Protein AF-A0A0D2DZJ4-F1 (afdb_monomer)

Secondary structure (DSSP, 8-state):
----------------------------PPPHHHHHH-PPPP--PPP--------------SS-----------PPPP-----GGGSSHHHHHHHHHIIIIIHHHHSGGGGGG-TTTTHHHHHHHH-HHHHHHHHHHHHHHHHHHHSS--HHHHHHHHHHHHHHHHHHHHHHH-TTTTTSHHHHHHHHHHHHHHHHHT--SSHHHHHHHHHHHHHHHHHH-SSTTT---HHHHHHHHHHHHHHHHHHHSSSSPPSSGGG--TGGGG--SB-TTTSS-TTHHHHHHHHHHHHHHHHHHHHHHTSS--HHHHHHHHHHHHHHHHHHHHHHHTTT--B-HHHHTSGGGHHHHHHHHHHHHHHHHHHHHHHHHHTS---TTSHHHHHHHHHHHHHHTTS-TT-GGGGGGHHHHHHHHHH---HHHHHHHHHHHHHHHTTT-HHHHHHHHHHHHHHHTTT-S-HHHHHHHTT------

Solvent-accessible surface area (backbone atoms only — not comparable to full-atom values): 26957 Å² total; per-residue (Å²): 130,79,89,86,84,88,88,83,87,88,82,89,86,80,89,77,85,76,79,75,81,86,77,74,80,75,82,83,68,81,58,78,62,55,83,75,62,71,72,77,78,90,74,76,88,76,88,77,90,80,88,81,86,82,92,81,82,93,71,83,91,70,92,78,92,69,74,85,79,74,80,77,80,70,74,81,78,76,86,67,90,65,43,85,79,48,71,49,69,65,45,44,52,26,43,48,43,18,63,73,53,41,47,44,66,73,30,48,69,30,63,89,73,24,53,68,70,41,65,52,41,60,54,20,58,81,28,70,26,30,37,22,17,48,33,23,31,11,32,41,37,51,33,43,61,63,76,52,75,53,72,66,53,48,50,49,29,52,52,24,43,50,50,12,54,53,39,44,54,52,32,64,71,32,86,92,35,37,61,36,69,62,44,52,48,22,51,52,38,42,40,50,30,29,43,38,61,42,50,64,89,53,39,69,60,47,50,53,50,46,50,53,50,49,49,53,30,64,64,67,48,76,66,43,86,78,64,64,50,72,66,54,54,48,54,51,42,53,51,53,49,54,33,48,31,47,25,63,43,41,81,51,72,43,78,60,68,86,29,71,57,72,65,31,79,77,51,82,29,35,32,53,73,65,36,28,42,42,60,49,50,40,49,53,40,43,44,52,51,47,20,56,51,42,53,55,47,57,66,45,67,83,43,96,70,68,83,66,48,62,71,53,48,53,62,47,52,53,53,48,55,54,47,54,54,54,52,58,72,53,65,82,51,42,64,47,65,80,53,49,68,35,79,91,32,43,68,55,45,53,28,39,52,26,42,24,46,13,49,47,26,40,51,49,32,47,37,34,49,54,44,72,55,52,56,56,88,36,67,70,36,42,50,22,39,51,50,24,53,62,19,51,73,66,34,57,92,86,42,62,62,57,53,58,39,40,39,38,42,51,58,36,42,62,60,49,88,48,71,68,59,43,47,58,36,49,54,48,46,55,59,40,35,70,70,18,37,24,24,47,51,52,43,50,53,54,49,50,54,40,54,75,69,65,49,80,67,59,64,43,58,53,29,60,76,68,72,54,75,56,54,41,95

Radius of gyration: 26.59 Å; Cα contacts (8 Å, |Δi|>4): 552; chains: 1; bounding box: 95×68×78 Å

Nearest PDB structures (foldseek):
  7v6p-assembly1_A-2  TM=3.278E-01  e=5.904E+00  Homo sapiens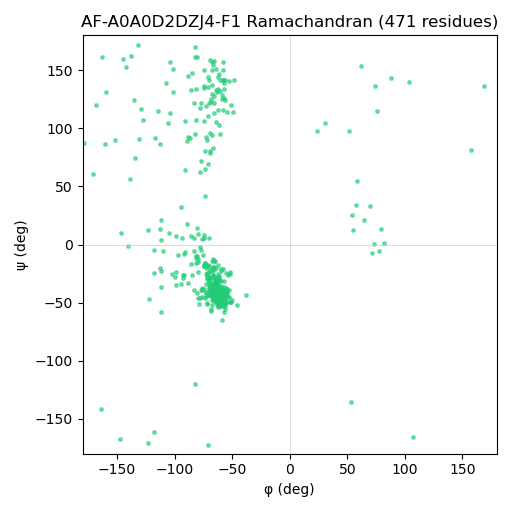
  8fbj-assembly1_A  TM=1.857E-01  e=3.958E+00  synthetic construct

Sequence (473 aa):
MPGATSDGLHVHGGNIDVEAPDFQISSAWPPVIEVLTSIPRSSKLSKTEDDLNTEHCMLSRGDLYTAPHNHFTTSPPQCLAGPNTLLSSESRFFMHHYCSQTAPVIFPMSGDSNPLRGGLLQVAFGTPHLLYALLASGARHYARLRGFVDEFTSMSVATFTHAALKGLRLAMNDPSQMHKKETVGTALALCTSDVISGNLDTWRIHLLGIHKLLLSALEHDKEMDRDIDSTWHFLIKWFETLDMFAGISGLRTSTVRHGQYRSARRAAYIDEFVGCSLELMPLLAKIGRLARKQTKHIERVYGTDDAERENSHNGLADDIQSTEKQIYSLLDRKVRPSFAQNPLNMTLAKDMENTHQAFIYASLLHLYRRVEQLPKNHIKPAHATYQIVGALQRIRPDSVANILVLWPVFTAGCETDDPSQRRILQERMQSMAAFGMGNVNSALQAMTKYWDAGGSERWDVFLDRHGHDIVLF

Mean predicted aligned error: 11.93 Å

Structure (mmCIF, N/CA/C/O backbone):
data_AF-A0A0D2DZJ4-F1
#
_entry.id   AF-A0A0D2DZJ4-F1
#
loop_
_atom_site.group_PDB
_atom_site.id
_atom_site.type_symbol
_atom_site.label_atom_id
_atom_site.label_alt_id
_atom_site.label_comp_id
_atom_site.label_asym_id
_atom_site.label_entity_id
_atom_site.label_seq_id
_atom_site.pdbx_PDB_ins_code
_atom_site.Cartn_x
_atom_site.Cartn_y
_atom_site.Cartn_z
_atom_site.occupancy
_atom_site.B_iso_or_equiv
_atom_site.auth_seq_id
_atom_site.auth_comp_id
_atom_site.auth_asym_id
_atom_site.auth_atom_id
_atom_site.pdbx_PDB_model_num
ATOM 1 N N . MET A 1 1 ? 61.948 21.743 49.629 1.00 31.50 1 MET A N 1
ATOM 2 C CA . MET A 1 1 ? 63.182 22.542 49.777 1.00 31.50 1 MET A CA 1
ATOM 3 C C . MET A 1 1 ? 64.354 21.595 49.627 1.00 31.50 1 MET A C 1
ATOM 5 O O . MET A 1 1 ? 64.398 20.662 50.424 1.00 31.50 1 MET A O 1
ATOM 9 N N . PRO A 1 2 ? 65.276 21.808 48.671 1.00 51.84 2 PRO A N 1
ATOM 10 C CA . PRO A 1 2 ? 65.217 22.709 47.492 1.00 51.84 2 PRO A CA 1
ATOM 11 C C . PRO A 1 2 ? 64.224 22.189 46.414 1.00 51.84 2 PRO A C 1
ATOM 13 O O . PRO A 1 2 ? 63.456 21.285 46.745 1.00 51.84 2 PRO A O 1
ATOM 16 N N . GLY A 1 3 ? 64.070 22.725 45.187 1.00 32.34 3 GLY A N 1
ATOM 17 C CA . GLY A 1 3 ? 64.706 23.876 44.490 1.00 32.34 3 GLY A CA 1
ATOM 18 C C . GLY A 1 3 ? 65.760 23.455 43.442 1.00 32.34 3 GLY A C 1
ATOM 19 O O . GLY A 1 3 ? 66.513 22.535 43.733 1.00 32.34 3 GLY A O 1
ATOM 20 N N . ALA A 1 4 ? 65.910 24.036 42.240 1.00 39.19 4 ALA A N 1
ATOM 21 C CA . ALA A 1 4 ? 65.215 25.093 41.454 1.00 39.19 4 ALA A CA 1
ATOM 22 C C . ALA A 1 4 ? 65.358 24.715 39.934 1.00 39.19 4 ALA A C 1
ATOM 24 O O . ALA A 1 4 ? 65.752 23.579 39.685 1.00 39.19 4 ALA A O 1
ATOM 25 N N . THR A 1 5 ? 65.094 25.473 38.852 1.00 34.81 5 THR A N 1
ATOM 26 C CA . THR A 1 5 ? 64.777 26.891 38.495 1.00 34.81 5 THR A CA 1
ATOM 27 C C . THR A 1 5 ? 63.370 27.002 37.835 1.00 34.81 5 THR A C 1
ATOM 29 O O . THR A 1 5 ? 62.552 26.137 38.137 1.00 34.81 5 THR A O 1
ATOM 32 N N . SER A 1 6 ? 62.857 27.997 37.076 1.00 33.56 6 SER A N 1
ATOM 33 C CA . SER A 1 6 ? 63.289 29.168 36.246 1.00 33.56 6 SER A CA 1
ATOM 34 C C . SER A 1 6 ? 63.912 28.834 34.865 1.00 33.56 6 SER A C 1
ATOM 36 O O . SER A 1 6 ? 64.635 27.845 34.754 1.00 33.56 6 SER A O 1
ATOM 38 N N . ASP A 1 7 ? 63.584 29.516 33.752 1.00 29.19 7 ASP A N 1
ATOM 39 C CA . ASP A 1 7 ? 63.228 30.949 33.567 1.00 29.19 7 ASP A CA 1
ATOM 40 C C . ASP A 1 7 ? 61.846 31.253 32.908 1.00 29.19 7 ASP A C 1
ATOM 42 O O . ASP A 1 7 ? 61.003 30.368 32.776 1.00 29.19 7 ASP A O 1
ATOM 46 N N . GLY A 1 8 ? 61.574 32.527 32.554 1.00 29.50 8 GLY A N 1
ATOM 47 C CA . GLY A 1 8 ? 60.277 33.025 32.046 1.00 29.50 8 GLY A CA 1
ATOM 48 C C . GLY A 1 8 ? 60.329 34.412 31.361 1.00 29.50 8 GLY A C 1
ATOM 49 O O . GLY A 1 8 ? 61.315 34.707 30.697 1.00 29.50 8 GLY A O 1
ATOM 50 N N . LEU A 1 9 ? 59.290 35.253 31.575 1.00 29.12 9 LEU A N 1
ATOM 51 C CA . LEU A 1 9 ? 58.958 36.549 30.909 1.00 29.12 9 LEU A CA 1
ATOM 52 C C . LEU A 1 9 ? 58.353 36.384 29.482 1.00 29.12 9 LEU A C 1
ATOM 54 O O . LEU A 1 9 ? 58.932 35.708 28.646 1.00 29.12 9 LEU A O 1
ATOM 58 N N . HIS A 1 10 ? 57.083 36.762 29.217 1.00 28.05 10 HIS A N 1
ATOM 59 C CA . HIS A 1 10 ? 56.487 38.114 28.984 1.00 28.05 10 HIS A CA 1
ATOM 60 C C . HIS A 1 10 ? 56.542 38.550 27.490 1.00 28.05 10 HIS A C 1
ATOM 62 O O . HIS A 1 10 ? 57.529 38.260 26.832 1.00 28.05 10 HIS A O 1
ATOM 68 N N . VAL A 1 11 ? 55.569 39.258 26.875 1.00 28.58 11 VAL A N 1
ATOM 69 C CA . VAL A 1 11 ? 54.241 39.785 27.300 1.00 28.58 11 VAL A CA 1
ATOM 70 C C . VAL A 1 11 ? 53.372 40.153 26.063 1.00 28.58 11 VAL A C 1
ATOM 72 O O . VAL A 1 11 ? 53.936 40.409 25.006 1.00 28.58 11 VAL A O 1
ATOM 75 N N . HIS A 1 12 ? 52.038 40.275 26.232 1.00 26.17 12 HIS A N 1
ATOM 76 C CA . HIS A 1 12 ? 51.019 40.721 25.239 1.00 26.17 12 HIS A CA 1
ATOM 77 C C . HIS A 1 12 ? 50.869 39.855 23.960 1.00 26.17 12 HIS A C 1
ATOM 79 O O . HIS A 1 12 ? 51.791 39.179 23.532 1.00 26.17 12 HIS A O 1
ATOM 85 N N . GLY A 1 13 ? 49.718 39.815 23.281 1.00 25.38 13 GLY A N 1
ATOM 86 C CA . GLY A 1 13 ? 48.398 40.395 23.568 1.00 25.38 13 GLY A CA 1
ATOM 87 C C . GLY A 1 13 ? 47.497 40.285 22.327 1.00 25.38 13 GLY A C 1
ATOM 88 O O . GLY A 1 13 ? 47.967 40.533 21.222 1.00 25.38 13 GLY A O 1
ATOM 89 N N . GLY A 1 14 ? 46.228 39.897 22.491 1.00 26.75 14 GLY A N 1
ATOM 90 C CA . GLY A 1 14 ? 45.309 39.714 21.360 1.00 26.75 14 GLY A CA 1
ATOM 91 C C . GLY A 1 14 ? 44.135 38.788 21.669 1.00 26.75 14 GLY A C 1
ATOM 92 O O . GLY A 1 14 ? 44.158 37.621 21.291 1.00 26.75 14 GLY A O 1
ATOM 93 N N . ASN A 1 15 ? 43.099 39.317 22.325 1.00 25.73 15 ASN A N 1
ATOM 94 C CA . ASN A 1 15 ? 41.773 38.705 22.248 1.00 25.73 15 ASN A CA 1
ATOM 95 C C . ASN A 1 15 ? 41.275 38.847 20.804 1.00 25.73 15 ASN A C 1
ATOM 97 O O . ASN A 1 15 ? 41.254 39.956 20.269 1.00 25.73 15 ASN A O 1
ATOM 101 N N . ILE A 1 16 ? 40.861 37.739 20.193 1.00 29.52 16 ILE A N 1
ATOM 102 C CA . ILE A 1 16 ? 40.007 37.754 19.005 1.00 29.52 16 ILE A CA 1
ATOM 103 C C . ILE A 1 16 ? 38.721 37.058 19.424 1.00 29.52 16 ILE A C 1
ATOM 105 O O . ILE A 1 16 ? 38.620 35.831 19.384 1.00 29.52 16 ILE A O 1
ATOM 109 N N . ASP A 1 17 ? 37.766 37.856 19.889 1.00 25.48 17 ASP A N 1
ATOM 110 C CA . ASP A 1 17 ? 36.431 37.391 20.233 1.00 25.48 17 ASP A CA 1
ATOM 111 C C . ASP A 1 17 ? 35.697 37.007 18.940 1.00 25.48 17 ASP A C 1
ATOM 113 O O . ASP A 1 17 ? 35.159 37.846 18.219 1.00 25.48 17 ASP A O 1
ATOM 117 N N . VAL A 1 18 ? 35.729 35.713 18.608 1.00 28.75 18 VAL A N 1
ATOM 118 C CA . VAL A 1 18 ? 34.898 35.141 17.545 1.00 28.75 18 VAL A CA 1
ATOM 119 C C . VAL A 1 18 ? 33.527 34.863 18.147 1.00 28.75 18 VAL A C 1
ATOM 121 O O . VAL A 1 18 ? 33.315 33.823 18.771 1.00 28.75 18 VAL A O 1
ATOM 124 N N . GLU A 1 19 ? 32.608 35.812 17.978 1.00 25.88 19 GLU A N 1
ATOM 125 C CA . GLU A 1 19 ? 31.211 35.659 18.384 1.00 25.88 19 GLU A CA 1
ATOM 126 C C . GLU A 1 19 ? 30.611 34.397 17.745 1.00 25.88 19 GLU A C 1
ATOM 128 O O . GLU A 1 19 ? 30.436 34.304 16.527 1.00 25.88 19 GLU A O 1
ATOM 133 N N . ALA A 1 20 ? 30.274 33.407 18.574 1.00 25.23 20 ALA A N 1
ATOM 134 C CA . ALA A 1 20 ? 29.395 32.331 18.148 1.00 25.23 20 ALA A CA 1
ATOM 135 C C . ALA A 1 20 ? 27.990 32.931 17.950 1.00 25.23 20 ALA A C 1
ATOM 137 O O . ALA A 1 20 ? 27.481 33.559 18.880 1.00 25.23 20 ALA A O 1
ATOM 138 N N . PRO A 1 21 ? 27.350 32.778 16.776 1.00 24.69 21 PRO A N 1
ATOM 139 C CA . PRO A 1 21 ? 26.068 33.417 16.517 1.00 24.69 21 PRO A CA 1
ATOM 140 C C . PRO A 1 21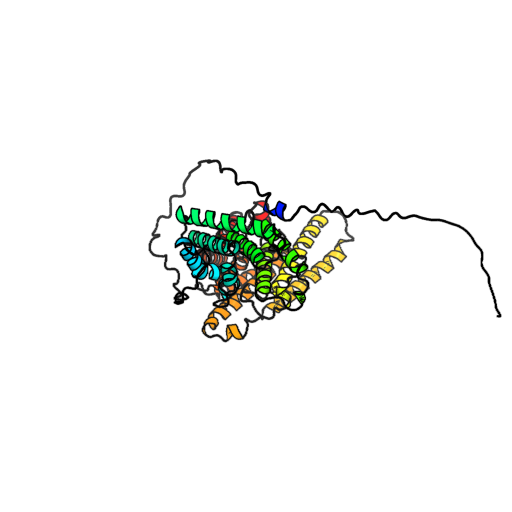 ? 24.987 32.842 17.434 1.00 24.69 21 PRO A C 1
ATOM 142 O O . PRO A 1 21 ? 24.705 31.640 17.402 1.00 24.69 21 PRO A O 1
ATOM 145 N N . ASP A 1 22 ? 24.370 33.726 18.217 1.00 23.70 22 ASP A N 1
ATOM 146 C CA . ASP A 1 22 ? 23.324 33.420 19.192 1.00 23.70 22 ASP A CA 1
ATOM 147 C C . ASP A 1 22 ? 22.041 32.937 18.485 1.00 23.70 22 ASP A C 1
ATOM 149 O O . ASP A 1 22 ? 21.099 33.689 18.215 1.00 23.70 22 ASP A O 1
ATOM 153 N N . PHE A 1 23 ? 22.000 31.647 18.144 1.00 23.27 23 PHE A N 1
ATOM 154 C CA . PHE A 1 23 ? 20.806 30.999 17.609 1.00 23.27 23 PHE A CA 1
ATOM 155 C C . PHE A 1 23 ? 19.778 30.800 18.724 1.00 23.27 23 PHE A C 1
ATOM 157 O O . PHE A 1 23 ? 19.614 29.710 19.279 1.00 23.27 23 PHE A O 1
ATOM 164 N N . GLN A 1 24 ? 19.052 31.879 19.025 1.00 22.62 24 GLN A N 1
ATOM 165 C CA . GLN A 1 24 ? 17.848 31.845 19.843 1.00 22.62 24 GLN A CA 1
ATOM 166 C C . GLN A 1 24 ? 16.917 30.740 19.330 1.00 22.62 24 GLN A C 1
ATOM 168 O O . GLN A 1 24 ? 16.380 30.816 18.220 1.00 22.62 24 GLN A O 1
ATOM 173 N N . ILE A 1 25 ? 16.707 29.708 20.150 1.00 24.94 25 ILE A N 1
ATOM 174 C CA . ILE A 1 25 ? 15.757 28.638 19.849 1.00 24.94 25 ILE A CA 1
ATOM 175 C C . ILE A 1 25 ? 14.351 29.221 19.997 1.00 24.94 25 ILE A C 1
ATOM 177 O O . ILE A 1 25 ? 13.758 29.199 21.076 1.00 24.94 25 ILE A O 1
ATOM 181 N N . SER A 1 26 ? 13.826 29.769 18.900 1.00 22.94 26 SER A N 1
ATOM 182 C CA . SER A 1 26 ? 12.453 30.258 18.832 1.00 22.94 26 SER A CA 1
ATOM 183 C C . SER A 1 26 ? 11.491 29.120 19.173 1.00 22.94 26 SER A C 1
ATOM 185 O O . SER A 1 26 ? 11.395 28.119 18.460 1.00 22.94 26 SER A O 1
ATOM 187 N N . SER A 1 27 ? 10.765 29.281 20.277 1.00 27.81 27 SER A N 1
ATOM 188 C CA . SER A 1 27 ? 9.798 28.310 20.796 1.00 27.81 27 SER A CA 1
ATOM 189 C C . SER A 1 27 ? 8.484 28.267 20.000 1.00 27.81 27 SER A C 1
ATOM 191 O O . SER A 1 27 ? 7.566 27.533 20.362 1.00 27.81 27 SER A O 1
ATOM 193 N N . ALA A 1 28 ? 8.394 29.008 18.890 1.00 26.48 28 ALA A N 1
ATOM 194 C CA . ALA A 1 28 ? 7.231 29.093 18.011 1.00 26.48 28 ALA A CA 1
ATOM 195 C C . ALA A 1 28 ? 7.096 27.878 17.066 1.00 26.48 28 ALA A C 1
ATOM 197 O O . ALA A 1 28 ? 7.130 28.009 15.842 1.00 26.48 28 ALA A O 1
ATOM 198 N N . TRP A 1 29 ? 6.910 26.683 17.632 1.00 24.20 29 TRP A N 1
ATOM 199 C CA . TRP A 1 29 ? 6.378 25.542 16.881 1.00 24.20 29 TRP A CA 1
ATOM 200 C C . TRP A 1 29 ? 4.843 25.638 16.852 1.00 24.20 29 TRP A C 1
ATOM 202 O O . TRP A 1 29 ? 4.237 25.635 17.926 1.00 24.20 29 TRP A O 1
ATOM 212 N N . PRO A 1 30 ? 4.185 25.685 15.675 1.00 24.89 30 PRO A N 1
ATOM 213 C CA . PRO A 1 30 ? 2.727 25.641 15.615 1.00 24.89 30 PRO A CA 1
ATOM 214 C C . PRO A 1 30 ? 2.231 24.297 16.181 1.00 24.89 30 PRO A C 1
ATOM 216 O O . PRO A 1 30 ? 2.768 23.242 15.806 1.00 24.89 30 PRO A O 1
ATOM 219 N N . PRO A 1 31 ? 1.242 24.289 17.095 1.00 31.55 31 PRO A N 1
ATOM 220 C CA . PRO A 1 31 ? 0.780 23.062 17.729 1.00 31.55 31 PRO A CA 1
ATOM 221 C C . PRO A 1 31 ? 0.216 22.089 16.688 1.00 31.55 31 PRO A C 1
ATOM 223 O O . PRO A 1 31 ? -0.417 22.488 15.713 1.00 31.55 31 PRO A O 1
ATOM 226 N N . VAL A 1 32 ? 0.388 20.781 16.921 1.00 31.22 32 VAL A N 1
ATOM 227 C CA . VAL A 1 32 ? -0.051 19.703 16.000 1.00 31.22 32 VAL A CA 1
ATOM 228 C C . VAL A 1 32 ? -1.539 19.821 15.623 1.00 31.22 32 VAL A C 1
ATOM 230 O O . VAL A 1 32 ? -1.933 19.424 14.528 1.00 31.22 32 VAL A O 1
ATOM 233 N N . ILE A 1 33 ? -2.333 20.436 16.504 1.00 30.69 33 ILE A N 1
ATOM 234 C CA . ILE A 1 33 ? -3.733 20.822 16.305 1.00 30.69 33 ILE A CA 1
ATOM 235 C C . ILE A 1 33 ? -3.926 21.644 15.018 1.00 30.69 33 ILE A C 1
ATOM 237 O O . ILE A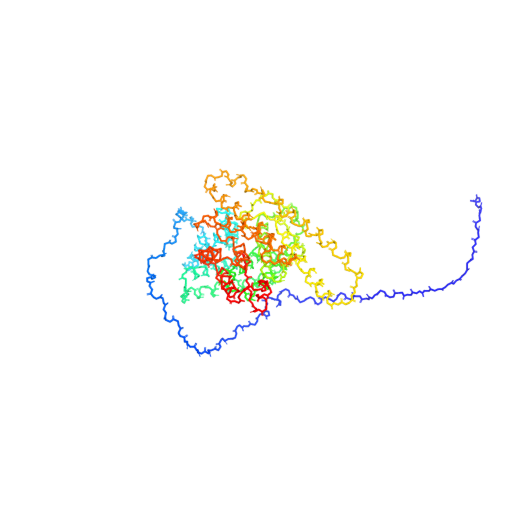 1 33 ? -4.787 21.287 14.218 1.00 30.69 33 ILE A O 1
ATOM 241 N N . GLU A 1 34 ? -3.134 22.694 14.772 1.00 30.98 34 GLU A N 1
ATOM 242 C CA . GLU A 1 34 ? -3.336 23.622 13.641 1.00 30.98 34 GLU A CA 1
ATOM 243 C C . GLU A 1 34 ? -3.212 22.931 12.279 1.00 30.98 34 GLU A C 1
ATOM 245 O O . GLU A 1 34 ? -3.993 23.199 11.365 1.00 30.98 34 GLU A O 1
ATOM 250 N N . VAL A 1 35 ? -2.297 21.965 12.154 1.00 34.75 35 VAL A N 1
ATOM 251 C CA . VAL A 1 35 ? -2.108 21.167 10.926 1.00 34.75 35 VAL A CA 1
ATOM 252 C C . VAL A 1 35 ? -3.318 20.258 10.635 1.00 34.75 35 VAL A C 1
ATOM 254 O O . VAL A 1 35 ? -3.513 19.838 9.498 1.00 34.75 35 VAL A O 1
ATOM 257 N N . LEU A 1 36 ? -4.157 19.975 11.639 1.00 30.91 36 LEU A N 1
ATOM 258 C CA . LEU A 1 36 ? -5.343 19.111 11.543 1.00 30.91 36 LEU A CA 1
ATOM 259 C C . LEU A 1 36 ? -6.681 19.878 11.640 1.00 30.91 36 LEU A C 1
ATOM 261 O O . LEU A 1 36 ? -7.753 19.283 11.469 1.00 30.91 36 LEU A O 1
ATOM 265 N N . THR A 1 37 ? -6.648 21.187 11.910 1.00 33.12 37 THR A N 1
ATOM 266 C CA . THR A 1 37 ? -7.835 22.061 11.977 1.00 33.12 37 THR A CA 1
ATOM 267 C C . THR A 1 37 ? -7.907 23.106 10.863 1.00 33.12 37 THR A C 1
ATOM 269 O O . THR A 1 37 ? -9.009 23.559 10.564 1.00 33.12 37 THR A O 1
ATOM 272 N N . SER A 1 38 ? -6.791 23.446 10.208 1.00 30.31 38 SER A N 1
ATOM 273 C CA . SER A 1 38 ? -6.710 24.481 9.156 1.00 30.31 38 SER A CA 1
ATOM 274 C C . SER A 1 38 ? -7.256 24.079 7.773 1.00 30.31 38 SER A C 1
ATOM 276 O O . SER A 1 38 ? -7.179 24.864 6.829 1.00 30.31 38 SER A O 1
ATOM 278 N N . ILE A 1 39 ? -7.840 22.884 7.629 1.00 33.25 39 ILE A N 1
ATOM 279 C CA . ILE A 1 39 ? -8.394 22.402 6.353 1.00 33.25 39 ILE A CA 1
ATOM 280 C C . ILE A 1 39 ? -9.644 23.231 5.975 1.00 33.25 39 ILE A C 1
ATOM 282 O O . ILE A 1 39 ? -10.609 23.255 6.749 1.00 33.25 39 ILE A O 1
ATOM 286 N N . PRO A 1 40 ? -9.681 23.890 4.798 1.00 26.11 40 PRO A N 1
ATOM 287 C CA . PRO A 1 40 ? -10.841 24.664 4.367 1.00 26.11 40 PRO A CA 1
ATOM 288 C C . PRO A 1 40 ? -12.050 23.762 4.084 1.00 26.11 40 PRO A C 1
ATOM 290 O O . PRO A 1 40 ? -11.922 22.613 3.661 1.00 26.11 40 PRO A O 1
ATOM 293 N N . ARG A 1 41 ? -13.261 24.295 4.283 1.00 29.55 41 ARG A N 1
ATOM 294 C CA . ARG A 1 41 ? -14.494 23.599 3.888 1.00 29.55 41 ARG A CA 1
ATOM 295 C C . ARG A 1 41 ? -14.565 23.524 2.363 1.00 29.55 41 ARG A C 1
ATOM 297 O O . ARG A 1 41 ? -14.475 24.562 1.715 1.00 29.55 41 ARG A O 1
ATOM 304 N N . SER A 1 42 ? -14.802 22.328 1.820 1.00 28.14 42 SER A N 1
ATOM 305 C CA . SER A 1 42 ? -15.064 22.131 0.387 1.00 28.14 42 SER A CA 1
ATOM 306 C C . SER A 1 42 ? -16.164 23.082 -0.099 1.00 28.14 42 SER A C 1
ATOM 308 O O . SER A 1 42 ? -17.286 23.081 0.418 1.00 28.14 42 SER A O 1
ATOM 310 N N . SER A 1 43 ? -15.822 23.933 -1.064 1.00 26.73 43 SER A N 1
ATOM 311 C CA . SER A 1 43 ? -16.693 24.976 -1.594 1.00 26.73 43 SER A CA 1
ATOM 312 C C . SER A 1 43 ? -17.217 24.586 -2.973 1.00 26.73 43 SER A C 1
ATOM 314 O O . SER A 1 43 ? -16.481 24.686 -3.947 1.00 26.73 43 SER A O 1
ATOM 316 N N . LYS A 1 44 ? -18.495 24.183 -3.021 1.00 28.06 44 LYS A N 1
ATOM 317 C CA . LYS A 1 44 ? -19.391 24.139 -4.197 1.00 28.06 44 LYS A CA 1
ATOM 318 C C . LYS A 1 44 ? -18.716 23.886 -5.560 1.00 28.06 44 LYS A C 1
ATOM 320 O O . LYS A 1 44 ? -18.241 24.830 -6.187 1.00 28.06 44 LYS A O 1
ATOM 325 N N . LEU A 1 45 ? -18.841 22.669 -6.100 1.00 26.33 45 LEU A N 1
ATOM 326 C CA . LEU A 1 45 ? -18.695 22.495 -7.548 1.00 26.33 45 LEU A CA 1
ATOM 327 C C . LEU A 1 45 ? -19.744 23.359 -8.266 1.00 26.33 45 LEU A C 1
ATOM 329 O O . LEU A 1 45 ? -20.945 23.239 -8.012 1.00 26.33 45 LEU A O 1
ATOM 333 N N . SER A 1 46 ? -19.285 24.216 -9.172 1.00 23.84 46 SER A N 1
ATOM 334 C CA . SER A 1 46 ? -20.122 24.813 -10.207 1.00 23.84 46 SER A CA 1
ATOM 335 C C . SER A 1 46 ? -20.494 23.746 -11.233 1.00 23.84 46 SER A C 1
ATOM 337 O O . SER A 1 46 ? -19.625 23.006 -11.691 1.00 23.84 46 SER A O 1
ATOM 339 N N . LYS A 1 47 ? -21.764 23.701 -11.643 1.00 27.98 47 LYS A N 1
ATOM 340 C CA . LYS A 1 47 ? -22.142 23.004 -12.875 1.00 27.98 47 LYS A CA 1
ATOM 341 C C . LYS A 1 47 ? -21.495 23.701 -14.074 1.00 27.98 47 LYS A C 1
ATOM 343 O O . LYS A 1 47 ? -21.658 24.909 -14.227 1.00 27.98 47 LYS A O 1
ATOM 348 N N . THR A 1 48 ? -20.888 22.918 -14.952 1.00 24.86 48 THR A N 1
ATOM 349 C CA . THR A 1 48 ? -20.801 23.206 -16.387 1.00 24.86 48 THR A CA 1
ATOM 350 C C . THR A 1 48 ? -21.275 21.949 -17.097 1.00 24.86 48 THR A C 1
ATOM 352 O O . THR A 1 48 ? -20.704 20.878 -16.898 1.00 24.86 48 THR A O 1
ATOM 355 N N . GLU A 1 49 ? -22.375 22.073 -17.828 1.00 26.27 49 GLU A N 1
ATOM 356 C CA . GLU A 1 49 ? -22.915 21.023 -18.687 1.00 26.27 49 GLU A CA 1
ATOM 357 C C . GLU A 1 49 ? -22.143 21.054 -20.012 1.00 26.27 49 GLU A C 1
ATOM 359 O O . GLU A 1 49 ? -21.933 22.133 -20.553 1.00 26.27 49 GLU A O 1
ATOM 364 N N . ASP A 1 50 ? -21.717 19.887 -20.496 1.00 24.23 50 ASP A N 1
ATOM 365 C CA . ASP A 1 50 ? -21.345 19.629 -21.894 1.00 24.23 50 ASP A CA 1
ATOM 366 C C . ASP A 1 50 ? -21.401 18.103 -22.101 1.00 24.23 50 ASP A C 1
ATOM 368 O O . ASP A 1 50 ? -20.428 17.374 -21.898 1.00 24.23 50 ASP A O 1
ATOM 372 N N . ASP A 1 51 ? -22.594 17.604 -22.433 1.00 24.41 51 ASP A N 1
ATOM 373 C CA . ASP A 1 51 ? -22.766 16.259 -22.987 1.00 24.41 51 ASP A CA 1
ATOM 374 C C . ASP A 1 51 ? -22.203 16.220 -24.412 1.00 24.41 51 ASP A C 1
ATOM 376 O O . ASP A 1 51 ? -22.458 17.145 -25.180 1.00 24.41 51 ASP A O 1
ATOM 380 N N . LEU A 1 52 ? -21.553 15.116 -24.810 1.00 24.23 52 LEU A N 1
ATOM 381 C CA . LEU A 1 52 ? -21.648 14.580 -26.179 1.00 24.23 52 LEU A CA 1
ATOM 382 C C . LEU A 1 52 ? -21.044 13.162 -26.307 1.00 24.23 52 LEU A C 1
ATOM 384 O O . LEU A 1 52 ? -19.849 12.953 -26.131 1.00 24.23 52 LEU A O 1
ATOM 388 N N . ASN A 1 53 ? -21.897 12.218 -26.716 1.00 24.03 53 ASN A N 1
ATOM 389 C CA . ASN A 1 53 ? -21.604 10.965 -27.430 1.00 24.03 53 ASN A CA 1
ATOM 390 C C . ASN A 1 53 ? -20.530 9.981 -26.906 1.00 24.03 53 ASN A C 1
ATOM 392 O O . ASN A 1 53 ? -19.401 9.979 -27.390 1.00 24.03 53 ASN A O 1
ATOM 396 N N . THR A 1 54 ? -20.990 8.950 -26.178 1.00 25.53 54 THR A N 1
ATOM 397 C CA . THR A 1 54 ? -20.483 7.567 -26.367 1.00 25.53 54 THR A CA 1
ATOM 398 C C . THR A 1 54 ? -21.609 6.517 -26.315 1.00 25.53 54 THR A C 1
ATOM 400 O O . THR A 1 54 ? -21.568 5.564 -25.532 1.00 25.53 54 THR A O 1
ATOM 403 N N . GLU A 1 55 ? -22.635 6.647 -27.161 1.00 24.11 55 GLU A N 1
ATOM 404 C CA . GLU A 1 55 ? -23.556 5.529 -27.419 1.00 24.11 55 GLU A CA 1
ATOM 405 C C . GLU A 1 55 ? -22.867 4.449 -28.272 1.00 24.11 55 GLU A C 1
ATOM 407 O O . GLU A 1 55 ? -22.887 4.538 -29.493 1.00 24.11 55 GLU A O 1
ATOM 412 N N . HIS A 1 56 ? -22.257 3.435 -27.639 1.00 25.86 56 HIS A N 1
ATOM 413 C CA . HIS A 1 56 ? -22.212 2.044 -28.143 1.00 25.86 56 HIS A CA 1
ATOM 414 C C . HIS A 1 56 ? -21.460 1.093 -27.184 1.00 25.86 56 HIS A C 1
ATOM 416 O O . HIS A 1 56 ? -20.272 0.843 -27.365 1.00 25.86 56 HIS A O 1
ATOM 422 N N . CYS A 1 57 ? -22.157 0.505 -26.196 1.00 22.53 57 CYS A N 1
ATOM 423 C CA . CYS A 1 57 ? -21.926 -0.884 -25.732 1.00 22.53 57 CYS A CA 1
ATOM 424 C C . CYS A 1 57 ? -23.015 -1.362 -24.739 1.00 22.53 57 CYS A C 1
ATOM 426 O O . CYS A 1 57 ? -22.729 -1.695 -23.588 1.00 22.53 57 CYS A O 1
ATOM 428 N N . MET A 1 58 ? -24.288 -1.397 -25.153 1.00 25.77 58 MET A N 1
ATOM 429 C CA . MET A 1 58 ? -25.331 -2.087 -24.377 1.00 25.77 58 MET A CA 1
ATOM 430 C C . MET A 1 58 ? -25.441 -3.556 -24.803 1.00 25.77 58 MET A C 1
ATOM 432 O O . MET A 1 58 ? -26.244 -3.894 -25.667 1.00 25.77 58 MET A O 1
ATOM 436 N N . LEU A 1 59 ? -24.665 -4.440 -24.169 1.00 25.58 59 LEU A N 1
ATOM 437 C CA . LEU A 1 59 ? -24.911 -5.886 -24.191 1.00 25.58 59 LEU A CA 1
ATOM 438 C C . LEU A 1 59 ? -24.766 -6.472 -22.780 1.00 25.58 59 LEU A C 1
ATOM 440 O O . LEU A 1 59 ? -23.743 -6.291 -22.131 1.00 25.58 59 LEU A O 1
ATOM 444 N N . SER A 1 60 ? -25.836 -7.139 -22.335 1.00 25.06 60 SER A N 1
ATOM 445 C CA . SER A 1 60 ? -26.016 -7.911 -21.094 1.00 25.06 60 SER A CA 1
ATOM 446 C C . SER A 1 60 ? -25.115 -7.566 -19.896 1.00 25.06 60 SER A C 1
ATOM 448 O O . SER A 1 60 ? -24.016 -8.095 -19.746 1.00 25.06 60 SER A O 1
ATOM 450 N N . ARG A 1 61 ? -25.648 -6.759 -18.967 1.00 26.59 61 ARG A N 1
ATOM 451 C CA . ARG A 1 61 ? -25.075 -6.560 -17.619 1.00 26.59 61 ARG A CA 1
ATOM 452 C C . ARG A 1 61 ? -25.937 -7.138 -16.486 1.00 26.59 61 ARG A C 1
ATOM 454 O O . ARG A 1 61 ? -25.794 -6.734 -15.335 1.00 26.59 61 ARG A O 1
ATOM 461 N N . GLY A 1 62 ? -26.817 -8.083 -16.824 1.00 27.47 62 GLY A N 1
ATOM 462 C CA . GLY A 1 62 ? -27.359 -9.054 -15.872 1.00 27.47 62 GLY A CA 1
ATOM 463 C C . GLY A 1 62 ? -26.389 -10.226 -15.680 1.00 27.47 62 GLY A C 1
ATOM 464 O O . GLY A 1 62 ? -25.513 -10.444 -16.514 1.00 27.47 62 GLY A O 1
ATOM 465 N N . ASP A 1 63 ? -26.564 -10.967 -14.587 1.00 26.53 63 ASP A N 1
ATOM 466 C CA . ASP A 1 63 ? -25.985 -12.298 -14.350 1.00 26.53 63 ASP A CA 1
ATOM 467 C C . ASP A 1 63 ? -24.448 -12.422 -14.391 1.00 26.53 63 ASP A C 1
ATOM 469 O O . ASP A 1 63 ? -23.897 -13.289 -15.064 1.00 26.53 63 ASP A O 1
ATOM 473 N N . LEU A 1 64 ? -23.739 -11.605 -13.596 1.00 25.95 64 LEU A N 1
ATOM 474 C CA . LEU A 1 64 ? -22.323 -11.865 -13.253 1.00 25.95 64 LEU A CA 1
ATOM 475 C C . LEU A 1 64 ? -21.882 -11.420 -11.838 1.00 25.95 64 LEU A C 1
ATOM 477 O O . LEU A 1 64 ? -20.698 -11.466 -11.511 1.00 25.95 64 LEU A O 1
ATOM 481 N N . TYR A 1 65 ? -22.817 -11.037 -10.958 1.00 27.89 65 TYR A N 1
ATOM 482 C CA . TYR A 1 65 ? -22.528 -10.688 -9.556 1.00 27.89 65 TYR A CA 1
ATOM 483 C C . TYR A 1 65 ? -22.629 -11.896 -8.608 1.00 27.89 65 TYR A C 1
ATOM 485 O O . TYR A 1 65 ? -23.429 -11.922 -7.676 1.00 27.89 65 TYR A O 1
ATOM 493 N N . THR A 1 66 ? -21.756 -12.883 -8.812 1.00 24.92 66 THR A N 1
ATOM 494 C CA . THR A 1 66 ? -21.436 -13.897 -7.795 1.00 24.92 66 THR A CA 1
ATOM 495 C C . THR A 1 66 ? -19.994 -13.709 -7.339 1.00 24.92 66 THR A C 1
ATOM 497 O O . THR A 1 66 ? -19.075 -14.340 -7.863 1.00 24.92 66 THR A O 1
ATOM 500 N N . ALA A 1 67 ? -19.785 -12.832 -6.354 1.00 29.70 67 ALA A N 1
ATOM 501 C CA . ALA A 1 67 ? -18.531 -12.831 -5.605 1.00 29.70 67 ALA A CA 1
ATOM 502 C C . ALA A 1 67 ? -18.338 -14.222 -4.962 1.00 29.70 67 ALA A C 1
ATOM 504 O O . ALA A 1 67 ? -19.327 -14.815 -4.519 1.00 29.70 67 ALA A O 1
ATOM 505 N N . PRO A 1 68 ? -17.111 -14.771 -4.904 1.00 27.97 68 PRO A N 1
ATOM 506 C CA . PRO A 1 68 ? -16.889 -16.102 -4.353 1.00 27.97 68 PRO A CA 1
ATOM 507 C C . PRO A 1 68 ? -17.252 -16.123 -2.863 1.00 27.97 68 PRO A C 1
ATOM 509 O O . PRO A 1 68 ? -16.518 -15.610 -2.016 1.00 27.97 68 PRO A O 1
ATOM 512 N N . HIS A 1 69 ? -18.396 -16.733 -2.542 1.00 30.83 69 HIS A N 1
ATOM 513 C CA . HIS A 1 69 ? -18.850 -16.958 -1.173 1.00 30.83 69 HIS A CA 1
ATOM 514 C C . HIS A 1 69 ? -17.963 -18.005 -0.485 1.00 30.83 69 HIS A C 1
ATOM 516 O O . HIS A 1 69 ? -18.338 -19.165 -0.321 1.00 30.83 69 HIS A O 1
ATOM 522 N N . ASN A 1 70 ? -16.782 -17.580 -0.035 1.00 29.61 70 ASN A N 1
ATOM 523 C CA . ASN A 1 70 ? -16.024 -18.313 0.969 1.00 29.61 70 ASN A CA 1
ATOM 524 C C . ASN A 1 70 ? -16.878 -18.378 2.241 1.00 29.61 70 ASN A C 1
ATOM 526 O O . ASN A 1 70 ? -17.003 -17.391 2.969 1.00 29.61 70 ASN A O 1
ATOM 530 N N . HIS A 1 71 ? -17.494 -19.538 2.476 1.00 27.22 71 HIS A N 1
ATOM 531 C CA . HIS A 1 71 ? -18.382 -19.807 3.605 1.00 27.22 71 HIS A CA 1
ATOM 532 C C . HIS A 1 71 ? -17.605 -19.893 4.930 1.00 27.22 71 HIS A C 1
ATOM 534 O O . HIS A 1 71 ? -17.525 -20.941 5.568 1.00 27.22 71 HIS A O 1
ATOM 540 N N . PHE A 1 72 ? -17.075 -18.757 5.385 1.00 30.02 72 PHE A N 1
ATOM 541 C CA . PHE A 1 72 ? -16.689 -18.554 6.776 1.00 30.02 72 PHE A CA 1
ATOM 542 C C . PHE A 1 72 ? -17.958 -18.484 7.631 1.00 30.02 72 PHE A C 1
ATOM 544 O O . PHE A 1 72 ? -18.445 -17.408 7.976 1.00 30.02 72 PHE A O 1
ATOM 551 N N . THR A 1 73 ? -18.518 -19.648 7.967 1.00 25.62 73 THR A N 1
ATOM 552 C CA . THR A 1 73 ? -19.631 -19.784 8.915 1.00 25.62 73 THR A CA 1
ATOM 553 C C . THR A 1 73 ? -19.140 -19.562 10.346 1.00 25.62 73 THR A C 1
ATOM 555 O O . THR A 1 73 ? -19.152 -20.469 11.178 1.00 25.62 73 THR A O 1
ATOM 558 N N . THR A 1 74 ? -18.682 -18.345 10.640 1.00 31.61 74 THR A N 1
ATOM 559 C CA . THR A 1 74 ? -18.452 -17.897 12.012 1.00 31.61 74 THR A CA 1
ATOM 560 C C . THR A 1 74 ? -19.807 -17.702 12.681 1.00 31.61 74 THR A C 1
ATOM 562 O O . THR A 1 74 ? -20.542 -16.776 12.332 1.00 31.61 74 THR A O 1
ATOM 565 N N . SER A 1 75 ? -20.140 -18.571 13.636 1.00 28.03 75 SER A N 1
ATOM 566 C CA . SER A 1 75 ? -21.293 -18.386 14.522 1.00 28.03 75 SER A CA 1
ATOM 567 C C . SER A 1 75 ? -21.290 -16.970 15.113 1.00 28.03 75 SER A C 1
ATOM 569 O O . SER A 1 75 ? -20.212 -16.473 15.457 1.00 28.03 75 SER A O 1
ATOM 571 N N . PRO A 1 76 ? -22.452 -16.308 15.265 1.00 33.53 76 PRO A N 1
ATOM 572 C CA . PRO A 1 76 ? -22.492 -14.975 15.852 1.00 33.53 76 PRO A CA 1
ATOM 573 C C . PRO A 1 76 ? -21.900 -15.026 17.270 1.00 33.53 76 PRO A C 1
ATOM 575 O O . PRO A 1 76 ? -22.315 -15.882 18.060 1.00 33.53 76 PRO A O 1
ATOM 578 N N . PRO A 1 77 ? -20.936 -14.150 17.618 1.00 38.25 77 PRO A N 1
ATOM 579 C CA . PRO A 1 77 ? -20.390 -14.117 18.966 1.00 38.25 77 PRO A CA 1
ATOM 580 C C . PRO A 1 77 ? -21.519 -13.808 19.952 1.00 38.25 77 PRO A C 1
ATOM 582 O O . PRO A 1 77 ? -22.316 -12.894 19.730 1.00 38.25 77 PRO A O 1
ATOM 585 N N . GLN A 1 78 ? -21.605 -14.595 21.028 1.00 36.50 78 GLN A N 1
ATOM 586 C CA . GLN A 1 78 ? -22.638 -14.426 22.051 1.00 36.50 78 GLN A CA 1
ATOM 587 C C . GLN A 1 78 ? -22.601 -12.998 22.613 1.00 36.50 78 GLN A C 1
ATOM 589 O O . GLN A 1 78 ? -21.525 -12.423 22.781 1.00 36.50 78 GLN A O 1
ATOM 594 N N . CYS A 1 79 ? -23.778 -12.420 22.878 1.00 35.34 79 CYS A N 1
ATOM 595 C CA . CYS A 1 79 ? -23.915 -11.009 23.236 1.00 35.34 79 CYS A CA 1
ATOM 596 C C . CYS A 1 79 ? -23.163 -10.635 24.522 1.00 35.34 79 CYS A C 1
ATOM 598 O O . CYS A 1 79 ? -23.713 -10.679 25.622 1.00 35.34 79 CYS A O 1
ATOM 600 N N . LEU A 1 80 ? -21.939 -10.139 24.351 1.00 39.44 80 LEU A N 1
ATOM 601 C CA . LEU A 1 80 ? -21.355 -9.159 25.256 1.00 39.44 80 LEU A CA 1
ATOM 602 C C . LEU A 1 80 ? -22.267 -7.924 25.289 1.00 39.44 80 LEU A C 1
ATOM 604 O O . LEU A 1 80 ? -22.801 -7.506 24.257 1.00 39.44 80 LEU A O 1
ATOM 608 N N . ALA A 1 81 ? -22.431 -7.326 26.469 1.00 40.88 81 ALA A N 1
ATOM 609 C CA . ALA A 1 81 ? -23.118 -6.050 26.618 1.00 40.88 81 ALA A CA 1
ATOM 610 C C . ALA A 1 81 ? -22.278 -4.950 25.947 1.00 40.88 81 ALA A C 1
ATOM 612 O O . ALA A 1 81 ? -21.323 -4.437 26.527 1.00 40.88 81 ALA A O 1
ATOM 613 N N . GLY A 1 82 ? -22.588 -4.656 24.682 1.00 49.38 82 GLY A N 1
ATOM 614 C CA . GLY A 1 82 ? -21.840 -3.692 23.882 1.00 49.38 82 GLY A CA 1
ATOM 615 C C . GLY A 1 82 ? -21.956 -2.259 24.417 1.00 49.38 82 GLY A C 1
ATOM 616 O O . GLY A 1 82 ? -22.928 -1.934 25.103 1.00 49.38 82 GLY A O 1
ATOM 617 N N . PRO A 1 83 ? -21.001 -1.373 24.080 1.00 59.00 83 PRO A N 1
ATOM 618 C CA . PRO A 1 83 ? -21.094 0.044 24.423 1.00 59.00 83 PRO A CA 1
ATOM 619 C C . PRO A 1 83 ? -22.364 0.680 23.847 1.00 59.00 83 PRO A C 1
ATOM 621 O O . PRO A 1 83 ? -22.885 0.237 22.823 1.00 59.00 83 PRO A O 1
ATOM 624 N N . ASN A 1 84 ? -22.813 1.786 24.452 1.00 63.56 84 ASN A N 1
ATOM 625 C CA . ASN A 1 84 ? -24.041 2.502 24.065 1.00 63.56 84 ASN A CA 1
ATOM 626 C C . ASN A 1 84 ? -24.123 2.854 22.562 1.00 63.56 84 ASN A C 1
ATOM 628 O O . ASN A 1 84 ? -25.205 2.988 21.997 1.00 63.56 84 ASN A O 1
ATOM 632 N N . THR A 1 85 ? -22.974 2.971 21.899 1.00 64.38 85 THR A N 1
ATOM 633 C CA . THR A 1 85 ? -22.806 3.198 20.457 1.00 64.38 85 THR A CA 1
ATOM 634 C C . THR A 1 85 ? -23.245 2.024 19.563 1.00 64.38 85 THR A C 1
ATOM 636 O O . THR A 1 85 ? -23.540 2.253 18.391 1.00 64.38 85 THR A O 1
ATOM 639 N N . LEU A 1 86 ? -23.324 0.791 20.083 1.00 74.31 86 LEU A N 1
ATOM 640 C CA . LEU A 1 86 ? -23.800 -0.413 19.375 1.00 74.31 86 LEU A CA 1
ATOM 641 C C . LEU A 1 86 ? -25.267 -0.777 19.672 1.00 74.31 86 LEU A C 1
ATOM 643 O O . LEU A 1 86 ? -25.737 -1.826 19.233 1.00 74.31 86 LEU A O 1
ATOM 647 N N . LEU A 1 87 ? -26.015 0.061 20.396 1.00 74.50 87 LEU A N 1
ATOM 648 C CA . LEU A 1 87 ? -27.424 -0.223 20.702 1.00 74.50 87 LEU A CA 1
ATOM 649 C C . LEU A 1 87 ? -28.316 -0.180 19.443 1.00 74.50 87 LEU A C 1
ATOM 651 O O . LEU A 1 87 ? -29.245 -0.984 19.307 1.00 74.50 87 LEU A O 1
ATOM 655 N N . SER A 1 88 ? -28.010 0.696 18.479 1.00 87.06 88 SER A N 1
ATOM 656 C CA . SER A 1 88 ? -28.751 0.777 17.214 1.00 87.06 88 SER A CA 1
ATOM 657 C C . SER A 1 88 ? -28.565 -0.479 16.347 1.00 87.06 88 SER A C 1
ATOM 659 O O . SER A 1 88 ? -27.578 -1.213 16.453 1.00 87.06 88 SER A O 1
ATOM 661 N N . SER A 1 89 ? -29.541 -0.755 15.482 1.00 89.06 89 SER A N 1
ATOM 662 C CA . SER A 1 89 ? -29.432 -1.778 14.432 1.00 89.06 89 SER A CA 1
ATOM 663 C C . SER A 1 89 ? -28.383 -1.394 13.382 1.00 89.06 89 SER A C 1
ATOM 665 O O . SER A 1 89 ? -27.591 -2.235 12.970 1.00 89.06 89 SER A O 1
ATOM 667 N N . GLU A 1 90 ? -28.336 -0.113 13.015 1.00 92.62 90 GLU A N 1
ATOM 668 C CA . GLU A 1 90 ? -27.387 0.493 12.074 1.00 92.62 90 GLU A CA 1
ATOM 669 C C . GLU A 1 90 ? -25.920 0.266 12.476 1.00 92.62 90 GLU A C 1
ATOM 671 O O . GLU A 1 90 ? -25.142 -0.287 11.697 1.00 92.62 90 GLU A O 1
ATOM 676 N N . SER A 1 91 ? -25.538 0.609 13.713 1.00 92.88 91 SER A N 1
ATOM 677 C CA . SER A 1 91 ? -24.168 0.396 14.192 1.00 92.88 91 SER A CA 1
ATOM 678 C C . SER A 1 91 ? -23.803 -1.089 14.207 1.00 92.88 91 SER A C 1
ATOM 680 O O . SER A 1 91 ? -22.679 -1.453 13.869 1.00 92.88 91 SER A O 1
ATOM 682 N N . ARG A 1 92 ? -24.746 -1.977 14.551 1.00 93.81 92 ARG A N 1
ATOM 683 C CA . ARG A 1 92 ? -24.514 -3.431 14.509 1.00 93.81 92 ARG A CA 1
ATOM 684 C C . ARG A 1 92 ? -24.343 -3.951 13.082 1.00 93.81 92 ARG A C 1
ATOM 686 O O . ARG A 1 92 ? -23.453 -4.767 12.858 1.00 93.81 92 ARG A O 1
ATOM 693 N N . PHE A 1 93 ? -25.117 -3.445 12.122 1.00 95.44 93 PHE A N 1
ATOM 694 C CA . PHE A 1 93 ? -24.967 -3.769 10.701 1.00 95.44 93 PHE A CA 1
ATOM 695 C C . PHE A 1 93 ? -23.583 -3.367 10.171 1.00 95.44 93 PHE A C 1
ATOM 697 O O . PHE A 1 93 ? -22.853 -4.212 9.649 1.00 95.44 93 PHE A O 1
ATOM 704 N N . PHE A 1 94 ? -23.168 -2.112 10.369 1.00 96.25 94 PHE A N 1
ATOM 705 C CA . PHE A 1 94 ? -21.871 -1.648 9.869 1.00 96.25 94 PHE A CA 1
ATOM 706 C C . PHE A 1 94 ? -20.676 -2.225 10.641 1.00 96.25 94 PHE A C 1
ATOM 708 O O . PHE A 1 94 ? -19.624 -2.429 10.039 1.00 96.25 94 PHE A O 1
ATOM 715 N N . MET A 1 95 ? -20.829 -2.579 11.924 1.00 95.56 95 MET A N 1
ATOM 716 C CA . MET A 1 95 ? -19.804 -3.324 12.668 1.00 95.56 95 MET A CA 1
ATOM 717 C C . MET A 1 95 ? -19.668 -4.768 12.164 1.00 95.56 95 MET A C 1
ATOM 719 O O . MET A 1 95 ? -18.552 -5.262 12.002 1.00 95.56 95 MET A O 1
ATOM 723 N N . HIS A 1 96 ? -20.782 -5.433 11.837 1.00 94.69 96 HIS A N 1
ATOM 724 C CA . HIS A 1 96 ? -20.756 -6.747 11.195 1.00 94.69 96 HIS A CA 1
ATOM 725 C C . HIS A 1 96 ? -20.082 -6.685 9.815 1.00 94.69 96 HIS A C 1
ATOM 727 O O . HIS A 1 96 ? -19.197 -7.496 9.532 1.00 94.69 96 HIS A O 1
ATOM 733 N N . HIS A 1 97 ? -20.426 -5.698 8.974 1.00 95.88 97 HIS A N 1
ATOM 734 C CA . HIS A 1 97 ? -19.756 -5.477 7.682 1.00 95.88 97 HIS A CA 1
ATOM 735 C C . HIS A 1 97 ? -18.262 -5.172 7.855 1.00 95.88 97 HIS A C 1
ATOM 737 O O . HIS A 1 97 ? -17.432 -5.708 7.120 1.00 95.88 97 HIS A O 1
ATOM 743 N N . TYR A 1 98 ? -17.894 -4.383 8.870 1.00 95.94 98 TYR A N 1
ATOM 744 C CA . TYR A 1 98 ? -16.492 -4.118 9.183 1.00 95.94 98 TYR A CA 1
ATOM 745 C C . TYR A 1 98 ? -15.720 -5.410 9.491 1.00 95.94 98 TYR A C 1
ATOM 747 O O . TYR A 1 98 ? -14.675 -5.657 8.893 1.00 95.94 98 TYR A O 1
ATOM 755 N N . CYS A 1 99 ? -16.251 -6.267 10.366 1.00 94.12 99 CYS A N 1
ATOM 756 C CA . CYS A 1 99 ? -15.570 -7.493 10.795 1.00 94.12 99 CYS A CA 1
ATOM 757 C C . CYS A 1 99 ? -15.538 -8.594 9.718 1.00 94.12 99 CYS A C 1
ATOM 759 O O . CYS A 1 99 ? -14.568 -9.354 9.647 1.00 94.12 99 CYS A O 1
ATOM 761 N N . SER A 1 100 ? -16.590 -8.692 8.898 1.00 92.62 100 SER A N 1
ATOM 762 C CA . SER A 1 100 ? -16.754 -9.759 7.896 1.00 92.62 100 SER A CA 1
ATOM 763 C C . SER A 1 100 ? -16.220 -9.406 6.505 1.00 92.62 100 SER A C 1
ATOM 765 O O . SER A 1 100 ? -15.800 -10.314 5.795 1.00 92.62 100 SER A O 1
ATOM 767 N N . GLN A 1 101 ? -16.204 -8.124 6.120 1.00 93.19 101 GLN A N 1
ATOM 768 C CA . GLN A 1 101 ? -15.800 -7.675 4.778 1.00 93.19 101 GLN A CA 1
ATOM 769 C C . GLN A 1 101 ? -14.630 -6.681 4.813 1.00 93.19 101 GLN A C 1
ATOM 771 O O . GLN A 1 101 ? -13.673 -6.841 4.064 1.00 93.19 101 GLN A O 1
ATOM 776 N N . THR A 1 102 ? -14.662 -5.660 5.680 1.00 94.69 102 THR A N 1
ATOM 777 C CA . THR A 1 102 ? -13.683 -4.550 5.620 1.00 94.69 102 THR A CA 1
ATOM 778 C C . THR A 1 102 ? -12.319 -4.878 6.227 1.00 94.69 102 THR A C 1
ATOM 780 O O . THR A 1 102 ? -11.294 -4.671 5.588 1.00 94.69 102 THR A O 1
ATOM 783 N N . ALA A 1 103 ? -12.269 -5.396 7.454 1.00 94.06 103 ALA A N 1
ATOM 784 C CA . ALA A 1 103 ? -11.010 -5.772 8.094 1.00 94.06 103 ALA A CA 1
ATOM 785 C C . ALA A 1 103 ? -10.230 -6.857 7.312 1.00 94.06 103 ALA A C 1
ATOM 787 O O . ALA A 1 103 ? -9.004 -6.733 7.231 1.00 94.06 103 ALA A O 1
ATOM 788 N N . PRO A 1 104 ? -10.884 -7.865 6.688 1.00 91.12 104 PRO A N 1
ATOM 789 C CA . PRO A 1 104 ? -10.223 -8.789 5.769 1.00 91.12 104 PRO A CA 1
ATOM 790 C C . PRO A 1 104 ? -9.544 -8.118 4.569 1.00 91.12 104 PRO A C 1
ATOM 792 O O . PRO A 1 104 ? -8.403 -8.463 4.294 1.00 91.12 104 PRO A O 1
ATOM 795 N N . VAL A 1 105 ? -10.167 -7.148 3.883 1.00 91.00 105 VAL A N 1
ATOM 796 C CA . VAL A 1 105 ? -9.520 -6.519 2.708 1.00 91.00 105 VAL A CA 1
ATOM 797 C C . VAL A 1 105 ? -8.358 -5.591 3.076 1.00 91.00 105 VAL A C 1
ATOM 799 O O . VAL A 1 105 ? -7.453 -5.425 2.270 1.00 91.00 105 VAL A O 1
ATOM 802 N N . ILE A 1 106 ? -8.323 -5.039 4.297 1.00 91.25 106 ILE A N 1
ATOM 803 C CA . ILE A 1 106 ? -7.191 -4.211 4.755 1.00 91.25 106 ILE A CA 1
ATOM 804 C C . ILE A 1 106 ? -5.944 -5.072 5.035 1.00 91.25 106 ILE A C 1
ATOM 806 O O . ILE A 1 106 ? -4.840 -4.661 4.691 1.00 91.25 106 ILE A O 1
ATOM 810 N N . PHE A 1 107 ? -6.100 -6.259 5.641 1.00 89.75 107 PHE A N 1
ATOM 811 C CA . PHE A 1 107 ? -4.987 -7.174 5.956 1.00 89.75 107 PHE A CA 1
ATOM 812 C C . PHE A 1 107 ? -5.323 -8.630 5.563 1.00 89.75 107 PHE A C 1
ATOM 814 O O . PHE A 1 107 ? -5.601 -9.466 6.434 1.00 89.75 107 PHE A O 1
ATOM 821 N N . PRO A 1 108 ? -5.308 -8.952 4.254 1.00 88.38 108 PRO A N 1
ATOM 822 C CA . PRO A 1 108 ? -5.880 -10.189 3.707 1.00 88.38 108 PRO A CA 1
ATOM 823 C C . PRO A 1 108 ? -5.177 -11.471 4.148 1.00 88.38 108 PRO A C 1
ATOM 825 O O . PRO A 1 108 ? -5.834 -12.472 4.427 1.00 88.38 108 PRO A O 1
ATOM 828 N N . MET A 1 109 ? -3.847 -11.452 4.260 1.00 86.69 109 MET A N 1
ATOM 829 C CA . MET A 1 109 ? -3.063 -12.658 4.565 1.00 86.69 109 MET A CA 1
ATOM 830 C C . MET A 1 109 ? -3.014 -12.973 6.069 1.00 86.69 109 MET A C 1
ATOM 832 O O . MET A 1 109 ? -2.497 -14.012 6.460 1.00 86.69 109 MET A O 1
ATOM 836 N N . SER A 1 110 ? -3.565 -12.106 6.928 1.00 83.88 110 SER A N 1
ATOM 837 C CA . SER A 1 110 ? -3.508 -12.265 8.389 1.00 83.88 110 SER A CA 1
ATOM 838 C C . SER A 1 110 ? -4.559 -13.225 8.968 1.00 83.88 110 SER A C 1
ATOM 840 O O . SER A 1 110 ? -4.458 -13.589 10.140 1.00 83.88 110 SER A O 1
ATOM 842 N N . GLY A 1 111 ? -5.561 -13.640 8.181 1.00 81.62 111 GLY A N 1
ATOM 843 C CA . GLY A 1 111 ? -6.571 -14.626 8.589 1.00 81.62 111 GLY A CA 1
ATOM 844 C C . GLY A 1 111 ? -7.277 -14.279 9.907 1.00 81.62 111 GLY A C 1
ATOM 845 O O . GLY A 1 111 ? -7.666 -13.132 10.150 1.00 81.62 111 GLY A O 1
ATOM 846 N N . ASP A 1 112 ? -7.446 -15.266 10.784 1.00 80.06 112 ASP A N 1
ATOM 847 C CA . ASP A 1 112 ? -8.071 -15.078 12.104 1.00 80.06 112 ASP A CA 1
ATOM 848 C C . ASP A 1 112 ? -7.182 -14.303 13.090 1.00 80.06 112 ASP A C 1
ATOM 850 O O . ASP A 1 112 ? -7.689 -13.674 14.015 1.00 80.06 112 ASP A O 1
ATOM 854 N N . SER A 1 113 ? -5.875 -14.224 12.821 1.00 82.19 113 SER A N 1
ATOM 855 C CA . SER A 1 113 ? -4.916 -13.383 13.552 1.00 82.19 113 SER A CA 1
ATOM 856 C C . SER A 1 113 ? -4.940 -11.905 13.122 1.00 82.19 113 SER A C 1
ATOM 858 O O . SER A 1 113 ? -4.072 -11.132 13.530 1.00 82.19 113 SER A O 1
ATOM 860 N N . ASN A 1 114 ? -5.904 -11.482 12.294 1.00 88.25 114 ASN A N 1
ATOM 861 C CA . ASN A 1 114 ? -6.036 -10.095 11.842 1.00 88.25 114 ASN A CA 1
ATOM 862 C C . ASN A 1 114 ? -6.292 -9.139 13.039 1.00 88.25 114 ASN A C 1
ATOM 864 O O . ASN A 1 114 ? -7.346 -9.219 13.684 1.00 88.25 114 ASN A O 1
ATOM 868 N N . PRO A 1 115 ? -5.374 -8.196 13.336 1.00 88.00 115 PRO A N 1
ATOM 869 C CA . PRO A 1 115 ? -5.402 -7.394 14.562 1.00 88.00 115 PRO A CA 1
ATOM 870 C C . PRO A 1 115 ? -6.540 -6.365 14.606 1.00 88.00 115 PRO A C 1
ATOM 872 O O . PRO A 1 115 ? -6.912 -5.930 15.697 1.00 88.00 115 PRO A O 1
ATOM 875 N N . LEU A 1 116 ? -7.137 -6.023 13.454 1.00 90.69 116 LEU A N 1
ATOM 876 C CA . LEU A 1 116 ? -8.347 -5.195 13.374 1.00 90.69 116 LEU A CA 1
ATOM 877 C C . LEU A 1 116 ? -9.594 -5.922 13.892 1.00 90.69 116 LEU A C 1
ATOM 879 O O . LEU A 1 116 ? -10.557 -5.265 14.276 1.00 90.69 116 LEU A O 1
ATOM 883 N N . ARG A 1 117 ? -9.586 -7.262 13.877 1.00 88.81 117 ARG A N 1
ATOM 884 C CA . ARG A 1 117 ? -10.674 -8.124 14.378 1.00 88.81 117 ARG A CA 1
ATOM 885 C C . ARG A 1 117 ? -10.381 -8.656 15.786 1.00 88.81 117 ARG A C 1
ATOM 887 O O . ARG A 1 117 ? -11.307 -8.904 16.550 1.00 88.81 117 ARG A O 1
ATOM 894 N N . GLY A 1 118 ? -9.097 -8.802 16.121 1.00 84.06 118 GLY A N 1
ATOM 895 C CA . GLY A 1 118 ? -8.601 -9.122 17.459 1.00 84.06 118 GLY A CA 1
ATOM 896 C C . GLY A 1 118 ? -8.502 -7.894 18.373 1.00 84.06 118 GLY A C 1
ATOM 897 O O . GLY A 1 118 ? -9.497 -7.232 18.667 1.00 84.06 118 GLY A O 1
ATOM 898 N N . GLY A 1 119 ? -7.288 -7.602 18.855 1.00 81.81 119 GLY A N 1
ATOM 899 C CA . GLY A 1 119 ? -7.047 -6.636 19.936 1.00 81.81 119 GLY A CA 1
ATOM 900 C C . GLY A 1 119 ? -7.624 -5.234 19.711 1.00 81.81 119 GLY A C 1
ATOM 901 O O . GLY A 1 119 ? -8.216 -4.675 20.635 1.00 81.81 119 GLY A O 1
ATOM 902 N N . LEU A 1 120 ? -7.534 -4.675 18.495 1.00 86.56 120 LEU A N 1
ATOM 903 C CA . LEU A 1 120 ? -8.029 -3.315 18.241 1.00 86.56 120 LEU A CA 1
ATOM 904 C C . LEU A 1 120 ? -9.554 -3.212 18.384 1.00 86.56 120 LEU A C 1
ATOM 906 O O . LEU A 1 120 ? -10.048 -2.194 18.859 1.00 86.56 120 LEU A O 1
ATOM 910 N N . LEU A 1 121 ? -10.298 -4.260 18.016 1.00 89.00 121 LEU A N 1
ATOM 911 C CA . LEU A 1 121 ? -11.757 -4.281 18.136 1.00 89.00 121 LEU A CA 1
ATOM 912 C C . LEU A 1 121 ? -12.205 -4.318 19.604 1.00 89.00 121 LEU A C 1
ATOM 914 O O . LEU A 1 121 ? -13.145 -3.621 19.978 1.00 89.00 121 LEU A O 1
ATOM 918 N N . GLN A 1 122 ? -11.490 -5.065 20.450 1.00 86.00 122 GLN A N 1
ATOM 919 C CA . GLN A 1 122 ? -11.753 -5.095 21.893 1.00 86.00 122 GLN A CA 1
ATOM 920 C C . GLN A 1 122 ? -11.498 -3.722 22.531 1.00 86.00 122 GLN A C 1
ATOM 922 O O . GLN A 1 122 ? -12.340 -3.212 23.270 1.00 86.00 122 GLN A O 1
ATOM 927 N N . VAL A 1 123 ? -10.387 -3.070 22.166 1.00 87.56 123 VAL A N 1
ATOM 928 C CA . VAL A 1 123 ? -10.078 -1.686 22.572 1.00 87.56 123 VAL A CA 1
ATOM 929 C C . VAL A 1 123 ? -11.133 -0.698 22.048 1.00 87.56 123 VAL A C 1
ATOM 931 O O . VAL A 1 123 ? -11.531 0.224 22.765 1.00 87.56 123 VAL A O 1
ATOM 934 N N . ALA A 1 124 ? -11.653 -0.904 20.833 1.00 90.88 124 ALA A N 1
ATOM 935 C CA . ALA A 1 124 ? -12.705 -0.070 20.253 1.00 90.88 124 ALA A CA 1
ATOM 936 C C . ALA A 1 124 ? -14.010 -0.107 21.063 1.00 90.88 124 ALA A C 1
ATOM 938 O O . ALA A 1 124 ? -14.660 0.928 21.190 1.00 90.88 124 ALA A O 1
ATOM 939 N N . PHE A 1 125 ? -14.387 -1.238 21.671 1.00 88.62 125 PHE A N 1
ATOM 940 C CA . PHE A 1 125 ? -15.602 -1.296 22.496 1.00 88.62 125 PHE A CA 1
ATOM 941 C C . PHE A 1 125 ? -15.533 -0.402 23.747 1.00 88.62 125 PHE A C 1
ATOM 943 O O . PHE A 1 125 ? -16.561 0.136 24.154 1.00 88.62 125 PHE A O 1
ATOM 950 N N . GLY A 1 126 ? -14.344 -0.164 24.309 1.00 89.69 126 GLY A N 1
ATOM 951 C CA . GLY A 1 126 ? -14.140 0.837 25.367 1.00 89.69 126 GLY A CA 1
ATOM 952 C C . GLY A 1 126 ? -14.018 2.284 24.864 1.00 89.69 126 GLY A C 1
ATOM 953 O O . GLY A 1 126 ? -14.040 3.216 25.664 1.00 89.69 126 GLY A O 1
ATOM 954 N N . THR A 1 127 ? -13.897 2.490 23.548 1.00 93.88 127 THR A N 1
ATOM 955 C CA . THR A 1 127 ? -13.346 3.717 22.951 1.00 93.88 127 THR A CA 1
ATOM 956 C C . THR A 1 127 ? -14.256 4.261 21.842 1.00 93.88 127 THR A C 1
ATOM 958 O O . THR A 1 127 ? -14.080 3.917 20.668 1.00 93.88 127 THR A O 1
ATOM 961 N N . PRO A 1 128 ? -15.212 5.161 22.155 1.00 94.69 128 PRO A N 1
ATOM 962 C CA . PRO A 1 128 ? -16.222 5.609 21.195 1.00 94.69 128 PRO A CA 1
ATOM 963 C C . PRO A 1 128 ? -15.659 6.187 19.890 1.00 94.69 128 PRO A C 1
ATOM 965 O O . PRO A 1 128 ? -16.195 5.900 18.823 1.00 94.69 128 PRO A O 1
ATOM 968 N N . HIS A 1 129 ? -14.572 6.967 19.939 1.00 96.81 129 HIS A N 1
ATOM 969 C CA . HIS A 1 129 ? -13.989 7.568 18.733 1.00 96.81 129 HIS A CA 1
ATOM 970 C C . HIS A 1 129 ? -13.329 6.541 17.806 1.00 96.81 129 HIS A C 1
ATOM 972 O O . HIS A 1 129 ? -13.497 6.633 16.590 1.00 96.81 129 HIS A O 1
ATOM 978 N N . LEU A 1 130 ? -12.660 5.530 18.371 1.00 97.06 130 LEU A N 1
ATOM 979 C CA . LEU A 1 130 ? -12.102 4.414 17.610 1.00 97.06 130 LEU A CA 1
ATOM 980 C C . LEU A 1 130 ? -13.225 3.587 16.983 1.00 97.06 130 LEU A C 1
ATOM 982 O O . LEU A 1 130 ? -13.202 3.347 15.780 1.00 97.06 130 LEU A O 1
ATOM 986 N N . LEU A 1 131 ? -14.248 3.223 17.763 1.00 96.56 131 LEU A N 1
ATOM 987 C CA . LEU A 1 131 ? -15.388 2.457 17.260 1.00 96.56 131 LEU A CA 1
ATOM 988 C C . LEU A 1 131 ? -16.106 3.175 16.112 1.00 96.56 131 LEU A C 1
ATOM 990 O O . LEU A 1 131 ? -16.403 2.553 15.094 1.00 96.56 131 LEU A O 1
ATOM 994 N N . TYR A 1 132 ? -16.342 4.484 16.241 1.00 97.38 132 TYR A N 1
ATOM 995 C CA . TYR A 1 132 ? -16.928 5.279 15.165 1.00 97.38 132 TYR A CA 1
ATOM 996 C C . TYR A 1 132 ? -16.018 5.364 13.931 1.00 97.38 132 TYR A C 1
ATOM 998 O O . TYR A 1 132 ? -16.538 5.381 12.819 1.00 97.38 132 TYR A O 1
ATOM 1006 N N . ALA A 1 133 ? -14.689 5.338 14.079 1.00 97.50 133 ALA A N 1
ATOM 1007 C CA . ALA A 1 133 ? -13.787 5.216 12.933 1.00 97.50 133 ALA A CA 1
ATOM 1008 C C . ALA A 1 133 ? -13.914 3.843 12.243 1.00 97.50 133 ALA A C 1
ATOM 1010 O O . ALA A 1 133 ? -13.972 3.788 11.016 1.00 97.50 133 ALA A O 1
ATOM 1011 N N . LEU A 1 134 ? -14.039 2.742 12.999 1.00 96.69 134 LEU A N 1
ATOM 1012 C CA . LEU A 1 134 ? -14.252 1.405 12.417 1.00 96.69 134 LEU A CA 1
ATOM 1013 C C . LEU A 1 134 ? -15.611 1.315 11.694 1.00 96.69 134 LEU A C 1
ATOM 1015 O O . LEU A 1 134 ? -15.678 0.838 10.561 1.00 96.69 134 LEU A O 1
ATOM 1019 N N . LEU A 1 135 ? -16.678 1.856 12.297 1.00 96.50 135 LEU A N 1
ATOM 1020 C CA . LEU A 1 135 ? -18.005 1.983 11.676 1.00 96.50 135 LEU A CA 1
ATOM 1021 C C . LEU A 1 135 ? -17.960 2.823 10.388 1.00 96.50 135 LEU A C 1
ATOM 1023 O O . LEU A 1 135 ? -18.524 2.426 9.369 1.00 96.50 135 LEU A O 1
ATOM 1027 N N . ALA A 1 136 ? -17.244 3.951 10.403 1.00 95.81 136 ALA A N 1
ATOM 1028 C CA . ALA A 1 136 ? -17.071 4.835 9.251 1.00 95.81 136 ALA A CA 1
ATOM 1029 C C . ALA A 1 136 ? -16.286 4.183 8.094 1.00 95.81 136 ALA A C 1
ATOM 1031 O O . ALA A 1 136 ? -16.584 4.454 6.925 1.00 95.81 136 ALA A O 1
ATOM 1032 N N . SER A 1 137 ? -15.320 3.310 8.404 1.00 95.81 137 SER A N 1
ATOM 1033 C CA . SER A 1 137 ? -14.628 2.452 7.430 1.00 95.81 137 SER A CA 1
ATOM 1034 C C . SER A 1 137 ? -15.548 1.361 6.879 1.00 95.81 137 SER A C 1
ATOM 1036 O O . SER A 1 137 ? -15.578 1.131 5.670 1.00 95.81 137 SER A O 1
ATOM 1038 N N . GLY A 1 138 ? -16.337 0.717 7.746 1.00 96.06 138 GLY A N 1
ATOM 1039 C CA . GLY A 1 138 ? -17.343 -0.279 7.367 1.00 96.06 138 GLY A CA 1
ATOM 1040 C C . GLY A 1 138 ? -18.375 0.278 6.385 1.00 96.06 138 GLY A C 1
ATOM 1041 O O . GLY A 1 138 ? -18.582 -0.300 5.319 1.00 96.06 138 GLY A O 1
ATOM 1042 N N . ALA A 1 139 ? -18.956 1.438 6.698 1.00 95.62 139 ALA A N 1
ATOM 1043 C CA . ALA A 1 139 ? -19.973 2.084 5.871 1.00 95.62 139 ALA A CA 1
ATOM 1044 C C . ALA A 1 139 ? -19.436 2.564 4.509 1.00 95.62 139 ALA A C 1
ATOM 1046 O O . ALA A 1 139 ? -20.094 2.359 3.489 1.00 95.62 139 ALA A O 1
ATOM 1047 N N . ARG A 1 140 ? -18.207 3.106 4.456 1.00 94.06 140 ARG A N 1
ATOM 1048 C CA . ARG A 1 140 ? -17.523 3.416 3.182 1.00 94.06 140 ARG A CA 1
ATOM 1049 C C . ARG A 1 140 ? -17.318 2.171 2.331 1.00 94.06 140 ARG A C 1
ATOM 1051 O O . ARG A 1 140 ? -17.662 2.175 1.155 1.00 94.06 140 ARG A O 1
ATOM 1058 N N . HIS A 1 141 ? -16.769 1.109 2.916 1.00 95.12 141 HIS A N 1
ATOM 1059 C CA . HIS A 1 141 ? -16.490 -0.125 2.189 1.00 95.12 141 HIS A CA 1
ATOM 1060 C C . HIS A 1 141 ? -17.773 -0.780 1.653 1.00 95.12 141 HIS A C 1
ATOM 1062 O O . HIS A 1 141 ? -17.805 -1.226 0.509 1.00 95.12 141 HIS A O 1
ATOM 1068 N N . TYR A 1 142 ? -18.855 -0.768 2.439 1.00 95.25 142 TYR A N 1
ATOM 1069 C CA . TYR A 1 142 ? -20.180 -1.193 1.985 1.00 95.25 142 TYR A CA 1
ATOM 1070 C C . TYR A 1 142 ? -20.658 -0.372 0.775 1.00 95.25 142 TYR A C 1
ATOM 1072 O O . TYR A 1 142 ? -21.014 -0.951 -0.249 1.00 95.25 142 TYR A O 1
ATOM 1080 N N . ALA A 1 143 ? -20.578 0.963 0.843 1.00 93.06 143 ALA A N 1
ATOM 1081 C CA . ALA A 1 143 ? -20.938 1.847 -0.270 1.00 93.06 143 ALA A CA 1
ATOM 1082 C C . ALA A 1 143 ? -20.111 1.577 -1.545 1.00 93.06 143 ALA A C 1
ATOM 1084 O O . ALA A 1 143 ? -20.649 1.580 -2.652 1.00 93.06 143 ALA A O 1
ATOM 1085 N N . ARG A 1 144 ? -18.809 1.290 -1.399 1.00 91.81 144 ARG A N 1
ATOM 1086 C CA . ARG A 1 144 ? -17.932 0.914 -2.521 1.00 91.81 144 ARG A CA 1
ATOM 1087 C C . ARG A 1 144 ? -18.353 -0.409 -3.165 1.00 91.81 144 ARG A C 1
ATOM 1089 O O . ARG A 1 144 ? -18.509 -0.450 -4.381 1.00 91.81 144 ARG A O 1
ATOM 1096 N N . LEU A 1 145 ? -18.579 -1.458 -2.368 1.00 92.31 145 LEU A N 1
ATOM 1097 C CA . LEU A 1 145 ? -19.018 -2.776 -2.855 1.00 92.31 145 LEU A CA 1
ATOM 1098 C C . LEU A 1 145 ? -20.405 -2.738 -3.518 1.00 92.31 145 LEU A C 1
ATOM 1100 O O . LEU A 1 145 ? -20.676 -3.517 -4.427 1.00 92.31 145 LEU A O 1
ATOM 1104 N N . ARG A 1 146 ? -21.278 -1.821 -3.087 1.00 91.50 146 ARG A N 1
ATOM 1105 C CA . ARG A 1 146 ? -22.605 -1.596 -3.684 1.00 91.50 146 ARG A CA 1
ATOM 1106 C C . ARG A 1 146 ? -22.556 -0.897 -5.044 1.00 91.50 146 ARG A C 1
ATOM 1108 O O . ARG A 1 146 ? -23.540 -0.955 -5.772 1.00 91.50 146 ARG A O 1
ATOM 1115 N N . GLY A 1 147 ? -21.463 -0.206 -5.376 1.00 88.06 147 GLY A N 1
ATOM 1116 C CA . GLY A 1 147 ? -21.335 0.600 -6.598 1.00 88.06 147 GLY A CA 1
ATOM 1117 C C . GLY A 1 147 ? -22.164 1.894 -6.616 1.00 88.06 147 GLY A C 1
ATOM 1118 O O . GLY A 1 147 ? -21.991 2.709 -7.518 1.00 88.06 147 GLY A O 1
ATOM 1119 N N . PHE A 1 148 ? -23.024 2.116 -5.617 1.00 85.94 148 PHE A N 1
ATOM 1120 C CA . PHE A 1 148 ? -23.807 3.334 -5.415 1.00 85.94 148 PHE A CA 1
ATOM 1121 C C . PHE A 1 148 ? -23.952 3.637 -3.919 1.00 85.94 148 PHE A C 1
ATOM 1123 O O . PHE A 1 148 ? -23.807 2.750 -3.075 1.00 85.94 148 PHE A O 1
ATOM 1130 N N . VAL A 1 149 ? -24.262 4.894 -3.592 1.00 87.31 149 VAL A N 1
ATOM 1131 C CA . VAL A 1 149 ? -24.486 5.351 -2.214 1.00 87.31 149 VAL A CA 1
ATOM 1132 C C . VAL A 1 149 ? -25.944 5.776 -2.070 1.00 87.31 149 VAL A C 1
ATOM 1134 O O . VAL A 1 149 ? -26.373 6.728 -2.717 1.00 87.31 149 VAL A O 1
ATOM 1137 N N . ASP A 1 150 ? -26.708 5.066 -1.242 1.00 91.94 150 ASP A N 1
ATOM 1138 C CA . ASP A 1 150 ? -28.048 5.497 -0.830 1.00 91.94 150 ASP A CA 1
ATOM 1139 C C . ASP A 1 150 ? -27.982 6.541 0.303 1.00 91.94 150 ASP A C 1
ATOM 1141 O O . ASP A 1 150 ? -26.958 6.698 0.975 1.00 91.94 150 ASP A O 1
ATOM 1145 N N . GLU A 1 151 ? -29.071 7.292 0.501 1.00 93.62 151 GLU A N 1
ATOM 1146 C CA . GLU A 1 151 ? -29.141 8.378 1.494 1.00 93.62 151 GLU A CA 1
ATOM 1147 C C . GLU A 1 151 ? -28.835 7.881 2.914 1.00 93.62 151 GLU A C 1
ATOM 1149 O O . GLU A 1 151 ? -28.091 8.532 3.646 1.00 93.62 151 GLU A O 1
ATOM 1154 N N . PHE A 1 152 ? -29.331 6.690 3.265 1.00 92.88 152 PHE A N 1
ATOM 1155 C CA . PHE A 1 152 ? -29.033 6.012 4.526 1.00 92.88 152 PHE A CA 1
ATOM 1156 C C . PHE A 1 152 ? -27.524 5.809 4.708 1.00 92.88 152 PHE A C 1
ATOM 1158 O O . PHE A 1 152 ? -26.945 6.348 5.648 1.00 92.88 152 PHE A O 1
ATOM 1165 N N . THR A 1 153 ? -26.863 5.117 3.775 1.00 93.62 153 THR A N 1
ATOM 1166 C CA . THR A 1 153 ? -25.420 4.842 3.859 1.00 93.62 153 THR A CA 1
ATOM 1167 C C . THR A 1 153 ? -24.594 6.133 3.863 1.00 93.62 153 THR A C 1
ATOM 1169 O O . THR A 1 153 ? -23.603 6.230 4.590 1.00 93.62 153 THR A O 1
ATOM 1172 N N . SER A 1 154 ? -25.012 7.148 3.099 1.00 93.88 154 SER A N 1
ATOM 1173 C CA . SER A 1 154 ? -24.396 8.482 3.099 1.00 93.88 154 SER A CA 1
ATOM 1174 C C . SER A 1 154 ? -24.487 9.152 4.479 1.00 93.88 154 SER A C 1
ATOM 1176 O O . SER A 1 154 ? -23.481 9.635 5.013 1.00 93.88 154 SER A O 1
ATOM 1178 N N . MET A 1 155 ? -25.667 9.105 5.108 1.00 94.75 155 MET A N 1
ATOM 1179 C CA . MET A 1 155 ? -25.910 9.644 6.448 1.00 94.75 155 MET A CA 1
ATOM 1180 C C . MET A 1 155 ? -25.113 8.892 7.525 1.00 94.75 155 MET A C 1
ATOM 1182 O O . MET A 1 155 ? -24.521 9.533 8.398 1.00 94.75 155 MET A O 1
ATOM 1186 N N . SER A 1 156 ? -25.020 7.561 7.437 1.00 95.25 156 SER A N 1
ATOM 1187 C CA . SER A 1 156 ? -24.190 6.730 8.323 1.00 95.25 156 SER A CA 1
ATOM 1188 C C . SER A 1 156 ? -22.708 7.097 8.212 1.00 95.25 156 SER A C 1
ATOM 1190 O O . SER A 1 156 ? -22.049 7.363 9.220 1.00 95.25 156 SER A O 1
ATOM 1192 N N . VAL A 1 157 ? -22.178 7.189 6.983 1.00 94.69 157 VAL A N 1
ATOM 1193 C CA . VAL A 1 157 ? -20.790 7.607 6.708 1.00 94.69 157 VAL A CA 1
ATOM 1194 C C . VAL A 1 157 ? -20.500 8.985 7.309 1.00 94.69 157 VAL A C 1
ATOM 1196 O O . VAL A 1 157 ? -19.492 9.145 8.005 1.00 94.69 157 VAL A O 1
ATOM 1199 N N . ALA A 1 158 ? -21.384 9.962 7.089 1.00 94.94 158 ALA A N 1
ATOM 1200 C CA . ALA A 1 158 ? -21.236 11.315 7.622 1.00 94.94 158 ALA A CA 1
ATOM 1201 C C . ALA A 1 158 ? -21.291 11.343 9.161 1.00 94.94 158 ALA A C 1
ATOM 1203 O O . ALA A 1 158 ? -20.419 11.938 9.801 1.00 94.94 158 ALA A O 1
ATOM 1204 N N . THR A 1 159 ? -22.270 10.658 9.757 1.00 95.75 159 THR A N 1
ATOM 1205 C CA . THR A 1 159 ? -22.492 10.603 11.211 1.00 95.75 159 THR A CA 1
ATOM 1206 C C . THR A 1 159 ? -21.318 9.949 11.933 1.00 95.75 159 THR A C 1
ATOM 1208 O O . THR A 1 159 ? -20.758 10.537 12.864 1.00 95.75 159 THR A O 1
ATOM 1211 N N . PHE A 1 160 ? -20.884 8.769 11.480 1.00 96.81 160 PHE A N 1
ATOM 1212 C CA . PHE A 1 160 ? -19.774 8.047 12.098 1.00 96.81 160 PHE A CA 1
ATOM 1213 C C . PHE A 1 160 ? -18.442 8.788 11.924 1.00 96.81 160 PHE A C 1
ATOM 1215 O O . PHE A 1 160 ? -17.700 8.932 12.896 1.00 96.81 160 PHE A O 1
ATOM 1222 N N . THR A 1 161 ? -18.150 9.350 10.743 1.00 95.88 161 THR A N 1
ATOM 1223 C CA . THR A 1 161 ? -16.940 10.172 10.559 1.00 95.88 161 THR A CA 1
ATOM 1224 C C . THR A 1 161 ? -16.969 11.438 11.414 1.00 95.88 161 THR A C 1
ATOM 1226 O O . THR A 1 161 ? -15.947 11.773 12.013 1.00 95.88 161 THR A O 1
ATOM 1229 N N . HIS A 1 162 ? -18.112 12.122 11.539 1.00 96.12 162 HIS A N 1
ATOM 1230 C CA . HIS A 1 162 ? -18.221 13.285 12.420 1.00 96.12 162 HIS A CA 1
ATOM 1231 C C . HIS A 1 162 ? -17.971 12.906 13.887 1.00 96.12 162 HIS A C 1
ATOM 1233 O O . HIS A 1 162 ? -17.194 13.577 14.569 1.00 96.12 162 HIS A O 1
ATOM 1239 N N . ALA A 1 163 ? -18.584 11.823 14.371 1.00 96.69 163 ALA A N 1
ATOM 1240 C CA . ALA A 1 163 ? -18.416 11.357 15.745 1.00 96.69 163 ALA A CA 1
ATOM 1241 C C . ALA A 1 163 ? -16.968 10.918 16.042 1.00 96.69 163 ALA A C 1
ATOM 1243 O O . ALA A 1 163 ? -16.410 11.306 17.072 1.00 96.69 163 ALA A O 1
ATOM 1244 N N . ALA A 1 164 ? -16.334 10.194 15.113 1.00 97.62 164 ALA A N 1
ATOM 1245 C CA . ALA A 1 164 ? -14.930 9.796 15.199 1.00 97.62 164 ALA A CA 1
ATOM 1246 C C . ALA A 1 164 ? -13.987 11.009 15.243 1.00 97.62 164 ALA A C 1
ATOM 1248 O O . ALA A 1 164 ? -13.183 11.124 16.165 1.00 97.62 164 ALA A O 1
ATOM 1249 N N . LEU A 1 165 ? -14.123 11.957 14.305 1.00 96.75 165 LEU A N 1
ATOM 1250 C CA . LEU A 1 165 ? -13.296 13.170 14.255 1.00 96.75 165 LEU A CA 1
ATOM 1251 C C . LEU A 1 165 ? -13.512 14.078 15.471 1.00 96.75 165 LEU A C 1
ATOM 1253 O O . LEU A 1 165 ? -12.550 14.644 15.990 1.00 96.75 165 LEU A O 1
ATOM 1257 N N . LYS A 1 166 ? -14.754 14.215 15.952 1.00 97.31 166 LYS A N 1
ATOM 1258 C CA . LYS A 1 166 ? -15.072 14.983 17.164 1.00 97.31 166 LYS A CA 1
ATOM 1259 C C . LYS A 1 166 ? -14.394 14.373 18.391 1.00 97.31 166 LYS A C 1
ATOM 1261 O O . LYS A 1 166 ? -13.747 15.097 19.141 1.00 97.31 166 LYS A O 1
ATOM 1266 N N . GLY A 1 167 ? -14.519 13.061 18.584 1.00 97.50 167 GLY A N 1
ATOM 1267 C CA . GLY A 1 167 ? -13.911 12.378 19.723 1.00 97.50 167 GLY A CA 1
ATOM 1268 C C . GLY A 1 167 ? -12.382 12.301 19.640 1.00 97.50 167 GLY A C 1
ATOM 1269 O O . GLY A 1 167 ? -11.727 12.519 20.652 1.00 97.50 167 GLY A O 1
ATOM 1270 N N . LEU A 1 168 ? -11.807 12.115 18.445 1.00 97.44 168 LEU A N 1
ATOM 1271 C CA . LEU A 1 168 ? -10.357 12.186 18.226 1.00 97.44 168 LEU A CA 1
ATOM 1272 C C . LEU A 1 168 ? -9.802 13.574 18.577 1.00 97.44 168 LEU A C 1
ATOM 1274 O O . LEU A 1 168 ? -8.803 13.668 19.279 1.00 97.44 168 LEU A O 1
ATOM 1278 N N . ARG A 1 169 ? -10.471 14.658 18.156 1.00 97.00 169 ARG A N 1
ATOM 1279 C CA . ARG A 1 169 ? -10.076 16.033 18.517 1.00 97.00 169 ARG A CA 1
ATOM 1280 C C . ARG A 1 169 ? -10.136 16.288 20.023 1.00 97.00 169 ARG A C 1
ATOM 1282 O O . ARG A 1 169 ? -9.271 16.980 20.542 1.00 97.00 169 ARG A O 1
ATOM 1289 N N . LEU A 1 170 ? -11.119 15.722 20.726 1.00 97.50 170 LEU A N 1
ATOM 1290 C CA . LEU A 1 170 ? -11.181 15.798 22.189 1.00 97.50 170 LEU A CA 1
ATOM 1291 C C . LEU A 1 170 ? -10.027 15.016 22.837 1.00 97.50 170 LEU A C 1
ATOM 1293 O O . LEU A 1 170 ? -9.329 15.574 23.676 1.00 97.50 170 LEU A O 1
ATOM 1297 N N . ALA A 1 171 ? -9.766 13.782 22.396 1.00 96.94 171 ALA A N 1
ATOM 1298 C CA . ALA A 1 171 ? -8.664 12.964 22.905 1.00 96.94 171 ALA A CA 1
ATOM 1299 C C . ALA A 1 171 ? -7.276 13.570 22.616 1.00 96.94 171 ALA A C 1
ATOM 1301 O O . ALA A 1 171 ? -6.381 13.477 23.446 1.00 96.94 171 ALA A O 1
ATOM 1302 N N . MET A 1 172 ? -7.091 14.241 21.474 1.00 95.69 172 MET A N 1
ATOM 1303 C CA . MET A 1 172 ? -5.850 14.960 21.152 1.00 95.69 172 MET A CA 1
ATOM 1304 C C . MET A 1 172 ? -5.680 16.277 21.926 1.00 95.69 172 MET A C 1
ATOM 1306 O O . MET A 1 172 ? -4.559 16.767 22.020 1.00 95.69 172 MET A O 1
ATOM 1310 N N . ASN A 1 173 ? -6.753 16.842 22.486 1.00 95.62 173 ASN A N 1
ATOM 1311 C CA . ASN A 1 173 ? -6.695 18.040 23.330 1.00 95.62 173 ASN A CA 1
ATOM 1312 C C . ASN A 1 173 ? -6.554 17.713 24.830 1.00 95.62 173 ASN A C 1
ATOM 1314 O O . ASN A 1 173 ? -6.334 18.622 25.628 1.00 95.62 173 ASN A O 1
ATOM 1318 N N . ASP A 1 174 ? -6.674 16.441 25.219 1.00 95.25 174 ASP A N 1
ATOM 1319 C CA . ASP A 1 174 ? -6.500 15.957 26.590 1.00 95.25 174 ASP A CA 1
ATOM 1320 C C . ASP A 1 174 ? -5.137 15.245 26.727 1.00 95.25 174 ASP A C 1
ATOM 1322 O O . ASP A 1 174 ? -4.954 14.161 26.160 1.00 95.25 174 ASP A O 1
ATOM 1326 N N . PRO A 1 175 ? -4.172 15.791 27.497 1.00 92.69 175 PRO A N 1
ATOM 1327 C CA . PRO A 1 175 ? -2.869 15.158 27.713 1.00 92.69 175 PRO A CA 1
ATOM 1328 C C . PRO A 1 175 ? -2.941 13.728 28.270 1.00 92.69 175 PRO A C 1
ATOM 1330 O O . PRO A 1 175 ? -2.028 12.943 28.035 1.00 92.69 175 PRO A O 1
ATOM 1333 N N . SER A 1 176 ? -4.022 13.359 28.968 1.00 92.56 176 SER A N 1
ATOM 1334 C CA . SER A 1 176 ? -4.225 12.003 29.499 1.00 92.56 176 SER A CA 1
ATOM 1335 C C . SER A 1 176 ? -4.731 10.992 28.458 1.00 92.56 176 SER A C 1
ATOM 1337 O O . SER A 1 176 ? -4.726 9.787 28.721 1.00 92.56 176 SER A O 1
ATOM 1339 N N . GLN A 1 177 ? -5.169 11.455 27.280 1.00 94.44 177 GLN A N 1
ATOM 1340 C CA . GLN A 1 177 ? -5.679 10.610 26.190 1.00 94.44 177 GLN A CA 1
ATOM 1341 C C . GLN A 1 177 ? -4.834 10.709 24.909 1.00 94.44 177 GLN A C 1
ATOM 1343 O O . GLN A 1 177 ? -4.829 9.760 24.125 1.00 94.44 177 GLN A O 1
ATOM 1348 N N . MET A 1 178 ? -4.103 11.809 24.687 1.00 94.44 178 MET A N 1
ATOM 1349 C CA . MET A 1 178 ? -3.361 12.074 23.444 1.00 94.44 178 MET A CA 1
ATOM 1350 C C . MET A 1 178 ? -2.457 10.903 23.029 1.00 94.44 178 MET A C 1
ATOM 1352 O O . MET A 1 178 ? -2.518 10.449 21.888 1.00 94.44 178 MET A O 1
ATOM 1356 N N . HIS A 1 179 ? -1.653 10.383 23.959 1.00 93.06 179 HIS A N 1
ATOM 1357 C CA . HIS A 1 179 ? -0.654 9.339 23.690 1.00 93.06 179 HIS A CA 1
ATOM 1358 C C . HIS A 1 179 ? -1.193 7.904 23.752 1.00 93.06 179 HIS A C 1
ATOM 1360 O O . HIS A 1 179 ? -0.419 6.954 23.672 1.00 93.06 179 HIS A O 1
ATOM 1366 N N . LYS A 1 180 ? -2.509 7.716 23.886 1.00 92.25 180 LYS A N 1
ATOM 1367 C CA . LYS A 1 180 ? -3.119 6.384 23.973 1.00 92.25 180 LYS A CA 1
ATOM 1368 C C . LYS A 1 180 ? -3.156 5.645 22.628 1.00 92.25 180 LYS A C 1
ATOM 1370 O O . LYS A 1 180 ? -3.326 6.248 21.564 1.00 92.25 180 LYS A O 1
ATOM 1375 N N . LYS A 1 181 ? -3.087 4.310 22.699 1.00 91.38 181 LYS A N 1
ATOM 1376 C CA . LYS A 1 181 ? -3.198 3.366 21.563 1.00 91.38 181 LYS A CA 1
ATOM 1377 C C . LYS A 1 181 ? -4.504 3.599 20.799 1.00 91.38 181 LYS A C 1
ATOM 1379 O O . LYS A 1 181 ? -4.535 3.637 19.574 1.00 91.38 181 LYS A O 1
ATOM 1384 N N . GLU A 1 182 ? -5.558 3.829 21.568 1.00 94.12 182 GLU A N 1
ATOM 1385 C CA . GLU A 1 182 ? -6.901 4.274 21.224 1.00 94.12 182 GLU A CA 1
ATOM 1386 C C . GLU A 1 182 ? -6.893 5.462 20.247 1.00 94.12 182 GLU A C 1
ATOM 1388 O O . GLU A 1 182 ? -7.530 5.425 19.191 1.00 94.12 182 GLU A O 1
ATOM 1393 N N . THR A 1 183 ? -6.152 6.516 20.588 1.00 96.44 183 THR A N 1
ATOM 1394 C CA . THR A 1 183 ? -6.093 7.792 19.859 1.00 96.44 183 THR A CA 1
ATOM 1395 C C . THR A 1 183 ? -5.308 7.637 18.557 1.00 96.44 183 THR A C 1
ATOM 1397 O O . THR A 1 183 ? -5.800 8.009 17.487 1.00 96.44 183 THR A O 1
ATOM 1400 N N . VAL A 1 184 ? -4.144 6.980 18.617 1.00 95.88 184 VAL A N 1
ATOM 1401 C CA . VAL A 1 184 ? -3.317 6.652 17.441 1.00 95.88 184 VAL A CA 1
ATOM 1402 C C . VAL A 1 184 ? -4.061 5.726 16.469 1.00 95.88 184 VAL A C 1
ATOM 1404 O O . VAL A 1 184 ? -4.123 6.002 15.270 1.00 95.88 184 VAL A O 1
ATOM 1407 N N . GLY A 1 185 ? -4.692 4.666 16.980 1.00 96.06 185 GLY A N 1
ATOM 1408 C CA . GLY A 1 185 ? -5.491 3.723 16.195 1.00 96.06 185 GLY A CA 1
ATOM 1409 C C . GLY A 1 185 ? -6.718 4.364 15.546 1.00 96.06 185 GLY A C 1
ATOM 1410 O O . GLY A 1 185 ? -7.078 3.995 14.432 1.00 96.06 185 GLY A O 1
ATOM 1411 N N . THR A 1 186 ? -7.321 5.373 16.185 1.00 97.50 186 THR A N 1
ATOM 1412 C CA . THR A 1 186 ? -8.435 6.138 15.596 1.00 97.50 186 THR A CA 1
ATOM 1413 C C . THR A 1 186 ? -7.972 6.948 14.390 1.00 97.50 186 THR A C 1
ATOM 1415 O O . THR A 1 186 ? -8.635 6.943 13.353 1.00 97.50 186 THR A O 1
ATOM 1418 N N . ALA A 1 187 ? -6.820 7.615 14.497 1.00 96.94 187 ALA A N 1
ATOM 1419 C CA . ALA A 1 187 ? -6.250 8.375 13.391 1.00 96.94 187 ALA A CA 1
ATOM 1420 C C . ALA A 1 187 ? -5.846 7.453 12.218 1.00 96.94 187 ALA A C 1
ATOM 1422 O O . ALA A 1 187 ? -6.204 7.733 11.073 1.00 96.94 187 ALA A O 1
ATOM 1423 N N . LEU A 1 188 ? -5.202 6.311 12.500 1.00 96.25 188 LEU A N 1
ATOM 1424 C CA . LEU A 1 188 ? -4.874 5.283 11.498 1.00 96.25 188 LEU A CA 1
ATOM 1425 C C . LEU A 1 188 ? -6.113 4.693 10.811 1.00 96.25 188 LEU A C 1
ATOM 1427 O O . LEU A 1 188 ? -6.128 4.557 9.584 1.00 96.25 188 LEU A O 1
ATOM 1431 N N . ALA A 1 189 ? -7.168 4.394 11.573 1.00 95.62 189 ALA A N 1
ATOM 1432 C CA . ALA A 1 189 ? -8.428 3.896 11.031 1.00 95.62 189 ALA A CA 1
ATOM 1433 C C . ALA A 1 189 ? -9.090 4.916 10.092 1.00 95.62 189 ALA A C 1
ATOM 1435 O O . ALA A 1 189 ? -9.533 4.532 9.012 1.00 95.62 189 ALA A O 1
ATOM 1436 N N . LEU A 1 190 ? -9.108 6.205 10.456 1.00 94.62 190 LEU A N 1
ATOM 1437 C CA . LEU A 1 190 ? -9.658 7.270 9.609 1.00 94.62 190 LEU A CA 1
ATOM 1438 C C . LEU A 1 190 ? -8.846 7.469 8.322 1.00 94.62 190 LEU A C 1
ATOM 1440 O O . LEU A 1 190 ? -9.438 7.452 7.244 1.00 94.62 190 LEU A O 1
ATOM 1444 N N . CYS A 1 191 ? -7.514 7.549 8.418 1.00 93.69 191 CYS A N 1
ATOM 1445 C CA . CYS A 1 191 ? -6.628 7.669 7.253 1.00 93.69 191 CYS A CA 1
ATOM 1446 C C . CYS A 1 191 ? -6.745 6.458 6.310 1.00 93.69 191 CYS A C 1
ATOM 1448 O O . CYS A 1 191 ? -6.739 6.614 5.092 1.00 93.69 191 CYS A O 1
ATOM 1450 N N . THR A 1 192 ? -6.904 5.247 6.853 1.00 91.50 192 THR A N 1
ATOM 1451 C CA . THR A 1 192 ? -7.158 4.045 6.040 1.00 91.50 192 THR A CA 1
ATOM 1452 C C . THR A 1 192 ? -8.564 4.077 5.427 1.00 91.50 192 THR A C 1
ATOM 1454 O O . THR A 1 192 ? -8.746 3.639 4.295 1.00 91.50 192 THR A O 1
ATOM 1457 N N . SER A 1 193 ? -9.559 4.658 6.113 1.00 91.00 193 SER A N 1
ATOM 1458 C CA . SER A 1 193 ? -10.903 4.880 5.554 1.00 91.00 193 SER A CA 1
ATOM 1459 C C . SER A 1 193 ? -10.889 5.831 4.349 1.00 91.00 193 SER A C 1
ATOM 1461 O O . SER A 1 193 ? -11.645 5.615 3.400 1.00 91.00 193 SER A O 1
ATOM 1463 N N . ASP A 1 194 ? -10.000 6.832 4.344 1.00 88.44 194 ASP A N 1
ATOM 1464 C CA . ASP A 1 194 ? -9.816 7.730 3.199 1.00 88.44 194 ASP A CA 1
ATOM 1465 C C . ASP A 1 194 ? -9.301 6.942 1.979 1.00 88.44 194 ASP A C 1
ATOM 1467 O O . ASP A 1 194 ? -9.937 6.975 0.920 1.00 88.44 194 ASP A O 1
ATOM 1471 N N . VAL A 1 195 ? -8.260 6.113 2.162 1.00 87.19 195 VAL A N 1
ATOM 1472 C CA . VAL A 1 195 ? -7.715 5.206 1.126 1.00 87.19 195 VAL A CA 1
ATOM 1473 C C . VAL A 1 195 ? -8.780 4.232 0.596 1.00 87.19 195 VAL A C 1
ATOM 1475 O O . VAL A 1 195 ? -8.945 4.113 -0.618 1.00 87.19 195 VAL A O 1
ATOM 1478 N N . ILE A 1 196 ? -9.569 3.602 1.479 1.00 87.50 196 ILE A N 1
ATOM 1479 C CA . ILE A 1 196 ? -10.684 2.708 1.100 1.00 87.50 196 ILE A CA 1
ATOM 1480 C C . ILE A 1 196 ? -11.736 3.450 0.263 1.00 87.50 196 ILE A C 1
ATOM 1482 O O . ILE A 1 196 ? -12.270 2.888 -0.693 1.00 87.50 196 ILE A O 1
ATOM 1486 N N . SER A 1 197 ? -12.040 4.711 0.588 1.00 85.25 197 SER A N 1
ATOM 1487 C CA . SER A 1 197 ? -12.982 5.516 -0.205 1.00 85.25 197 SER A CA 1
ATOM 1488 C C . SER A 1 197 ? -12.412 6.013 -1.538 1.00 85.25 197 SER A C 1
ATOM 1490 O O . SER A 1 197 ? -13.191 6.370 -2.421 1.00 85.25 197 SER A O 1
ATOM 1492 N N . GLY A 1 198 ? -11.085 6.009 -1.704 1.00 83.44 198 GLY A N 1
ATOM 1493 C CA . GLY A 1 198 ? -10.396 6.626 -2.839 1.00 83.44 198 GLY A CA 1
ATOM 1494 C C . GLY A 1 198 ? -10.245 8.150 -2.722 1.00 83.44 198 GLY A C 1
ATOM 1495 O O . GLY A 1 198 ? -9.905 8.790 -3.713 1.00 83.44 198 GLY A O 1
ATOM 1496 N N . ASN A 1 199 ? -10.488 8.736 -1.542 1.00 80.69 199 ASN A N 1
ATOM 1497 C CA . ASN A 1 199 ? -10.240 10.155 -1.281 1.00 80.69 199 ASN A CA 1
ATOM 1498 C C . ASN A 1 199 ? -8.755 10.371 -0.966 1.00 80.69 199 ASN A C 1
ATOM 1500 O O . ASN A 1 199 ? -8.279 9.994 0.107 1.00 80.69 199 ASN A O 1
ATOM 1504 N N . LEU A 1 200 ? -8.029 10.967 -1.912 1.00 79.31 200 LEU A N 1
ATOM 1505 C CA . LEU A 1 200 ? -6.576 11.128 -1.847 1.00 79.31 200 LEU A CA 1
ATOM 1506 C C . LEU A 1 200 ? -6.134 12.596 -1.695 1.00 79.31 200 LEU A C 1
ATOM 1508 O O . LEU A 1 200 ? -4.946 12.890 -1.809 1.00 79.31 200 LEU A O 1
ATOM 1512 N N . ASP A 1 201 ? -7.050 13.513 -1.375 1.00 79.62 201 ASP A N 1
ATOM 1513 C CA . ASP A 1 201 ? -6.730 14.945 -1.290 1.00 79.62 201 ASP A CA 1
ATOM 1514 C C . ASP A 1 201 ? -5.959 15.292 -0.003 1.00 79.62 201 ASP A C 1
ATOM 1516 O O . ASP A 1 201 ? -5.023 16.091 -0.016 1.00 79.62 201 ASP A O 1
ATOM 1520 N N . THR A 1 202 ? -6.325 14.671 1.127 1.00 81.75 202 THR A N 1
ATOM 1521 C CA . THR A 1 202 ? -5.762 14.994 2.456 1.00 81.75 202 THR A CA 1
ATOM 1522 C C . THR A 1 202 ? -5.009 13.843 3.125 1.00 81.75 202 THR A C 1
ATOM 1524 O O . THR A 1 202 ? -4.389 14.051 4.171 1.00 81.75 202 THR A O 1
ATOM 1527 N N . TRP A 1 203 ? -4.996 12.639 2.541 1.00 85.88 203 TRP A N 1
ATOM 1528 C CA . TRP A 1 203 ? -4.477 11.431 3.202 1.00 85.88 203 TRP A CA 1
ATOM 1529 C C . TRP A 1 203 ? -3.008 11.555 3.652 1.00 85.88 203 TRP A C 1
ATOM 1531 O O . TRP A 1 203 ? -2.671 11.137 4.758 1.00 85.88 203 TRP A O 1
ATOM 1541 N N . ARG A 1 204 ? -2.127 12.202 2.866 1.00 86.31 204 ARG A N 1
ATOM 1542 C CA . ARG A 1 204 ? -0.728 12.449 3.280 1.00 86.31 204 ARG A CA 1
ATOM 1543 C C . ARG A 1 204 ? -0.605 13.447 4.432 1.00 86.31 204 ARG A C 1
ATOM 1545 O O . ARG A 1 204 ? 0.330 13.337 5.222 1.00 86.31 204 ARG A O 1
ATOM 1552 N N . ILE A 1 205 ? -1.538 14.393 4.558 1.00 87.88 205 ILE A N 1
ATOM 1553 C CA . ILE A 1 205 ? -1.598 15.324 5.696 1.00 87.88 205 ILE A CA 1
ATOM 1554 C C . ILE A 1 205 ? -2.025 14.550 6.950 1.00 87.88 205 ILE A C 1
ATOM 1556 O O . ILE A 1 205 ? -1.395 14.687 8.000 1.00 87.88 205 ILE A O 1
ATOM 1560 N N . HIS A 1 206 ? -3.023 13.667 6.821 1.00 90.56 206 HIS A N 1
ATOM 1561 C CA . HIS A 1 206 ? -3.444 12.762 7.895 1.00 90.56 206 HIS A CA 1
ATOM 1562 C C . HIS A 1 206 ? -2.289 11.838 8.328 1.00 90.56 206 HIS A C 1
ATOM 1564 O O . HIS A 1 206 ? -1.990 11.759 9.518 1.00 90.56 206 HIS A O 1
ATOM 1570 N N . LEU A 1 207 ? -1.571 11.227 7.379 1.00 91.50 207 LEU A N 1
ATOM 1571 C CA . LEU A 1 207 ? -0.412 10.361 7.633 1.00 91.50 207 LEU A CA 1
ATOM 1572 C C . LEU A 1 207 ? 0.749 11.096 8.328 1.00 91.50 207 LEU A C 1
ATOM 1574 O O . LEU A 1 207 ? 1.330 10.570 9.277 1.00 91.50 207 LEU A O 1
ATOM 1578 N N . LEU A 1 208 ? 1.051 12.336 7.926 1.00 91.50 208 LEU A N 1
ATOM 1579 C CA . LEU A 1 208 ? 2.043 13.176 8.608 1.00 91.50 208 LEU A CA 1
ATOM 1580 C C . LEU A 1 208 ? 1.599 13.556 10.034 1.00 91.50 208 LEU A C 1
ATOM 1582 O O . LEU A 1 208 ? 2.430 13.613 10.943 1.00 91.50 208 LEU A O 1
ATOM 1586 N N . GLY A 1 209 ? 0.301 13.794 10.246 1.00 92.94 209 GLY A N 1
ATOM 1587 C CA . GLY A 1 209 ? -0.283 13.994 11.575 1.00 92.94 209 GLY A CA 1
ATOM 1588 C C . GLY A 1 209 ? -0.146 12.755 12.464 1.00 92.94 209 GLY A C 1
ATOM 1589 O O . GLY A 1 209 ? 0.303 12.867 13.605 1.00 92.94 209 GLY A O 1
ATOM 1590 N N . ILE A 1 210 ? -0.443 11.571 11.916 1.00 95.31 210 ILE A N 1
ATOM 1591 C CA . ILE A 1 210 ? -0.263 10.271 12.580 1.00 95.31 210 ILE A CA 1
ATOM 1592 C C . ILE A 1 210 ? 1.202 10.055 12.959 1.00 95.31 210 ILE A C 1
ATOM 1594 O O . ILE A 1 210 ? 1.467 9.665 14.091 1.00 95.31 210 ILE A O 1
ATOM 1598 N N . HIS A 1 211 ? 2.155 10.359 12.071 1.00 94.00 211 HIS A N 1
ATOM 1599 C CA . HIS A 1 211 ? 3.578 10.218 12.383 1.00 94.00 211 HIS A CA 1
ATOM 1600 C C . HIS A 1 211 ? 3.989 11.087 13.582 1.00 94.00 211 HIS A C 1
ATOM 1602 O O . HIS A 1 211 ? 4.635 10.594 14.505 1.00 94.00 211 HIS A O 1
ATOM 1608 N N . LYS A 1 212 ? 3.574 12.364 13.611 1.00 93.06 212 LYS A N 1
ATOM 1609 C CA . LYS A 1 212 ? 3.847 13.273 14.740 1.00 93.06 212 LYS A CA 1
ATOM 1610 C C . LYS A 1 212 ? 3.228 12.766 16.047 1.00 93.06 212 LYS A C 1
ATOM 1612 O O . LYS A 1 212 ? 3.894 12.785 17.079 1.00 93.06 212 LYS A O 1
ATOM 1617 N N . LEU A 1 213 ? 1.979 12.298 15.999 1.00 94.50 213 LEU A N 1
ATOM 1618 C CA . LEU A 1 213 ? 1.267 11.756 17.159 1.00 94.50 213 LEU A CA 1
ATOM 1619 C C . LEU A 1 213 ? 1.932 10.473 17.687 1.00 94.50 213 LEU A C 1
ATOM 1621 O O . LEU A 1 213 ? 2.142 10.342 18.891 1.00 94.50 213 LEU A O 1
ATOM 1625 N N . LEU A 1 214 ? 2.305 9.559 16.785 1.00 92.69 214 LEU A N 1
ATOM 1626 C CA . LEU A 1 214 ? 2.988 8.312 17.119 1.00 92.69 214 LEU A CA 1
ATOM 1627 C C . LEU A 1 214 ? 4.369 8.581 17.726 1.00 92.69 214 LEU A C 1
ATOM 1629 O O . LEU A 1 214 ? 4.660 8.030 18.780 1.00 92.69 214 LEU A O 1
ATOM 1633 N N . LEU A 1 215 ? 5.195 9.451 17.129 1.00 90.12 215 LEU A N 1
ATOM 1634 C CA . LEU A 1 215 ? 6.487 9.833 17.718 1.00 90.12 215 LEU A CA 1
ATOM 1635 C C . LEU A 1 215 ? 6.315 10.411 19.126 1.00 90.12 215 LEU A C 1
ATOM 1637 O O . LEU A 1 215 ? 6.989 9.961 20.045 1.00 90.12 215 LEU A O 1
ATOM 1641 N N . SER A 1 216 ? 5.365 11.331 19.316 1.00 90.81 216 SER A N 1
ATOM 1642 C CA . SER A 1 216 ? 5.113 11.931 20.629 1.00 90.81 216 SER A CA 1
ATOM 1643 C C . SER A 1 216 ? 4.697 10.888 21.679 1.00 90.81 216 SER A C 1
ATOM 1645 O O . SER A 1 216 ? 5.163 10.953 22.814 1.00 90.81 216 SER A O 1
ATOM 1647 N N . ALA A 1 217 ? 3.898 9.882 21.301 1.00 90.19 217 ALA A N 1
ATOM 1648 C CA . ALA A 1 217 ? 3.555 8.765 22.185 1.00 90.19 217 ALA A CA 1
ATOM 1649 C C . ALA A 1 217 ? 4.762 7.851 22.487 1.00 90.19 217 ALA A C 1
ATOM 1651 O O . ALA A 1 217 ? 4.946 7.439 23.631 1.00 90.19 217 ALA A O 1
ATOM 1652 N N . LEU A 1 218 ? 5.609 7.582 21.485 1.00 85.75 218 LEU A N 1
ATOM 1653 C CA . LEU A 1 218 ? 6.840 6.791 21.624 1.00 85.75 218 LEU A CA 1
ATOM 1654 C C . LEU A 1 218 ? 7.941 7.496 22.443 1.00 85.75 218 LEU A C 1
ATOM 1656 O O . LEU A 1 218 ? 8.844 6.825 22.933 1.00 85.75 218 LEU A O 1
ATOM 1660 N N . GLU A 1 219 ? 7.896 8.824 22.562 1.00 85.50 219 GLU A N 1
ATOM 1661 C CA . GLU A 1 219 ? 8.828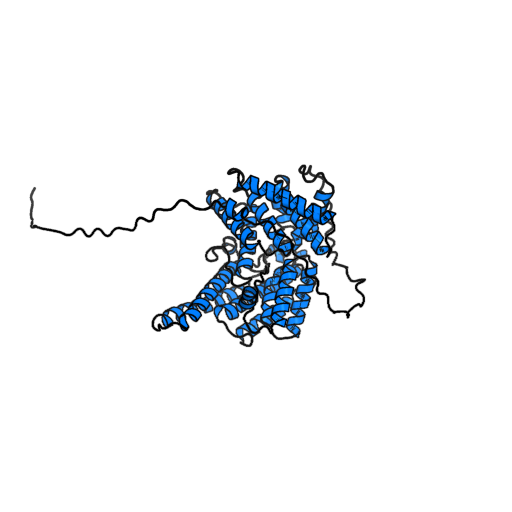 9.633 23.366 1.00 85.50 219 GLU A CA 1
ATOM 1662 C C . GLU A 1 219 ? 8.320 9.882 24.800 1.00 85.50 219 GLU A C 1
ATOM 1664 O O . GLU A 1 219 ? 9.124 10.090 25.714 1.00 85.50 219 GLU A O 1
ATOM 1669 N N . HIS A 1 220 ? 6.997 9.859 25.002 1.00 80.50 220 HIS A N 1
ATOM 1670 C CA . HIS A 1 220 ? 6.358 10.039 26.307 1.00 80.50 220 HIS A CA 1
ATOM 1671 C C . HIS A 1 220 ? 6.562 8.821 27.220 1.00 80.50 220 HIS A C 1
ATOM 1673 O O . HIS A 1 220 ? 7.035 8.962 28.350 1.00 80.50 220 HIS A O 1
ATOM 1679 N N . ASP A 1 221 ? 6.250 7.622 26.722 1.00 71.00 221 ASP A N 1
ATOM 1680 C CA . ASP A 1 221 ? 6.439 6.369 27.455 1.00 71.00 221 ASP A CA 1
ATOM 1681 C C . ASP A 1 221 ? 7.869 5.840 27.250 1.00 71.00 221 ASP A C 1
ATOM 1683 O O . ASP A 1 221 ? 8.187 5.116 26.306 1.00 71.00 221 ASP A O 1
ATOM 1687 N N . LYS A 1 222 ? 8.749 6.246 28.172 1.00 58.78 222 LYS A N 1
ATOM 1688 C CA . LYS A 1 222 ? 10.173 5.875 28.197 1.00 58.78 222 LYS A CA 1
ATOM 1689 C C . LYS A 1 222 ? 10.439 4.441 28.668 1.00 58.78 222 LYS A C 1
ATOM 1691 O O . LYS A 1 222 ? 11.585 4.000 28.591 1.00 58.78 222 LYS A O 1
ATOM 1696 N N . GLU A 1 223 ? 9.436 3.723 29.173 1.00 54.81 223 GLU A N 1
ATOM 1697 C CA . GLU A 1 223 ? 9.597 2.332 29.623 1.00 54.81 223 GLU A CA 1
ATOM 1698 C C . GLU A 1 223 ? 9.287 1.327 28.507 1.00 54.81 223 GLU A C 1
ATOM 1700 O O . GLU A 1 223 ? 9.875 0.242 28.474 1.00 54.81 223 GLU A O 1
ATOM 1705 N N . MET A 1 224 ? 8.450 1.724 27.544 1.00 57.06 224 MET A N 1
ATOM 1706 C CA . MET A 1 224 ? 8.059 0.941 26.370 1.00 57.06 224 MET A CA 1
ATOM 1707 C C . MET A 1 224 ? 9.229 0.372 25.547 1.00 57.06 224 MET A C 1
ATOM 1709 O O . MET A 1 224 ? 9.049 -0.647 24.889 1.00 57.06 224 MET A O 1
ATOM 1713 N N . ASP A 1 225 ? 10.438 0.944 25.597 1.00 53.94 225 ASP A N 1
ATOM 1714 C CA . ASP A 1 225 ? 11.606 0.382 24.889 1.00 53.94 225 ASP A CA 1
ATOM 1715 C C . ASP A 1 225 ? 12.052 -0.995 25.439 1.00 53.94 225 ASP A C 1
ATOM 1717 O O . ASP A 1 225 ? 12.801 -1.712 24.772 1.00 53.94 225 ASP A O 1
ATOM 1721 N N . ARG A 1 226 ? 11.564 -1.403 26.626 1.00 55.28 226 ARG A N 1
ATOM 1722 C CA . ARG A 1 226 ? 11.837 -2.723 27.229 1.00 55.28 226 ARG A CA 1
ATOM 1723 C C . ARG A 1 226 ? 10.786 -3.796 26.933 1.00 55.28 226 ARG A C 1
ATOM 1725 O O . ARG A 1 226 ? 11.174 -4.951 26.786 1.00 55.28 226 ARG A O 1
ATOM 1732 N N . ASP A 1 227 ? 9.505 -3.441 26.811 1.00 60.47 227 ASP A N 1
ATOM 1733 C CA . ASP A 1 227 ? 8.450 -4.367 26.366 1.00 60.47 227 ASP A CA 1
ATOM 1734 C C . ASP A 1 227 ? 7.296 -3.616 25.673 1.00 60.47 227 ASP A C 1
ATOM 1736 O O . ASP A 1 227 ? 6.339 -3.150 26.295 1.00 60.47 227 ASP A O 1
ATOM 1740 N N . ILE A 1 228 ? 7.408 -3.449 24.352 1.00 67.44 228 ILE A N 1
ATOM 1741 C CA . ILE A 1 228 ? 6.366 -2.820 23.532 1.00 67.44 228 ILE A CA 1
ATOM 1742 C C . ILE A 1 228 ? 5.162 -3.775 23.456 1.00 67.44 228 ILE A C 1
ATOM 1744 O O . ILE A 1 228 ? 5.277 -4.879 22.929 1.00 67.44 228 ILE A O 1
ATOM 1748 N N . ASP A 1 229 ? 3.974 -3.338 23.883 1.00 78.75 229 ASP A N 1
ATOM 1749 C CA . ASP A 1 229 ? 2.741 -4.127 23.720 1.00 78.75 229 ASP A CA 1
ATOM 1750 C C . ASP A 1 229 ? 2.530 -4.568 22.255 1.00 78.75 229 ASP A C 1
ATOM 1752 O O . ASP A 1 229 ? 2.740 -3.808 21.307 1.00 78.75 229 ASP A O 1
ATOM 1756 N N . SER A 1 230 ? 2.051 -5.797 22.067 1.00 83.25 230 SER A N 1
ATOM 1757 C CA . SER A 1 230 ? 1.463 -6.316 20.826 1.00 83.25 230 SER A CA 1
ATOM 1758 C C . SER A 1 230 ? 0.603 -5.297 20.054 1.00 83.25 230 SER A C 1
ATOM 1760 O O . SER A 1 230 ? 0.762 -5.160 18.838 1.00 83.25 230 SER A O 1
ATOM 1762 N N . THR A 1 231 ? -0.244 -4.521 20.743 1.00 85.75 231 THR A N 1
ATOM 1763 C CA . THR A 1 231 ? -1.062 -3.462 20.126 1.00 85.75 231 THR A CA 1
ATOM 1764 C C . THR A 1 231 ? -0.194 -2.340 19.561 1.00 85.75 231 THR A C 1
ATOM 1766 O O . THR A 1 231 ? -0.406 -1.916 18.427 1.00 85.75 231 THR A O 1
ATOM 1769 N N . TRP A 1 232 ? 0.812 -1.876 20.312 1.00 87.94 232 TRP A N 1
ATOM 1770 C CA . TRP A 1 232 ? 1.742 -0.844 19.847 1.00 87.94 232 TRP A CA 1
ATOM 1771 C C . TRP A 1 232 ? 2.584 -1.333 18.667 1.00 87.94 232 TRP A C 1
ATOM 1773 O O . TRP A 1 232 ? 2.698 -0.612 17.678 1.00 87.94 232 TRP A O 1
ATOM 1783 N N . HIS A 1 233 ? 3.097 -2.567 18.712 1.00 87.50 233 HIS A N 1
ATOM 1784 C CA . HIS A 1 233 ? 3.784 -3.189 17.575 1.00 87.50 233 HIS A CA 1
ATOM 1785 C C . HIS A 1 233 ? 2.926 -3.172 16.303 1.00 87.50 233 HIS A C 1
ATOM 1787 O O . HIS A 1 233 ? 3.418 -2.810 15.234 1.00 87.50 233 HIS A O 1
ATOM 1793 N N . PHE A 1 234 ? 1.642 -3.529 16.413 1.00 90.25 234 PHE A N 1
ATOM 1794 C CA . PHE A 1 234 ? 0.703 -3.468 15.295 1.00 90.25 234 PHE A CA 1
ATOM 1795 C C . PHE A 1 234 ? 0.465 -2.024 14.814 1.00 90.25 234 PHE A C 1
ATOM 1797 O O . PHE A 1 234 ? 0.572 -1.779 13.613 1.00 90.25 234 PHE A O 1
ATOM 1804 N N . LEU A 1 235 ? 0.197 -1.065 15.707 1.00 93.38 235 LEU A N 1
ATOM 1805 C CA . LEU A 1 235 ? -0.048 0.336 15.326 1.00 93.38 235 LEU A CA 1
ATOM 1806 C C . LEU A 1 235 ? 1.169 0.972 14.632 1.00 93.38 235 LEU A C 1
ATOM 1808 O O . LEU A 1 235 ? 1.010 1.626 13.601 1.00 93.38 235 LEU A O 1
ATOM 1812 N N . ILE A 1 236 ? 2.381 0.722 15.146 1.00 92.81 236 ILE A N 1
ATOM 1813 C CA . ILE A 1 236 ? 3.644 1.123 14.507 1.00 92.81 236 ILE A CA 1
ATOM 1814 C C . ILE A 1 236 ? 3.729 0.504 13.110 1.00 92.81 236 ILE A C 1
ATOM 1816 O O . ILE A 1 236 ? 3.904 1.221 12.131 1.00 92.81 236 ILE A O 1
ATOM 1820 N N . LYS A 1 237 ? 3.546 -0.814 12.991 1.00 92.44 237 LYS A N 1
ATOM 1821 C CA . LYS A 1 237 ? 3.659 -1.535 11.719 1.00 92.44 237 LYS A CA 1
ATOM 1822 C C . LYS A 1 237 ? 2.616 -1.101 10.680 1.00 92.44 237 LYS A C 1
ATOM 1824 O O . LYS A 1 237 ? 2.945 -1.009 9.498 1.00 92.44 237 LYS A O 1
ATOM 1829 N N . TRP A 1 238 ? 1.383 -0.807 11.094 1.00 94.00 238 TRP A N 1
ATOM 1830 C CA . TRP A 1 238 ? 0.329 -0.268 10.224 1.00 94.00 238 TRP A CA 1
ATOM 1831 C C . TRP A 1 238 ? 0.730 1.104 9.675 1.00 94.00 238 TRP A C 1
ATOM 1833 O O . TRP A 1 238 ? 0.707 1.304 8.460 1.00 94.00 238 TRP A O 1
ATOM 1843 N N . PHE A 1 239 ? 1.188 2.008 10.546 1.00 94.88 239 PHE A N 1
ATOM 1844 C CA . PHE A 1 239 ? 1.734 3.301 10.137 1.00 94.88 239 PHE A CA 1
ATOM 1845 C C . PHE A 1 239 ? 2.931 3.152 9.179 1.00 94.88 239 PHE A C 1
ATOM 1847 O O . PHE A 1 239 ? 2.926 3.740 8.101 1.00 94.88 239 PHE A O 1
ATOM 1854 N N . GLU A 1 240 ? 3.928 2.334 9.530 1.00 93.88 240 GLU A N 1
ATOM 1855 C CA . GLU A 1 240 ? 5.139 2.121 8.723 1.00 93.88 240 GLU A CA 1
ATOM 1856 C C . GLU A 1 240 ? 4.832 1.500 7.350 1.00 93.88 240 GLU A C 1
ATOM 1858 O O . GLU A 1 240 ? 5.501 1.814 6.366 1.00 93.88 240 GLU A O 1
ATOM 1863 N N . THR A 1 241 ? 3.783 0.676 7.258 1.00 92.12 241 THR A N 1
ATOM 1864 C CA . THR A 1 241 ? 3.282 0.137 5.984 1.00 92.12 241 THR A CA 1
ATOM 1865 C C . THR A 1 241 ? 2.690 1.250 5.117 1.00 92.12 241 THR A C 1
ATOM 1867 O O . THR A 1 241 ? 3.122 1.425 3.978 1.00 92.12 241 THR A O 1
ATOM 1870 N N . LEU A 1 242 ? 1.767 2.057 5.657 1.00 92.00 242 LEU A N 1
ATOM 1871 C CA . LEU A 1 242 ? 1.189 3.199 4.933 1.00 92.00 242 LEU A CA 1
ATOM 1872 C C . LEU A 1 242 ? 2.264 4.219 4.510 1.00 92.00 242 LEU A C 1
ATOM 1874 O O . LEU A 1 242 ? 2.203 4.745 3.400 1.00 92.00 242 LEU A O 1
ATOM 1878 N N . ASP A 1 243 ? 3.276 4.460 5.351 1.00 92.00 243 ASP A N 1
ATOM 1879 C CA . ASP A 1 243 ? 4.399 5.355 5.048 1.00 92.00 243 ASP A CA 1
ATOM 1880 C C . ASP A 1 243 ? 5.300 4.824 3.924 1.00 92.00 243 ASP A C 1
ATOM 1882 O O . ASP A 1 243 ? 5.658 5.582 3.016 1.00 92.00 243 ASP A O 1
ATOM 1886 N N . MET A 1 244 ? 5.598 3.519 3.915 1.00 90.75 244 MET A N 1
ATOM 1887 C CA . MET A 1 244 ? 6.313 2.873 2.810 1.00 90.75 244 MET A CA 1
ATOM 1888 C C . MET A 1 244 ? 5.573 3.089 1.483 1.00 90.75 244 MET A C 1
ATOM 1890 O O . MET A 1 244 ? 6.174 3.574 0.519 1.00 90.75 244 MET A O 1
ATOM 1894 N N . PHE A 1 245 ? 4.267 2.799 1.434 1.00 89.25 245 PHE A N 1
ATOM 1895 C CA . PHE A 1 245 ? 3.469 2.997 0.220 1.00 89.25 245 PHE A CA 1
ATOM 1896 C C . PHE A 1 245 ? 3.347 4.482 -0.167 1.00 89.25 245 PHE A C 1
ATOM 1898 O O . PHE A 1 245 ? 3.424 4.816 -1.354 1.00 89.25 245 PHE A O 1
ATOM 1905 N N . ALA A 1 246 ? 3.276 5.401 0.802 1.00 87.25 246 ALA A N 1
ATOM 1906 C CA . ALA A 1 246 ? 3.311 6.845 0.557 1.00 87.25 246 ALA A CA 1
ATOM 1907 C C . ALA A 1 246 ? 4.633 7.337 -0.048 1.00 87.25 246 ALA A C 1
ATOM 1909 O O . ALA A 1 246 ? 4.613 8.276 -0.850 1.00 87.25 246 ALA A O 1
ATOM 1910 N N . GLY A 1 247 ? 5.758 6.714 0.311 1.00 85.94 247 GLY A N 1
ATOM 1911 C CA . GLY A 1 247 ? 7.091 7.049 -0.194 1.00 85.94 247 GLY A CA 1
ATOM 1912 C C . GLY A 1 247 ? 7.447 6.456 -1.560 1.00 85.94 247 GLY A C 1
ATOM 1913 O O . GLY A 1 247 ? 8.411 6.918 -2.174 1.00 85.94 247 GLY A O 1
ATOM 1914 N N . ILE A 1 248 ? 6.701 5.456 -2.043 1.00 86.50 248 ILE A N 1
ATOM 1915 C CA . ILE A 1 248 ? 6.894 4.868 -3.384 1.00 86.50 248 ILE A CA 1
ATOM 1916 C C . ILE A 1 248 ? 5.853 5.351 -4.405 1.00 86.50 248 ILE A C 1
ATOM 1918 O O . ILE A 1 248 ? 6.169 5.395 -5.594 1.00 86.50 248 ILE A O 1
ATOM 1922 N N . SER A 1 249 ? 4.666 5.777 -3.956 1.00 83.56 249 SER A N 1
ATOM 1923 C CA . SER A 1 249 ? 3.567 6.290 -4.795 1.00 83.56 249 SER A CA 1
ATOM 1924 C C . SER A 1 249 ? 3.817 7.736 -5.275 1.00 83.56 249 SER A C 1
ATOM 1926 O O . SER A 1 249 ? 3.192 8.681 -4.791 1.00 83.56 249 SER A O 1
ATOM 1928 N N . GLY A 1 250 ? 4.763 7.922 -6.204 1.00 80.88 250 GLY A N 1
ATOM 1929 C CA . GLY A 1 250 ? 5.102 9.215 -6.828 1.00 80.88 250 GLY A CA 1
ATOM 1930 C C . GLY A 1 250 ? 6.436 9.821 -6.363 1.00 80.88 250 GLY A C 1
ATOM 1931 O O . GLY A 1 250 ? 7.277 9.134 -5.776 1.00 80.88 250 GLY A O 1
ATOM 1932 N N . LEU A 1 251 ? 6.671 11.108 -6.660 1.00 71.62 251 LEU A N 1
ATOM 1933 C CA . LEU A 1 251 ? 7.917 11.842 -6.336 1.00 71.62 251 LEU A CA 1
ATOM 1934 C C . LEU A 1 251 ? 8.066 12.228 -4.849 1.00 71.62 251 LEU A C 1
ATOM 1936 O O . LEU A 1 251 ? 9.171 12.527 -4.388 1.00 71.62 251 LEU A O 1
ATOM 1940 N N . ARG A 1 252 ? 6.960 12.217 -4.096 1.00 74.12 252 ARG A N 1
ATOM 1941 C CA . ARG A 1 252 ? 6.882 12.650 -2.691 1.00 74.12 252 ARG A CA 1
ATOM 1942 C C . ARG A 1 252 ? 7.659 11.716 -1.750 1.00 74.12 252 ARG A C 1
ATOM 1944 O O . ARG A 1 252 ? 7.922 10.556 -2.055 1.00 74.12 252 ARG A O 1
ATOM 1951 N N . THR A 1 253 ? 8.053 12.226 -0.584 1.00 69.50 253 THR A N 1
ATOM 1952 C CA . THR A 1 253 ? 8.835 11.463 0.400 1.00 69.50 253 THR A CA 1
ATOM 1953 C C . THR A 1 253 ? 7.946 10.675 1.361 1.00 69.50 253 THR A C 1
ATOM 1955 O O . THR A 1 253 ? 6.926 11.188 1.813 1.00 69.50 253 THR A O 1
ATOM 1958 N N . SER A 1 254 ? 8.399 9.484 1.769 1.00 75.00 254 SER A N 1
ATOM 1959 C CA . SER A 1 254 ? 7.960 8.873 3.033 1.00 75.00 254 SER A CA 1
ATOM 1960 C C . SER A 1 254 ? 8.293 9.822 4.196 1.00 75.00 254 SER A C 1
ATOM 1962 O O . SER A 1 254 ? 9.238 10.620 4.108 1.00 75.00 254 SER A O 1
ATOM 1964 N N . THR A 1 255 ? 7.493 9.787 5.257 1.00 71.25 255 THR A N 1
ATOM 1965 C CA . THR A 1 255 ? 7.660 10.658 6.424 1.00 71.25 255 THR A CA 1
ATOM 1966 C C . THR A 1 255 ? 8.669 10.087 7.427 1.00 71.25 255 THR A C 1
ATOM 1968 O O . THR A 1 255 ? 9.320 10.868 8.127 1.00 71.25 255 THR A O 1
ATOM 1971 N N . VAL A 1 256 ? 8.865 8.759 7.476 1.00 74.94 256 VAL A N 1
ATOM 1972 C CA . VAL A 1 256 ? 9.857 8.094 8.341 1.00 74.94 256 VAL A CA 1
ATOM 1973 C C . VAL A 1 256 ? 11.283 8.470 7.925 1.00 74.94 256 VAL A C 1
ATOM 1975 O O . VAL A 1 256 ? 11.795 8.096 6.864 1.00 74.94 256 VAL A O 1
ATOM 1978 N N . ARG A 1 257 ? 11.972 9.205 8.807 1.00 71.88 257 ARG A N 1
ATOM 1979 C CA . ARG A 1 257 ? 13.319 9.736 8.552 1.00 71.88 257 ARG A CA 1
ATOM 1980 C C . ARG A 1 257 ? 14.293 8.615 8.180 1.00 71.88 257 ARG A C 1
ATOM 1982 O O . ARG A 1 257 ? 14.468 7.646 8.912 1.00 71.88 257 ARG A O 1
ATOM 1989 N N . HIS A 1 258 ? 14.935 8.768 7.022 1.00 71.06 258 HIS A N 1
ATOM 1990 C CA . HIS A 1 258 ? 15.942 7.851 6.465 1.00 71.06 258 HIS A CA 1
ATOM 1991 C C . HIS A 1 258 ? 15.511 6.374 6.310 1.00 71.06 258 HIS A C 1
ATOM 1993 O O . HIS A 1 258 ? 16.356 5.529 6.006 1.00 71.06 258 HIS A O 1
ATOM 1999 N N . GLY A 1 259 ? 14.218 6.051 6.438 1.00 76.19 259 GLY A N 1
ATOM 2000 C CA . GLY A 1 259 ? 13.737 4.667 6.439 1.00 76.19 259 GLY A CA 1
ATOM 2001 C C . GLY A 1 259 ? 14.125 3.879 7.693 1.00 76.19 259 GLY A C 1
ATOM 2002 O O . GLY A 1 259 ? 14.372 2.680 7.602 1.00 76.19 259 GLY A O 1
ATOM 2003 N N . GLN A 1 260 ? 14.213 4.535 8.856 1.00 84.69 260 GLN A N 1
ATOM 2004 C CA . GLN A 1 260 ? 14.537 3.915 10.151 1.00 84.69 260 GLN A CA 1
ATOM 2005 C C . GLN A 1 260 ? 13.377 3.084 10.748 1.00 84.69 260 GLN A C 1
ATOM 2007 O O . GLN A 1 260 ? 13.128 3.132 11.952 1.00 84.69 260 GLN A O 1
ATOM 2012 N N . TYR A 1 261 ? 12.679 2.313 9.911 1.00 86.12 261 TYR A N 1
ATOM 2013 C CA . TYR A 1 261 ? 11.513 1.514 10.286 1.00 86.12 261 TYR A CA 1
ATOM 2014 C C . TYR A 1 261 ? 11.840 0.525 11.418 1.00 86.12 261 TYR A C 1
ATOM 2016 O O . TYR A 1 261 ? 12.779 -0.275 11.317 1.00 86.12 261 TYR A O 1
ATOM 2024 N N . ARG A 1 262 ? 11.066 0.570 12.506 1.00 86.81 262 ARG A N 1
ATOM 2025 C CA . ARG A 1 262 ? 11.207 -0.311 13.673 1.00 86.81 262 ARG A CA 1
ATOM 2026 C C . ARG A 1 262 ? 10.827 -1.749 13.316 1.00 86.81 262 ARG A C 1
ATOM 2028 O O . ARG A 1 262 ? 11.548 -2.667 13.707 1.00 86.81 262 ARG A O 1
ATOM 2035 N N . SER A 1 263 ? 9.763 -1.950 12.533 1.00 86.69 263 SER A N 1
ATOM 2036 C CA . SER A 1 263 ? 9.251 -3.288 12.185 1.00 86.69 263 SER A CA 1
ATOM 2037 C C . SER A 1 263 ? 10.243 -4.106 11.349 1.00 86.69 263 SER A C 1
ATOM 2039 O O . SER A 1 263 ? 10.367 -5.316 11.538 1.00 86.69 263 SER A O 1
ATOM 2041 N N . ALA A 1 264 ? 11.018 -3.443 10.483 1.00 85.56 264 ALA A N 1
ATOM 2042 C CA . ALA A 1 264 ? 12.040 -4.081 9.653 1.00 85.56 264 ALA A CA 1
ATOM 2043 C C . ALA A 1 264 ? 13.162 -4.754 10.472 1.00 85.56 264 ALA A C 1
ATOM 2045 O O . ALA A 1 264 ? 13.729 -5.750 10.029 1.00 85.56 264 ALA A O 1
ATOM 2046 N N . ARG A 1 265 ? 13.453 -4.272 11.692 1.00 81.75 265 ARG A N 1
ATOM 2047 C CA . ARG A 1 265 ? 14.561 -4.768 12.538 1.00 81.75 265 ARG A CA 1
ATOM 2048 C C . ARG A 1 265 ? 14.392 -6.207 13.042 1.00 81.75 265 ARG A C 1
ATOM 2050 O O . ARG A 1 265 ? 15.335 -6.756 13.602 1.00 81.75 265 ARG A O 1
ATOM 2057 N N . ARG A 1 266 ? 13.198 -6.795 12.911 1.00 73.75 266 ARG A N 1
ATOM 2058 C CA . ARG A 1 266 ? 12.869 -8.155 13.385 1.00 73.75 266 ARG A CA 1
ATOM 2059 C C . ARG A 1 266 ? 12.353 -9.075 12.269 1.00 73.75 266 ARG A C 1
ATOM 2061 O O . ARG A 1 266 ? 11.803 -10.136 12.558 1.00 73.75 266 ARG A O 1
ATOM 2068 N N . ALA A 1 267 ? 12.487 -8.671 11.007 1.00 82.81 267 ALA A N 1
ATOM 2069 C CA . ALA A 1 267 ? 12.017 -9.453 9.871 1.00 82.81 267 ALA A CA 1
ATOM 2070 C C . ALA A 1 267 ? 13.058 -10.490 9.417 1.00 82.81 267 ALA A C 1
ATOM 2072 O O . ALA A 1 267 ? 14.236 -10.189 9.269 1.00 82.81 267 ALA A O 1
ATOM 2073 N N . ALA A 1 268 ? 12.589 -11.720 9.198 1.00 88.00 268 ALA A N 1
ATOM 2074 C CA . ALA A 1 268 ? 13.360 -12.842 8.646 1.00 88.00 268 ALA A CA 1
ATOM 2075 C C . ALA A 1 268 ? 12.537 -13.695 7.654 1.00 88.00 268 ALA A C 1
ATOM 2077 O O . ALA A 1 268 ? 13.035 -14.666 7.086 1.00 88.00 268 ALA A O 1
ATOM 2078 N N . TYR A 1 269 ? 11.268 -13.328 7.456 1.00 94.25 269 TYR A N 1
ATOM 2079 C CA . TYR A 1 269 ? 10.249 -14.055 6.704 1.00 94.25 269 TYR A CA 1
ATOM 2080 C C . TYR A 1 269 ? 9.442 -13.062 5.860 1.00 94.25 269 TYR A C 1
ATOM 2082 O O . TYR A 1 269 ? 9.438 -11.862 6.148 1.00 94.25 269 TYR A O 1
ATOM 2090 N N . ILE A 1 270 ? 8.725 -13.563 4.855 1.00 94.88 270 ILE A N 1
ATOM 2091 C CA . ILE A 1 270 ? 7.656 -12.804 4.197 1.00 94.88 270 ILE A CA 1
ATOM 2092 C C . ILE A 1 270 ? 6.572 -12.514 5.244 1.00 94.88 270 ILE A C 1
ATOM 2094 O O . ILE A 1 270 ? 6.196 -13.409 6.003 1.00 94.88 270 ILE A O 1
ATOM 2098 N N . ASP A 1 271 ? 6.084 -11.277 5.297 1.00 92.69 271 ASP A N 1
ATOM 2099 C CA . ASP A 1 271 ? 5.192 -10.809 6.353 1.00 92.69 271 ASP A CA 1
ATOM 2100 C C . ASP A 1 271 ? 3.710 -10.770 5.920 1.00 92.69 271 ASP A C 1
ATOM 2102 O O . ASP A 1 271 ? 3.354 -10.224 4.874 1.00 92.69 271 ASP A O 1
ATOM 2106 N N . GLU A 1 272 ? 2.834 -11.331 6.760 1.00 89.25 272 GLU A N 1
ATOM 2107 C CA . GLU A 1 272 ? 1.394 -11.581 6.543 1.00 89.25 272 GLU A CA 1
ATOM 2108 C C . GLU A 1 272 ? 0.518 -10.307 6.503 1.00 89.25 272 GLU A C 1
ATOM 2110 O O . GLU A 1 272 ? -0.715 -10.381 6.480 1.00 89.25 272 GLU A O 1
ATOM 2115 N N . PHE A 1 273 ? 1.146 -9.133 6.541 1.00 86.75 273 PHE A N 1
ATOM 2116 C CA . PHE A 1 273 ? 0.504 -7.817 6.549 1.00 86.75 273 PHE A CA 1
ATOM 2117 C C . PHE A 1 273 ? 0.760 -7.041 5.259 1.00 86.75 273 PHE A C 1
ATOM 2119 O O . PHE A 1 273 ? -0.115 -6.322 4.792 1.00 86.75 273 PHE A O 1
ATOM 2126 N N . VAL A 1 274 ? 1.966 -7.194 4.701 1.00 88.56 274 VAL A N 1
ATOM 2127 C CA . VAL A 1 274 ? 2.456 -6.442 3.533 1.00 88.56 274 VAL A CA 1
ATOM 2128 C C . VAL A 1 274 ? 2.609 -7.350 2.306 1.00 88.56 274 VAL A C 1
ATOM 2130 O O . VAL A 1 274 ? 2.586 -6.874 1.179 1.00 88.56 274 VAL A O 1
ATOM 2133 N N . GLY A 1 275 ? 2.756 -8.665 2.504 1.00 91.62 275 GLY A N 1
ATOM 2134 C CA . GLY A 1 275 ? 2.977 -9.634 1.424 1.00 91.62 275 GLY A CA 1
ATOM 2135 C C . GLY A 1 275 ? 4.430 -9.733 0.947 1.00 91.62 275 GLY A C 1
ATOM 2136 O O . GLY A 1 275 ? 4.720 -10.526 0.058 1.00 91.62 275 GLY A O 1
ATOM 2137 N N . CYS A 1 276 ? 5.351 -8.978 1.550 1.00 94.69 276 CYS A N 1
ATOM 2138 C CA . CYS A 1 276 ? 6.794 -9.034 1.309 1.00 94.69 276 CYS A CA 1
ATOM 2139 C C . CYS A 1 276 ? 7.568 -9.106 2.640 1.00 94.69 276 CYS A C 1
ATOM 2141 O O . CYS A 1 276 ? 6.980 -8.941 3.711 1.00 94.69 276 CYS A O 1
ATOM 2143 N N . SER A 1 277 ? 8.888 -9.328 2.619 1.00 95.31 277 SER A N 1
ATOM 2144 C CA . SER A 1 277 ? 9.701 -9.094 3.829 1.00 95.31 277 SER A CA 1
ATOM 2145 C C . SER A 1 277 ? 9.752 -7.599 4.170 1.00 95.31 277 SER A C 1
ATOM 2147 O O . SER A 1 277 ? 9.973 -6.762 3.291 1.00 95.31 277 SER A O 1
ATOM 2149 N N . LEU A 1 278 ? 9.623 -7.254 5.457 1.00 94.94 278 LEU A N 1
ATOM 2150 C CA . LEU A 1 278 ? 9.735 -5.868 5.939 1.00 94.94 278 LEU A CA 1
ATOM 2151 C C . LEU A 1 278 ? 11.163 -5.304 5.806 1.00 94.94 278 LEU A C 1
ATOM 2153 O O . LEU A 1 278 ? 11.349 -4.091 5.859 1.00 94.94 278 LEU A O 1
ATOM 2157 N N . GLU A 1 279 ? 12.169 -6.151 5.561 1.00 95.06 279 GLU A N 1
ATOM 2158 C CA . GLU A 1 279 ? 13.532 -5.733 5.180 1.00 95.06 279 GLU A CA 1
ATOM 2159 C C . GLU A 1 279 ? 13.548 -4.888 3.892 1.00 95.06 279 GLU A C 1
ATOM 2161 O O . GLU A 1 279 ? 14.474 -4.111 3.662 1.00 95.06 279 GLU A O 1
ATOM 2166 N N . LEU A 1 280 ? 12.499 -4.988 3.069 1.00 95.19 280 LEU A N 1
ATOM 2167 C CA . LEU A 1 280 ? 12.332 -4.194 1.855 1.00 95.19 280 LEU A CA 1
ATOM 2168 C C . LEU A 1 280 ? 11.978 -2.722 2.150 1.00 95.19 280 LEU A C 1
ATOM 2170 O O . LEU A 1 280 ? 12.325 -1.845 1.360 1.00 95.19 280 LEU A O 1
ATOM 2174 N N . MET A 1 281 ? 11.368 -2.420 3.305 1.00 94.31 281 MET A N 1
ATOM 2175 C CA . MET A 1 281 ? 10.995 -1.055 3.717 1.00 94.31 281 MET A CA 1
ATOM 2176 C C . MET A 1 281 ? 12.194 -0.076 3.736 1.00 94.31 281 MET A C 1
ATOM 2178 O O . MET A 1 281 ? 12.134 0.952 3.048 1.00 94.31 281 MET A O 1
ATOM 2182 N N . PRO A 1 282 ? 13.312 -0.345 4.452 1.00 93.75 282 PRO A N 1
ATOM 2183 C CA . PRO A 1 282 ? 14.484 0.536 4.432 1.00 93.75 282 PRO A CA 1
ATOM 2184 C C . PRO A 1 282 ? 15.159 0.608 3.054 1.00 93.75 282 PRO A C 1
ATOM 2186 O O . PRO A 1 282 ? 15.714 1.657 2.716 1.00 9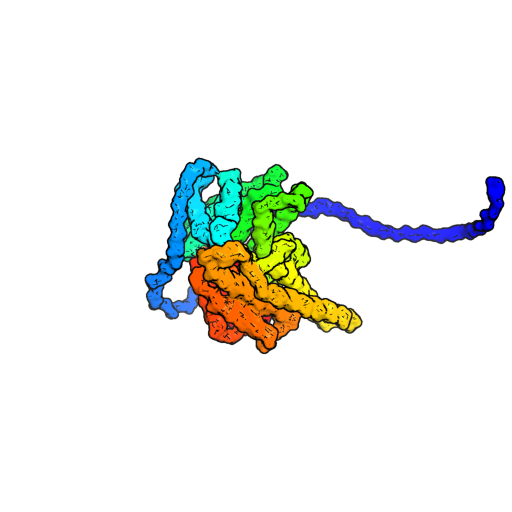3.75 282 PRO A O 1
ATOM 2189 N N . LEU A 1 283 ? 15.085 -0.452 2.237 1.00 95.44 283 LEU A N 1
ATOM 2190 C CA . LEU A 1 283 ? 15.641 -0.479 0.878 1.00 95.44 283 LEU A CA 1
ATOM 2191 C C . LEU A 1 283 ? 14.836 0.410 -0.083 1.00 95.44 283 LEU A C 1
ATOM 2193 O O . LEU A 1 283 ? 15.426 1.216 -0.801 1.00 95.44 283 LEU A O 1
ATOM 2197 N N . LEU A 1 284 ? 13.503 0.373 -0.027 1.00 94.06 284 LEU A N 1
ATOM 2198 C CA . LEU A 1 284 ? 12.626 1.288 -0.770 1.00 94.06 284 LEU A CA 1
ATOM 2199 C C . LEU A 1 284 ? 12.835 2.748 -0.346 1.00 94.06 284 LEU A C 1
ATOM 2201 O O . LEU A 1 284 ? 12.981 3.639 -1.189 1.00 94.06 284 LEU A O 1
ATOM 2205 N N . ALA A 1 285 ? 12.966 3.002 0.959 1.00 92.12 285 ALA A N 1
ATOM 2206 C CA . ALA A 1 285 ? 13.333 4.325 1.459 1.00 92.12 285 ALA A CA 1
ATOM 2207 C C . ALA A 1 285 ? 14.759 4.748 1.051 1.00 92.12 285 ALA A C 1
ATOM 2209 O O . ALA A 1 285 ? 15.022 5.951 0.942 1.00 92.12 285 ALA A O 1
ATOM 2210 N N . LYS A 1 286 ? 15.684 3.805 0.811 1.00 93.00 286 LYS A N 1
ATOM 2211 C CA . LYS A 1 286 ? 17.006 4.085 0.228 1.00 93.00 286 LYS A CA 1
ATOM 2212 C C . LYS A 1 286 ? 16.880 4.442 -1.253 1.00 93.00 286 LYS A C 1
ATOM 2214 O O . LYS A 1 286 ? 17.353 5.516 -1.616 1.00 93.00 286 LYS A O 1
ATOM 2219 N N . ILE A 1 287 ? 16.172 3.650 -2.066 1.00 93.88 287 ILE A N 1
ATOM 2220 C CA . ILE A 1 287 ? 15.879 3.951 -3.483 1.00 93.88 287 ILE A CA 1
ATOM 2221 C C . ILE A 1 287 ? 15.318 5.370 -3.628 1.00 93.88 287 ILE A C 1
ATOM 2223 O O . ILE A 1 287 ? 15.839 6.157 -4.416 1.00 93.88 287 ILE A O 1
ATOM 2227 N N . GLY A 1 288 ? 14.333 5.750 -2.806 1.00 90.12 288 GLY A N 1
ATOM 2228 C CA . GLY A 1 288 ? 13.775 7.105 -2.818 1.00 90.12 288 GLY A CA 1
ATOM 2229 C C . GLY A 1 288 ? 14.807 8.207 -2.522 1.00 90.12 288 GLY A C 1
ATOM 2230 O O . GLY A 1 288 ? 14.744 9.282 -3.119 1.00 90.12 288 GLY A O 1
ATOM 2231 N N . ARG A 1 289 ? 15.789 7.962 -1.640 1.00 89.12 289 ARG A N 1
ATOM 2232 C CA . ARG A 1 289 ? 16.910 8.898 -1.415 1.00 89.12 289 ARG A CA 1
ATOM 2233 C C . ARG A 1 289 ? 17.852 8.958 -2.616 1.00 89.12 289 ARG A C 1
ATOM 2235 O O . ARG A 1 289 ? 18.239 10.059 -2.996 1.00 89.12 289 ARG A O 1
ATOM 2242 N N . LEU A 1 290 ? 18.201 7.815 -3.208 1.00 90.81 290 LEU A N 1
ATOM 2243 C CA . LEU A 1 290 ? 19.103 7.760 -4.363 1.00 90.81 290 LEU A CA 1
ATOM 2244 C C . LEU A 1 290 ? 18.482 8.422 -5.600 1.00 90.81 290 LEU A C 1
ATOM 2246 O O . LEU A 1 290 ? 19.161 9.192 -6.268 1.00 90.81 290 LEU A O 1
ATOM 2250 N N . ALA A 1 291 ? 17.182 8.232 -5.845 1.00 89.31 291 ALA A N 1
ATOM 2251 C CA . ALA A 1 291 ? 16.465 8.912 -6.925 1.00 89.31 291 ALA A CA 1
ATOM 2252 C C . ALA A 1 291 ? 16.560 10.441 -6.781 1.00 89.31 291 ALA A C 1
ATOM 2254 O O . ALA A 1 291 ? 16.884 11.139 -7.737 1.00 89.31 291 ALA A O 1
ATOM 2255 N N . ARG A 1 292 ? 16.383 10.969 -5.559 1.00 85.94 292 ARG A N 1
ATOM 2256 C CA . ARG A 1 292 ? 16.541 12.407 -5.276 1.00 85.94 292 ARG A CA 1
ATOM 2257 C C . ARG A 1 292 ? 17.995 12.895 -5.332 1.00 85.94 292 ARG A C 1
ATOM 2259 O O . ARG A 1 292 ? 18.196 14.057 -5.677 1.00 85.94 292 ARG A O 1
ATOM 2266 N N . LYS A 1 293 ? 18.997 12.051 -5.028 1.00 85.50 293 LYS A N 1
ATOM 2267 C CA . LYS A 1 293 ? 20.413 12.357 -5.330 1.00 85.50 293 LYS A CA 1
ATOM 2268 C C . LYS A 1 293 ? 20.595 12.515 -6.846 1.00 85.50 293 LYS A C 1
ATOM 2270 O O . LYS A 1 293 ? 21.123 13.532 -7.278 1.00 85.50 293 LYS A O 1
ATOM 2275 N N . GLN A 1 294 ? 20.109 11.552 -7.636 1.00 85.06 294 GLN A N 1
ATOM 2276 C CA . GLN A 1 294 ? 20.282 11.530 -9.090 1.00 85.06 294 GLN A CA 1
ATOM 2277 C C . GLN A 1 294 ? 19.592 12.706 -9.788 1.00 85.06 294 GLN A C 1
ATOM 2279 O O . GLN A 1 294 ? 20.211 13.341 -10.636 1.00 85.06 294 GLN A O 1
ATOM 2284 N N . THR A 1 295 ? 18.351 13.048 -9.418 1.00 81.62 295 THR A N 1
ATOM 2285 C CA . THR A 1 295 ? 17.669 14.229 -9.982 1.00 81.62 295 THR A CA 1
ATOM 2286 C C . THR A 1 295 ? 18.503 15.494 -9.760 1.00 81.62 295 THR A C 1
ATOM 2288 O O . THR A 1 295 ? 18.816 16.189 -10.721 1.00 81.62 295 THR A O 1
ATOM 2291 N N . LYS A 1 296 ? 18.979 15.721 -8.526 1.00 79.69 296 LYS A N 1
ATOM 2292 C CA . LYS A 1 296 ? 19.845 16.865 -8.195 1.00 79.69 296 LYS A CA 1
ATOM 2293 C C . LYS A 1 296 ? 21.209 16.830 -8.879 1.00 79.69 296 LYS A C 1
ATOM 2295 O O . LYS A 1 296 ? 21.778 17.884 -9.140 1.00 79.69 296 LYS A O 1
ATOM 2300 N N . HIS A 1 297 ? 21.752 15.646 -9.154 1.00 76.50 297 HIS A N 1
ATOM 2301 C CA . HIS A 1 297 ? 22.982 15.507 -9.928 1.00 76.50 297 HIS A CA 1
ATOM 2302 C C . HIS A 1 297 ? 22.757 15.944 -11.382 1.00 76.50 297 HIS A C 1
ATOM 2304 O O . HIS A 1 297 ? 23.510 16.765 -11.890 1.00 76.50 297 HIS A O 1
ATOM 2310 N N . ILE A 1 298 ? 21.682 15.481 -12.026 1.00 74.19 298 ILE A N 1
ATOM 2311 C CA . ILE A 1 298 ? 21.345 15.853 -13.410 1.00 74.19 298 ILE A CA 1
ATOM 2312 C C . ILE A 1 298 ? 21.042 17.354 -13.526 1.00 74.19 298 ILE A C 1
ATOM 2314 O O . ILE A 1 298 ? 21.569 18.004 -14.424 1.00 74.19 298 ILE A O 1
ATOM 2318 N N . GLU A 1 299 ? 20.282 17.929 -12.587 1.00 75.50 299 GLU A N 1
ATOM 2319 C CA . GLU A 1 299 ? 20.056 19.384 -12.490 1.00 75.50 299 GLU A CA 1
ATOM 2320 C C . GLU A 1 299 ? 21.379 20.174 -12.430 1.00 75.50 299 GLU A C 1
ATOM 2322 O O . GLU A 1 299 ? 21.504 21.224 -13.056 1.00 75.50 299 GLU A O 1
ATOM 2327 N N . ARG A 1 300 ? 22.390 19.648 -11.721 1.00 69.12 300 ARG A N 1
ATOM 2328 C CA . ARG A 1 300 ? 23.731 20.248 -11.601 1.00 69.12 300 ARG A CA 1
ATOM 2329 C C . ARG A 1 300 ? 24.654 19.991 -12.791 1.00 69.12 300 ARG A C 1
ATOM 2331 O O . ARG A 1 300 ? 25.568 20.780 -12.988 1.00 69.12 300 ARG A O 1
ATOM 2338 N N . VAL A 1 301 ? 24.451 18.939 -13.586 1.00 61.34 301 VAL A N 1
ATOM 2339 C CA . VAL A 1 301 ? 25.278 18.661 -14.782 1.00 61.34 301 VAL A CA 1
ATOM 2340 C C . VAL A 1 301 ? 25.088 19.736 -15.862 1.00 61.34 301 VAL A C 1
ATOM 2342 O O . VAL A 1 301 ? 26.024 20.024 -16.602 1.00 61.34 301 VAL A O 1
ATOM 2345 N N . TYR A 1 302 ? 23.929 20.403 -15.893 1.00 59.34 302 TYR A N 1
ATOM 2346 C CA . TYR A 1 302 ? 23.703 21.606 -16.707 1.00 59.34 302 TYR A CA 1
ATOM 2347 C C . TYR A 1 302 ? 24.315 22.892 -16.106 1.00 59.34 302 TYR A C 1
ATOM 2349 O O . TYR A 1 302 ? 24.243 23.952 -16.726 1.00 59.34 302 TYR A O 1
ATOM 2357 N N . GLY A 1 303 ? 24.928 22.809 -14.920 1.00 56.00 303 GLY A N 1
ATOM 2358 C CA . GLY A 1 303 ? 25.766 23.843 -14.313 1.00 56.00 303 GLY A CA 1
ATOM 2359 C C . GLY A 1 303 ? 27.259 23.528 -14.463 1.00 56.00 303 GLY A C 1
ATOM 2360 O O . GLY A 1 303 ? 27.671 22.370 -14.548 1.00 56.00 303 GLY A O 1
ATOM 2361 N N . THR A 1 304 ? 28.090 24.566 -14.511 1.00 55.28 304 THR A N 1
ATOM 2362 C CA . THR A 1 304 ? 29.528 24.458 -14.795 1.00 55.28 304 THR A CA 1
ATOM 2363 C C . THR A 1 304 ? 30.361 24.220 -13.536 1.00 55.28 304 THR A C 1
ATOM 2365 O O . THR A 1 304 ? 30.793 25.185 -12.913 1.00 55.28 304 THR A O 1
ATOM 2368 N N . ASP A 1 305 ? 30.632 22.958 -13.196 1.00 59.09 305 ASP A N 1
ATOM 2369 C CA . ASP A 1 305 ? 31.800 22.602 -12.378 1.00 59.09 305 ASP A CA 1
ATOM 2370 C C . ASP A 1 305 ? 32.172 21.120 -12.542 1.00 59.09 305 ASP A C 1
ATOM 2372 O O . ASP A 1 305 ? 31.296 20.256 -12.472 1.00 59.09 305 ASP A O 1
ATOM 2376 N N . ASP A 1 306 ? 33.451 20.816 -12.780 1.00 57.62 306 ASP A N 1
ATOM 2377 C CA . ASP A 1 306 ? 33.911 19.467 -13.155 1.00 57.62 306 ASP A CA 1
ATOM 2378 C C . ASP A 1 306 ? 34.475 18.648 -11.984 1.00 57.62 306 ASP A C 1
ATOM 2380 O O . ASP A 1 306 ? 34.258 17.438 -11.915 1.00 57.62 306 ASP A O 1
ATOM 2384 N N . ALA A 1 307 ? 35.148 19.284 -11.021 1.00 56.12 307 ALA A N 1
ATOM 2385 C CA . ALA A 1 307 ? 35.902 18.569 -9.986 1.00 56.12 307 ALA A CA 1
ATOM 2386 C C . ALA A 1 307 ? 35.024 17.828 -8.952 1.00 56.12 307 ALA A C 1
ATOM 2388 O O . ALA A 1 307 ? 35.447 16.809 -8.405 1.00 56.12 307 ALA A O 1
ATOM 2389 N N . GLU A 1 308 ? 33.787 18.279 -8.700 1.00 54.72 308 GLU A N 1
ATOM 2390 C CA . GLU A 1 308 ? 32.848 17.546 -7.829 1.00 54.72 308 GLU A CA 1
ATOM 2391 C C . GLU A 1 308 ? 32.267 16.278 -8.493 1.00 54.72 308 GLU A C 1
ATOM 2393 O O . GLU A 1 308 ? 31.701 15.428 -7.796 1.00 54.72 308 GLU A O 1
ATOM 2398 N N . ARG A 1 309 ? 32.377 16.130 -9.825 1.00 54.94 309 ARG A N 1
ATOM 2399 C CA . ARG A 1 309 ? 31.632 15.115 -10.592 1.00 54.94 309 ARG A CA 1
ATOM 2400 C C . ARG A 1 309 ? 32.091 13.691 -10.274 1.00 54.94 309 ARG A C 1
ATOM 2402 O O . ARG A 1 309 ? 31.274 12.871 -9.854 1.00 54.94 309 ARG A O 1
ATOM 2409 N N . GLU A 1 310 ? 33.382 13.391 -10.413 1.00 53.50 310 GLU A N 1
ATOM 2410 C CA . GLU A 1 310 ? 33.901 12.015 -10.292 1.00 53.50 310 GLU A CA 1
ATOM 2411 C C . GLU A 1 310 ? 33.691 11.417 -8.891 1.00 53.50 310 GLU A C 1
ATOM 2413 O O . GLU A 1 310 ? 33.179 10.303 -8.744 1.00 53.50 310 GLU A O 1
ATOM 2418 N N . ASN A 1 311 ? 34.028 12.179 -7.846 1.00 54.94 311 ASN A N 1
ATOM 2419 C CA . ASN A 1 311 ? 33.973 11.698 -6.463 1.00 54.94 311 ASN A CA 1
ATOM 2420 C C . ASN A 1 311 ? 32.521 11.493 -5.974 1.00 54.94 311 ASN A C 1
ATOM 2422 O O . ASN A 1 311 ? 32.249 10.613 -5.157 1.00 54.94 311 ASN A O 1
ATOM 2426 N N . SER A 1 312 ? 31.570 12.268 -6.511 1.00 58.59 312 SER A N 1
ATOM 2427 C CA . SER A 1 312 ? 30.133 12.109 -6.245 1.00 58.59 312 SER A CA 1
ATOM 2428 C C . SER A 1 312 ? 29.526 10.927 -7.015 1.00 58.59 312 SER A C 1
ATOM 2430 O O . SER A 1 312 ? 28.713 10.173 -6.472 1.00 58.59 312 SER A O 1
ATOM 2432 N N . HIS A 1 313 ? 29.955 10.725 -8.266 1.00 63.41 313 HIS A N 1
ATOM 2433 C CA . HIS A 1 313 ? 29.436 9.681 -9.150 1.00 63.41 313 HIS A CA 1
ATOM 2434 C C . HIS A 1 313 ? 29.816 8.266 -8.683 1.00 63.41 313 HIS A C 1
ATOM 2436 O O . HIS A 1 313 ? 28.952 7.387 -8.619 1.00 63.41 313 HIS A O 1
ATOM 2442 N N . ASN A 1 314 ? 31.074 8.051 -8.280 1.00 64.62 314 ASN A N 1
ATOM 2443 C CA . ASN A 1 314 ? 31.547 6.748 -7.789 1.00 64.62 314 ASN A CA 1
ATOM 2444 C C . ASN A 1 314 ? 30.750 6.284 -6.558 1.00 64.62 314 ASN A C 1
ATOM 2446 O O . ASN A 1 314 ? 30.196 5.184 -6.545 1.00 64.62 314 ASN A O 1
ATOM 2450 N N . GLY A 1 315 ? 30.577 7.172 -5.572 1.00 81.88 315 GLY A N 1
ATOM 2451 C CA . GLY A 1 315 ? 29.799 6.878 -4.367 1.00 81.88 315 GLY A CA 1
ATOM 2452 C C . GLY A 1 315 ? 28.309 6.613 -4.621 1.00 81.88 315 GLY A C 1
ATOM 2453 O O . GLY A 1 315 ? 27.662 5.998 -3.775 1.00 81.88 315 GLY A O 1
ATOM 2454 N N . LEU A 1 316 ? 27.746 7.046 -5.759 1.00 86.31 316 LEU A N 1
ATOM 2455 C CA . LEU A 1 316 ? 26.379 6.703 -6.169 1.00 86.31 316 LEU A CA 1
ATOM 2456 C C . LEU A 1 316 ? 26.308 5.334 -6.864 1.00 86.31 316 LEU A C 1
ATOM 2458 O O . LEU A 1 316 ? 25.368 4.583 -6.599 1.00 86.31 316 LEU A O 1
ATOM 2462 N N . ALA A 1 317 ? 27.288 4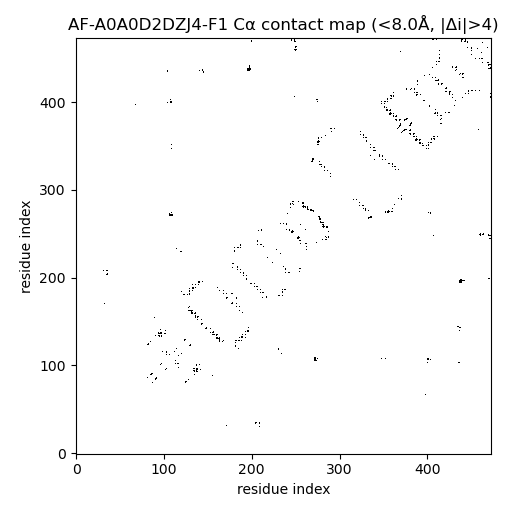.989 -7.704 1.00 88.44 317 ALA A N 1
ATOM 2463 C CA . ALA A 1 317 ? 27.363 3.680 -8.358 1.00 88.44 317 ALA A CA 1
ATOM 2464 C C . ALA A 1 317 ? 27.471 2.536 -7.330 1.00 88.44 317 ALA A C 1
ATOM 2466 O O . ALA A 1 317 ? 26.700 1.572 -7.395 1.00 88.44 317 ALA A O 1
ATOM 2467 N N . ASP A 1 318 ? 28.328 2.698 -6.317 1.00 91.44 318 ASP A N 1
ATOM 2468 C CA . ASP A 1 318 ? 28.439 1.768 -5.186 1.00 91.44 318 ASP A CA 1
ATOM 2469 C C . ASP A 1 318 ? 27.129 1.691 -4.381 1.00 91.44 318 ASP A C 1
ATOM 2471 O O . ASP A 1 318 ? 26.666 0.604 -4.015 1.00 91.44 318 ASP A O 1
ATOM 2475 N N . ASP A 1 319 ? 26.479 2.840 -4.139 1.00 93.44 319 ASP A N 1
ATOM 2476 C CA . ASP A 1 319 ? 25.188 2.910 -3.445 1.00 93.44 319 ASP A CA 1
ATOM 2477 C C . ASP A 1 319 ? 24.106 2.114 -4.198 1.00 93.44 319 ASP A C 1
ATOM 2479 O O . ASP A 1 319 ? 23.305 1.425 -3.557 1.00 93.44 319 ASP A O 1
ATOM 2483 N N . ILE A 1 320 ? 24.092 2.182 -5.535 1.00 94.81 320 ILE A N 1
ATOM 2484 C CA . ILE A 1 320 ? 23.178 1.448 -6.425 1.00 94.81 320 ILE A CA 1
ATOM 2485 C C . ILE A 1 320 ? 23.479 -0.052 -6.383 1.00 94.81 320 ILE A C 1
ATOM 2487 O O . ILE A 1 320 ? 22.596 -0.821 -5.996 1.00 94.81 320 ILE A O 1
ATOM 2491 N N . GLN A 1 321 ? 24.711 -0.473 -6.694 1.00 96.06 321 GLN A N 1
ATOM 2492 C CA . GLN A 1 321 ? 25.088 -1.894 -6.763 1.00 96.06 321 GLN A CA 1
ATOM 2493 C C . GLN A 1 321 ? 24.882 -2.602 -5.412 1.00 96.06 321 GLN A C 1
ATOM 2495 O O . GLN A 1 321 ? 24.366 -3.722 -5.349 1.00 96.06 321 GLN A O 1
ATOM 2500 N N . SER A 1 322 ? 25.214 -1.922 -4.311 1.00 97.31 322 SER A N 1
ATOM 2501 C CA . SER A 1 322 ? 24.968 -2.407 -2.950 1.00 97.31 322 SER A CA 1
ATOM 2502 C C . SER A 1 322 ? 23.471 -2.564 -2.647 1.00 97.31 322 SER A C 1
ATOM 2504 O O . SER A 1 322 ? 23.079 -3.523 -1.980 1.00 97.31 322 SER A O 1
ATOM 2506 N N . THR A 1 323 ? 22.619 -1.665 -3.156 1.00 97.56 323 THR A N 1
ATOM 2507 C CA . THR A 1 323 ? 21.154 -1.751 -2.987 1.00 97.56 323 THR A CA 1
ATOM 2508 C C . THR A 1 323 ? 20.557 -2.873 -3.834 1.00 97.56 323 THR A C 1
ATOM 2510 O O . THR A 1 323 ? 19.756 -3.653 -3.326 1.00 97.56 323 THR A O 1
ATOM 2513 N N . GLU A 1 324 ? 20.984 -3.000 -5.092 1.00 98.31 324 GLU A N 1
ATOM 2514 C CA . GLU A 1 324 ? 20.586 -4.078 -6.004 1.00 98.31 324 GLU A CA 1
ATOM 2515 C C . GLU A 1 324 ? 20.899 -5.455 -5.399 1.00 98.31 324 GLU A C 1
ATOM 2517 O O . GLU A 1 324 ? 20.006 -6.294 -5.260 1.00 98.31 324 GLU A O 1
ATOM 2522 N N . LYS A 1 325 ? 22.137 -5.655 -4.926 1.00 98.31 325 LYS A N 1
ATOM 2523 C CA . LYS A 1 325 ? 22.568 -6.891 -4.256 1.00 98.31 325 LYS A CA 1
ATOM 2524 C C . LYS A 1 325 ? 21.751 -7.199 -2.995 1.00 98.31 325 LYS A C 1
ATOM 2526 O O . LYS A 1 325 ? 21.407 -8.358 -2.765 1.00 98.31 325 LYS A O 1
ATOM 2531 N N . GLN A 1 326 ? 21.423 -6.185 -2.190 1.00 97.94 326 GLN A N 1
ATOM 2532 C CA . GLN A 1 326 ? 20.579 -6.359 -1.002 1.00 97.94 326 GLN A CA 1
ATOM 2533 C C . GLN A 1 326 ? 19.155 -6.790 -1.374 1.00 97.94 326 GLN A C 1
ATOM 2535 O O . GLN A 1 326 ? 18.648 -7.737 -0.777 1.00 97.94 326 GLN A O 1
ATOM 2540 N N . ILE A 1 327 ? 18.539 -6.183 -2.392 1.00 98.31 327 ILE A N 1
ATOM 2541 C CA . ILE A 1 327 ? 17.193 -6.566 -2.851 1.00 98.31 327 ILE A CA 1
ATOM 2542 C C . ILE A 1 327 ? 17.186 -8.008 -3.381 1.00 98.31 327 ILE A C 1
ATOM 2544 O O . ILE A 1 327 ? 16.326 -8.793 -2.982 1.00 98.31 327 ILE A O 1
ATOM 2548 N N . TYR A 1 328 ? 18.175 -8.399 -4.194 1.00 98.31 328 TYR A N 1
ATOM 2549 C CA . TYR A 1 328 ? 18.305 -9.788 -4.652 1.00 98.31 328 TYR A CA 1
ATOM 2550 C C . TYR A 1 328 ? 18.497 -10.786 -3.500 1.00 98.31 328 TYR A C 1
ATOM 2552 O O . TYR A 1 328 ? 17.924 -11.871 -3.545 1.00 98.31 328 TYR A O 1
ATOM 2560 N N . SER A 1 329 ? 19.223 -10.424 -2.434 1.00 97.38 329 SER A N 1
ATOM 2561 C CA . SER A 1 329 ? 19.417 -11.309 -1.269 1.00 97.38 329 SER A CA 1
ATOM 2562 C C . SER A 1 329 ? 18.134 -11.617 -0.478 1.00 97.38 329 SER A C 1
ATOM 2564 O O . SER A 1 329 ? 18.115 -12.550 0.323 1.00 97.38 329 SER A O 1
ATOM 2566 N N . LEU A 1 330 ? 17.052 -10.867 -0.718 1.00 97.50 330 LEU A N 1
ATOM 2567 C CA . LEU A 1 330 ? 15.740 -11.108 -0.117 1.00 97.50 330 LEU A CA 1
ATOM 2568 C C . LEU A 1 330 ? 14.842 -12.030 -0.958 1.00 97.50 330 LEU A C 1
ATOM 2570 O O . LEU A 1 330 ? 13.766 -12.390 -0.481 1.00 97.50 330 LEU A O 1
ATOM 2574 N N . LEU A 1 331 ? 15.237 -12.421 -2.176 1.00 96.50 331 LEU A N 1
ATOM 2575 C CA . LEU A 1 331 ? 14.390 -13.194 -3.098 1.00 96.50 331 LEU A CA 1
ATOM 2576 C C . LEU A 1 331 ? 13.930 -14.536 -2.497 1.00 96.50 331 LEU A C 1
ATOM 2578 O O . LEU A 1 331 ? 12.753 -14.873 -2.591 1.00 96.50 331 LEU A O 1
ATOM 2582 N N . ASP A 1 332 ? 14.826 -15.249 -1.810 1.00 94.25 332 ASP A N 1
ATOM 2583 C CA . ASP A 1 332 ? 14.560 -16.567 -1.212 1.00 94.25 332 ASP A CA 1
ATOM 2584 C C . ASP A 1 332 ? 13.871 -16.523 0.167 1.00 94.25 332 ASP A C 1
ATOM 2586 O O . ASP A 1 332 ? 13.699 -17.566 0.808 1.00 94.25 332 ASP A O 1
ATOM 2590 N N . ARG A 1 333 ? 13.466 -15.339 0.658 1.00 96.06 333 ARG A N 1
ATOM 2591 C CA . ARG A 1 333 ? 12.726 -15.221 1.927 1.00 96.06 333 ARG A CA 1
ATOM 2592 C C . ARG A 1 333 ? 11.452 -16.064 1.874 1.00 96.06 333 ARG A C 1
ATOM 2594 O O . ARG A 1 333 ? 10.700 -16.020 0.908 1.00 96.06 333 ARG A O 1
ATOM 2601 N N . LYS A 1 334 ? 11.210 -16.830 2.939 1.00 94.81 334 LYS A N 1
ATOM 2602 C CA . LYS A 1 334 ? 10.079 -17.761 3.049 1.00 94.81 334 LYS A CA 1
ATOM 2603 C C . LYS A 1 334 ? 8.980 -17.225 3.949 1.00 94.81 334 LYS A C 1
ATOM 2605 O O . LYS A 1 334 ? 9.226 -16.386 4.811 1.00 94.81 334 LYS A O 1
ATOM 2610 N N . VAL A 1 335 ? 7.766 -17.725 3.752 1.00 93.38 335 VAL A N 1
ATOM 2611 C CA . VAL A 1 335 ? 6.648 -17.541 4.688 1.00 93.38 335 VAL A CA 1
ATOM 2612 C C . VAL A 1 335 ? 6.990 -18.229 6.022 1.00 93.38 335 VAL A C 1
ATOM 2614 O O . VAL A 1 335 ? 7.756 -19.197 6.035 1.00 93.38 335 VAL A O 1
ATOM 2617 N N . ARG A 1 336 ? 6.461 -17.746 7.157 1.00 92.31 336 ARG A N 1
ATOM 2618 C CA . ARG A 1 336 ? 6.752 -18.338 8.478 1.00 92.31 336 ARG A CA 1
ATOM 2619 C C . ARG A 1 336 ? 6.389 -19.835 8.512 1.00 92.31 336 ARG A C 1
ATOM 2621 O O . ARG A 1 336 ? 5.297 -20.184 8.056 1.00 92.31 336 ARG A O 1
ATOM 2628 N N . PRO A 1 337 ? 7.208 -20.714 9.126 1.00 91.06 337 PRO A N 1
ATOM 2629 C CA . PRO A 1 337 ? 6.912 -22.146 9.213 1.00 91.06 337 PRO A CA 1
ATOM 2630 C C . PRO A 1 337 ? 5.539 -22.455 9.821 1.00 91.06 337 PRO A C 1
ATOM 2632 O O . PRO A 1 337 ? 4.803 -23.260 9.266 1.00 91.06 337 PRO A O 1
ATOM 2635 N N . SER A 1 338 ? 5.146 -21.759 10.893 1.00 89.12 338 SER A N 1
ATOM 2636 C CA . SER A 1 338 ? 3.835 -21.924 11.540 1.00 89.12 338 SER A CA 1
ATOM 2637 C C . SER A 1 338 ? 2.648 -21.547 10.646 1.00 89.12 338 SER A C 1
ATOM 2639 O O . SER A 1 338 ? 1.571 -22.119 10.788 1.00 89.12 338 SER A O 1
ATOM 2641 N N . PHE A 1 339 ? 2.834 -20.614 9.709 1.00 87.88 339 PHE A N 1
ATOM 2642 C CA . PHE A 1 339 ? 1.819 -20.264 8.719 1.00 87.88 339 PHE A CA 1
ATOM 2643 C C . PHE A 1 339 ? 1.794 -21.288 7.581 1.00 87.88 339 PHE A C 1
ATOM 2645 O O . PHE A 1 339 ? 0.723 -21.762 7.217 1.00 87.88 339 PHE A O 1
ATOM 2652 N N . ALA A 1 340 ? 2.960 -21.663 7.045 1.00 87.25 340 ALA A N 1
ATOM 2653 C CA . ALA A 1 340 ? 3.080 -22.584 5.913 1.00 87.25 340 ALA A CA 1
ATOM 2654 C C . ALA A 1 340 ? 2.715 -24.045 6.252 1.00 87.25 340 ALA A C 1
ATOM 2656 O O . ALA A 1 340 ? 2.269 -24.780 5.375 1.00 87.25 340 ALA A O 1
ATOM 2657 N N . GLN A 1 341 ? 2.886 -24.464 7.511 1.00 87.75 341 GLN A N 1
ATOM 2658 C CA . GLN A 1 341 ? 2.527 -25.803 8.000 1.00 87.75 341 GLN A CA 1
ATOM 2659 C C . GLN A 1 341 ? 1.028 -25.963 8.299 1.00 87.75 341 GLN A C 1
ATOM 2661 O O . GLN A 1 341 ? 0.563 -27.093 8.438 1.00 87.75 341 GLN A O 1
ATOM 2666 N N . ASN A 1 342 ? 0.257 -24.872 8.390 1.00 87.56 342 ASN A N 1
ATOM 2667 C CA . ASN A 1 342 ? -1.195 -24.952 8.535 1.00 87.56 342 ASN A CA 1
ATOM 2668 C C . ASN A 1 342 ? -1.821 -25.400 7.194 1.00 87.56 342 ASN A C 1
ATOM 2670 O O . ASN A 1 342 ? -1.701 -24.663 6.210 1.00 87.56 342 ASN A O 1
ATOM 2674 N N . PRO A 1 343 ? -2.529 -26.549 7.123 1.00 87.19 343 PRO A N 1
ATOM 2675 C CA . PRO A 1 343 ? -3.100 -27.049 5.870 1.00 87.19 343 PRO A CA 1
ATOM 2676 C C . PRO A 1 343 ? -4.055 -26.066 5.180 1.00 87.19 343 PRO A C 1
ATOM 2678 O O . PRO A 1 343 ? -4.090 -26.020 3.951 1.00 87.19 343 PRO A O 1
ATOM 2681 N N . LEU A 1 344 ? -4.775 -25.241 5.951 1.00 85.44 344 LEU A N 1
ATOM 2682 C CA . LEU A 1 344 ? -5.690 -24.216 5.430 1.00 85.44 344 LEU A CA 1
ATOM 2683 C C . LEU A 1 344 ? -4.947 -23.094 4.683 1.00 85.44 344 LEU A C 1
ATOM 2685 O O . LEU A 1 344 ? -5.488 -22.487 3.762 1.00 85.44 344 LEU A O 1
ATOM 2689 N N . ASN A 1 345 ? -3.687 -22.851 5.050 1.00 88.38 345 ASN A N 1
ATOM 2690 C CA . ASN A 1 345 ? -2.859 -21.779 4.509 1.00 88.38 345 ASN A CA 1
ATOM 2691 C C . ASN A 1 345 ? -1.922 -22.244 3.384 1.00 88.38 345 ASN A C 1
ATOM 2693 O O . ASN A 1 345 ? -1.308 -21.398 2.741 1.00 88.38 345 ASN A O 1
ATOM 2697 N N . MET A 1 346 ? -1.789 -23.549 3.116 1.00 86.44 346 MET A N 1
ATOM 2698 C CA . MET A 1 346 ? -0.765 -24.086 2.202 1.00 86.44 346 MET A CA 1
ATOM 2699 C C . MET A 1 346 ? -0.809 -23.462 0.793 1.00 86.44 346 MET A C 1
ATOM 2701 O O . MET A 1 346 ? 0.236 -23.173 0.207 1.00 86.44 346 MET A O 1
ATOM 2705 N N . THR A 1 347 ? -2.001 -23.228 0.238 1.00 89.94 347 THR A N 1
ATOM 2706 C CA . THR A 1 347 ? -2.152 -22.565 -1.072 1.00 89.94 347 THR A CA 1
ATOM 2707 C C . THR A 1 347 ? -1.919 -21.056 -0.969 1.00 89.94 347 THR A C 1
ATOM 2709 O O . THR A 1 347 ? -1.287 -20.467 -1.843 1.00 89.94 347 THR A O 1
ATOM 2712 N N . LEU A 1 348 ? -2.360 -20.438 0.131 1.00 90.88 348 LEU A N 1
ATOM 2713 C CA . LEU A 1 348 ? -2.197 -19.007 0.391 1.00 90.88 348 LEU A CA 1
ATOM 2714 C C . LEU A 1 348 ? -0.722 -18.627 0.613 1.00 90.88 348 LEU A C 1
ATOM 2716 O O . LEU A 1 348 ? -0.290 -17.566 0.179 1.00 90.88 348 LEU A O 1
ATOM 2720 N N . ALA A 1 349 ? 0.079 -19.521 1.200 1.00 92.88 349 ALA A N 1
ATOM 2721 C CA . ALA A 1 349 ? 1.526 -19.368 1.332 1.00 92.88 349 ALA A CA 1
ATOM 2722 C C . ALA A 1 349 ? 2.235 -19.341 -0.037 1.00 92.88 349 ALA A C 1
ATOM 2724 O O . ALA A 1 349 ? 3.176 -18.574 -0.217 1.00 92.88 349 ALA A O 1
ATOM 2725 N N . LYS A 1 350 ? 1.754 -20.108 -1.027 1.00 93.88 350 LYS A N 1
ATOM 2726 C CA . LYS A 1 350 ? 2.271 -20.043 -2.406 1.00 93.88 350 LYS A CA 1
ATOM 2727 C C . LYS A 1 350 ? 1.887 -18.733 -3.087 1.00 93.88 350 LYS A C 1
ATOM 2729 O O . LYS A 1 350 ? 2.731 -18.126 -3.738 1.00 93.88 350 LYS A O 1
ATOM 2734 N N . ASP A 1 351 ? 0.647 -18.265 -2.923 1.00 94.88 351 ASP A N 1
ATOM 2735 C CA . ASP A 1 351 ? 0.265 -16.929 -3.402 1.00 94.88 351 ASP A CA 1
ATOM 2736 C C . ASP A 1 351 ? 1.172 -15.852 -2.767 1.00 94.88 351 ASP A C 1
ATOM 2738 O O . ASP A 1 351 ? 1.678 -14.987 -3.473 1.00 94.88 351 ASP A O 1
ATOM 2742 N N . MET A 1 352 ? 1.473 -15.974 -1.469 1.00 94.44 352 MET A N 1
ATOM 2743 C CA . MET A 1 352 ? 2.343 -15.071 -0.703 1.00 94.44 352 MET A CA 1
ATOM 2744 C C . MET A 1 352 ? 3.812 -15.068 -1.165 1.00 94.44 352 MET A C 1
ATOM 2746 O O . MET A 1 352 ? 4.420 -14.002 -1.234 1.00 94.44 352 MET A O 1
ATOM 2750 N N . GLU A 1 353 ? 4.385 -16.222 -1.531 1.00 96.12 353 GLU A N 1
ATOM 2751 C CA . GLU A 1 353 ? 5.715 -16.284 -2.165 1.00 96.12 353 GLU A CA 1
ATOM 2752 C C . GLU A 1 353 ? 5.732 -15.556 -3.521 1.00 96.12 353 GLU A C 1
ATOM 2754 O O . GLU A 1 353 ? 6.683 -14.833 -3.827 1.00 96.12 353 GLU A O 1
ATOM 2759 N N . ASN A 1 354 ? 4.662 -15.680 -4.316 1.00 97.31 354 ASN A N 1
ATOM 2760 C CA . ASN A 1 354 ? 4.529 -14.956 -5.583 1.00 97.31 354 ASN A CA 1
ATOM 2761 C C . ASN A 1 354 ? 4.303 -13.443 -5.371 1.00 97.31 354 ASN A C 1
ATOM 2763 O O . ASN A 1 354 ? 4.890 -12.639 -6.097 1.00 97.31 354 ASN A O 1
ATOM 2767 N N . THR A 1 355 ? 3.525 -13.036 -4.358 1.00 97.12 355 THR A N 1
ATOM 2768 C CA . THR A 1 355 ? 3.389 -11.628 -3.936 1.00 97.12 355 THR A CA 1
ATOM 2769 C C . THR A 1 355 ? 4.755 -11.048 -3.577 1.00 97.12 355 THR A C 1
ATOM 2771 O O . THR A 1 355 ? 5.149 -10.028 -4.141 1.00 97.12 355 THR A O 1
ATOM 2774 N N . HIS A 1 356 ? 5.529 -11.725 -2.724 1.00 97.94 356 HIS A N 1
ATOM 2775 C CA . HIS A 1 356 ? 6.872 -11.277 -2.344 1.00 97.94 356 HIS A CA 1
ATOM 2776 C C . HIS A 1 356 ? 7.804 -11.162 -3.554 1.00 97.94 356 HIS A C 1
ATOM 2778 O O . HIS A 1 356 ? 8.462 -10.134 -3.715 1.00 97.94 356 HIS A O 1
ATOM 2784 N N . GLN A 1 357 ? 7.803 -12.149 -4.461 1.00 98.25 357 GLN A N 1
ATOM 2785 C CA . GLN A 1 357 ? 8.575 -12.069 -5.706 1.00 98.25 357 GLN A CA 1
ATOM 2786 C C . GLN A 1 357 ? 8.190 -10.825 -6.530 1.00 98.25 357 GLN A C 1
ATOM 2788 O O . GLN A 1 357 ? 9.077 -10.105 -6.994 1.00 98.25 357 GLN A O 1
ATOM 2793 N N . ALA A 1 358 ? 6.896 -10.518 -6.667 1.00 98.31 358 ALA A N 1
ATOM 2794 C CA . ALA A 1 358 ? 6.436 -9.317 -7.367 1.00 98.31 358 ALA A CA 1
ATOM 2795 C C . ALA A 1 358 ? 6.929 -8.015 -6.693 1.00 98.31 358 ALA A C 1
ATOM 2797 O O . ALA A 1 358 ? 7.365 -7.102 -7.392 1.00 98.31 358 ALA A O 1
ATOM 2798 N N . PHE A 1 359 ? 6.950 -7.940 -5.356 1.00 98.00 359 PHE A N 1
ATOM 2799 C CA . PHE A 1 359 ? 7.505 -6.798 -4.605 1.00 98.00 359 PHE A CA 1
ATOM 2800 C C . PHE A 1 359 ? 9.028 -6.634 -4.770 1.00 98.00 359 PHE A C 1
ATOM 2802 O O . PHE A 1 359 ? 9.520 -5.505 -4.892 1.00 98.00 359 PHE A O 1
ATOM 2809 N N . ILE A 1 360 ? 9.781 -7.739 -4.803 1.00 98.56 360 ILE A N 1
ATOM 2810 C CA . ILE A 1 360 ? 11.234 -7.728 -5.041 1.00 98.56 360 ILE A CA 1
ATOM 2811 C C . ILE A 1 360 ? 11.548 -7.166 -6.433 1.00 98.56 360 ILE A C 1
ATOM 2813 O O . ILE A 1 360 ? 12.321 -6.212 -6.551 1.00 98.56 360 ILE A O 1
ATOM 2817 N N . TYR A 1 361 ? 10.904 -7.674 -7.487 1.00 98.75 361 TYR A N 1
ATOM 2818 C CA . TYR A 1 361 ? 11.149 -7.167 -8.840 1.00 98.75 361 TYR A CA 1
ATOM 2819 C C . TYR A 1 361 ? 10.566 -5.764 -9.077 1.00 98.75 361 TYR A C 1
ATOM 2821 O O . TYR A 1 361 ? 11.183 -4.983 -9.799 1.00 98.75 361 TYR A O 1
ATOM 2829 N N . ALA A 1 362 ? 9.476 -5.374 -8.405 1.00 98.38 362 ALA A N 1
ATOM 2830 C CA . ALA A 1 362 ? 8.997 -3.986 -8.400 1.00 98.38 362 ALA A CA 1
ATOM 2831 C C . ALA A 1 362 ? 10.006 -3.019 -7.744 1.00 98.38 362 ALA A C 1
ATOM 2833 O O . ALA A 1 362 ? 10.188 -1.894 -8.214 1.00 98.38 362 ALA A O 1
ATOM 2834 N N . SER A 1 363 ? 10.731 -3.470 -6.712 1.00 98.25 363 SER A N 1
ATOM 2835 C CA . SER A 1 363 ? 11.807 -2.695 -6.070 1.00 98.25 363 SER A CA 1
ATOM 2836 C C . SER A 1 363 ? 13.019 -2.523 -6.986 1.00 98.25 363 SER A C 1
ATOM 2838 O O . SER A 1 363 ? 13.562 -1.421 -7.081 1.00 98.25 363 SER A O 1
ATOM 2840 N N . LEU A 1 364 ? 13.411 -3.583 -7.702 1.00 98.62 364 LEU A N 1
ATOM 2841 C CA . LEU A 1 364 ? 14.453 -3.518 -8.733 1.00 98.62 364 LEU A CA 1
ATOM 2842 C C . LEU A 1 364 ? 14.040 -2.583 -9.879 1.00 98.62 364 LEU A C 1
ATOM 2844 O O . LEU A 1 364 ? 14.793 -1.681 -10.229 1.00 98.62 364 LEU A O 1
ATOM 2848 N N . LEU A 1 365 ? 12.812 -2.701 -10.392 1.00 98.12 365 LEU A N 1
ATOM 2849 C CA . LEU A 1 365 ? 12.271 -1.810 -11.423 1.00 98.12 365 LEU A CA 1
ATOM 2850 C C . LEU A 1 365 ? 12.279 -0.335 -10.974 1.00 98.12 365 LEU A C 1
ATOM 2852 O O . LEU A 1 365 ? 12.686 0.540 -11.740 1.00 98.12 365 LEU A O 1
ATOM 2856 N N . HIS A 1 366 ? 11.921 -0.055 -9.715 1.00 95.81 366 HIS A N 1
ATOM 2857 C CA . HIS A 1 366 ? 12.042 1.280 -9.120 1.00 95.81 366 HIS A CA 1
ATOM 2858 C C . HIS A 1 366 ? 13.496 1.778 -9.049 1.00 95.81 366 HIS A C 1
ATOM 2860 O O . HIS A 1 366 ? 13.744 2.939 -9.378 1.00 95.81 366 HIS A O 1
ATOM 2866 N N . LEU A 1 367 ? 14.463 0.935 -8.665 1.00 97.31 367 LEU A N 1
ATOM 2867 C CA . LEU A 1 367 ? 15.892 1.282 -8.698 1.00 97.31 367 LEU A CA 1
ATOM 2868 C C . LEU A 1 367 ? 16.332 1.625 -10.134 1.00 97.31 367 LEU A C 1
ATOM 2870 O O . LEU A 1 367 ? 16.864 2.709 -10.385 1.00 97.31 367 LEU A O 1
ATOM 2874 N N . TYR A 1 368 ? 16.013 0.756 -11.093 1.00 97.62 368 TYR A N 1
ATOM 2875 C CA . TYR A 1 368 ? 16.422 0.878 -12.493 1.00 97.62 368 TYR A CA 1
ATOM 2876 C C . TYR A 1 368 ? 15.837 2.111 -13.191 1.00 97.62 368 TYR A C 1
ATOM 2878 O O . TYR A 1 368 ? 16.544 2.801 -13.924 1.00 97.62 368 TYR A O 1
ATOM 2886 N N . ARG A 1 369 ? 14.553 2.414 -12.963 1.00 95.00 369 ARG A N 1
ATOM 2887 C CA . ARG A 1 369 ? 13.841 3.509 -13.647 1.00 95.00 369 ARG A CA 1
ATOM 2888 C C . ARG A 1 369 ? 13.971 4.852 -12.931 1.00 95.00 369 ARG A C 1
ATOM 2890 O O . ARG A 1 369 ? 14.009 5.889 -13.593 1.00 95.00 369 ARG A O 1
ATOM 2897 N N . ARG A 1 370 ? 14.051 4.868 -11.594 1.00 92.44 370 ARG A N 1
ATOM 2898 C CA . ARG A 1 370 ? 14.077 6.116 -10.800 1.00 92.44 370 ARG A CA 1
ATOM 2899 C C . ARG A 1 370 ? 15.485 6.547 -10.379 1.00 92.44 370 ARG A C 1
ATOM 2901 O O . ARG A 1 370 ? 15.680 7.738 -10.151 1.00 92.44 370 ARG A O 1
ATOM 2908 N N . VAL A 1 371 ? 16.451 5.622 -10.302 1.00 93.06 371 VAL A N 1
ATOM 2909 C CA . VAL A 1 371 ? 17.839 5.906 -9.881 1.00 93.06 371 VAL A CA 1
ATOM 2910 C C . VAL A 1 371 ? 18.833 5.749 -11.029 1.00 93.06 371 VAL A C 1
ATOM 2912 O O . VAL A 1 371 ? 19.487 6.724 -11.371 1.00 93.06 371 VAL A O 1
ATOM 2915 N N . GLU A 1 372 ? 18.917 4.577 -11.667 1.00 93.81 372 GLU A N 1
ATOM 2916 C CA . GLU A 1 372 ? 19.790 4.392 -12.847 1.00 93.81 372 GLU A CA 1
ATOM 2917 C C . GLU A 1 372 ? 19.219 5.077 -14.109 1.00 93.81 372 GLU A C 1
ATOM 2919 O O . GLU A 1 372 ? 19.936 5.290 -15.080 1.00 93.81 372 GLU A O 1
ATOM 2924 N N . GLN A 1 373 ? 17.929 5.442 -14.089 1.00 92.38 373 GLN A N 1
ATOM 2925 C CA . GLN A 1 373 ? 17.179 6.100 -15.174 1.00 92.38 373 GLN A CA 1
ATOM 2926 C C . GLN A 1 373 ? 17.220 5.372 -16.533 1.00 92.38 373 GLN A C 1
ATOM 2928 O O . GLN A 1 373 ? 16.981 5.966 -17.584 1.00 92.38 373 GLN A O 1
ATOM 2933 N N . LEU A 1 374 ? 17.444 4.058 -16.503 1.00 95.25 374 LEU A N 1
ATOM 2934 C CA . LEU A 1 374 ? 17.509 3.192 -17.681 1.00 95.25 374 LEU A CA 1
ATOM 2935 C C . LEU A 1 374 ? 16.175 3.225 -18.454 1.00 95.25 374 LEU A C 1
ATOM 2937 O O . LEU A 1 374 ? 15.115 3.246 -17.821 1.00 95.25 374 LEU A O 1
ATOM 2941 N N . PRO A 1 375 ? 16.170 3.212 -19.799 1.00 94.62 375 PRO A N 1
ATOM 2942 C CA . PRO A 1 375 ? 14.934 3.204 -20.583 1.00 94.62 375 PRO A CA 1
ATOM 2943 C C . PRO A 1 375 ? 14.181 1.868 -20.446 1.00 94.62 375 PRO A C 1
ATOM 2945 O O . PRO A 1 375 ? 14.775 0.845 -20.109 1.00 94.62 375 PRO A O 1
ATOM 2948 N N . LYS A 1 376 ? 12.867 1.858 -20.725 1.00 94.00 376 LYS A N 1
ATOM 2949 C CA . LYS A 1 376 ? 11.992 0.670 -20.579 1.00 94.00 376 LYS A CA 1
ATOM 2950 C C . LYS A 1 376 ? 12.516 -0.574 -21.308 1.00 94.00 376 LYS A C 1
ATOM 2952 O O . LYS A 1 376 ? 12.439 -1.678 -20.783 1.00 94.00 376 LYS A O 1
ATOM 2957 N N . ASN A 1 377 ? 13.077 -0.379 -22.502 1.00 93.31 377 ASN A N 1
ATOM 2958 C CA . ASN A 1 377 ? 13.628 -1.435 -23.353 1.00 93.31 377 ASN A CA 1
ATOM 2959 C C . ASN A 1 377 ? 15.010 -1.954 -22.909 1.00 93.31 377 ASN A C 1
ATOM 2961 O O . ASN A 1 377 ? 15.523 -2.896 -23.510 1.00 93.31 377 ASN A O 1
ATOM 2965 N N . HIS A 1 378 ? 15.631 -1.366 -21.881 1.00 97.44 378 HIS A N 1
ATOM 2966 C CA . HIS A 1 378 ? 16.879 -1.883 -21.334 1.00 97.44 378 HIS A CA 1
ATOM 2967 C C . HIS A 1 378 ? 16.638 -3.198 -20.573 1.00 97.44 378 HIS A C 1
ATOM 2969 O O . HIS A 1 378 ? 15.632 -3.361 -19.880 1.00 97.44 378 HIS A O 1
ATOM 2975 N N . ILE A 1 379 ? 17.594 -4.129 -20.657 1.00 97.75 379 ILE A N 1
ATOM 2976 C CA . ILE A 1 379 ? 17.443 -5.502 -20.150 1.00 97.75 379 ILE A CA 1
ATOM 2977 C C . ILE A 1 379 ? 17.086 -5.575 -18.654 1.00 97.75 379 ILE A C 1
ATOM 2979 O O . ILE A 1 379 ? 16.262 -6.402 -18.276 1.00 97.75 379 ILE A O 1
ATOM 2983 N N . LYS A 1 380 ? 17.633 -4.675 -17.819 1.00 98.06 380 LYS A N 1
ATOM 2984 C CA . LYS A 1 380 ? 17.305 -4.561 -16.382 1.00 98.06 380 LYS A CA 1
ATOM 2985 C C . LYS A 1 380 ? 15.797 -4.278 -16.147 1.00 98.06 380 LYS A C 1
ATOM 2987 O O . LYS A 1 380 ? 15.129 -5.162 -15.606 1.00 98.06 380 LYS A O 1
ATOM 2992 N N . PRO A 1 381 ? 15.220 -3.123 -16.564 1.00 97.81 381 PRO A N 1
ATOM 2993 C CA . PRO A 1 381 ? 13.771 -2.894 -16.511 1.00 97.81 381 PRO A CA 1
ATOM 2994 C C . PRO A 1 381 ? 12.926 -3.990 -17.167 1.00 97.81 381 PRO A C 1
ATOM 2996 O O . PRO A 1 381 ? 12.012 -4.499 -16.525 1.00 97.81 381 PRO A O 1
ATOM 2999 N N . ALA A 1 382 ? 13.249 -4.397 -18.399 1.00 97.50 382 ALA A N 1
ATOM 3000 C CA . ALA A 1 382 ? 12.452 -5.375 -19.139 1.00 97.50 382 ALA A CA 1
ATOM 3001 C C . ALA A 1 382 ? 12.371 -6.735 -18.418 1.00 97.50 382 ALA A C 1
ATOM 3003 O O . ALA A 1 382 ? 11.291 -7.319 -18.311 1.00 97.50 382 ALA A O 1
ATOM 3004 N N . HIS A 1 383 ? 13.488 -7.214 -17.855 1.00 98.12 383 HIS A N 1
ATOM 3005 C CA . HIS A 1 383 ? 13.510 -8.439 -17.055 1.00 98.12 383 HIS A CA 1
ATOM 3006 C C . HIS A 1 383 ? 12.712 -8.293 -15.754 1.00 98.12 383 HIS A C 1
ATOM 3008 O O . HIS A 1 383 ? 11.961 -9.201 -15.400 1.00 98.12 383 HIS A O 1
ATOM 3014 N N . ALA A 1 384 ? 12.833 -7.161 -15.052 1.00 98.62 384 ALA A N 1
ATOM 3015 C CA . ALA A 1 384 ? 12.064 -6.917 -13.834 1.00 98.62 384 ALA A CA 1
ATOM 3016 C C . ALA A 1 384 ? 10.550 -6.902 -14.114 1.00 98.62 384 ALA A C 1
ATOM 3018 O O . ALA A 1 384 ? 9.800 -7.601 -13.436 1.00 98.62 384 ALA A O 1
ATOM 3019 N N . THR A 1 385 ? 10.107 -6.201 -15.160 1.00 98.44 385 THR A N 1
ATOM 3020 C CA . THR A 1 385 ? 8.706 -6.179 -15.610 1.00 98.44 385 THR A CA 1
ATOM 3021 C C . THR A 1 385 ? 8.195 -7.581 -15.964 1.00 98.44 385 THR A C 1
ATOM 3023 O O . THR A 1 385 ? 7.148 -7.991 -15.460 1.00 98.44 385 THR A O 1
ATOM 3026 N N . TYR A 1 386 ? 8.959 -8.361 -16.740 1.00 98.19 386 TYR A N 1
ATOM 3027 C CA . TYR A 1 386 ? 8.625 -9.755 -17.067 1.00 98.19 386 TYR A CA 1
ATOM 3028 C C . TYR A 1 386 ? 8.466 -10.631 -15.811 1.00 98.19 386 TYR A C 1
ATOM 3030 O O . TYR A 1 386 ? 7.501 -11.386 -15.693 1.00 98.19 386 TYR A O 1
ATOM 3038 N N . GLN A 1 387 ? 9.375 -10.500 -14.840 1.00 98.56 387 GLN A N 1
ATOM 3039 C CA . GLN A 1 387 ? 9.325 -11.256 -13.584 1.00 98.56 387 GLN A CA 1
ATOM 3040 C C . GLN A 1 387 ? 8.142 -10.852 -12.694 1.00 98.56 387 GLN A C 1
ATOM 3042 O O . GLN A 1 387 ? 7.552 -11.724 -12.054 1.00 98.56 387 GLN A O 1
ATOM 3047 N N . ILE A 1 388 ? 7.750 -9.570 -12.677 1.00 98.69 388 ILE A N 1
ATOM 3048 C CA . ILE A 1 388 ? 6.526 -9.120 -11.993 1.00 98.69 388 ILE A CA 1
ATOM 3049 C C . ILE A 1 388 ? 5.304 -9.776 -12.644 1.00 98.69 388 ILE A C 1
ATOM 3051 O O . ILE A 1 388 ? 4.534 -10.430 -11.943 1.00 98.69 388 ILE A O 1
ATOM 3055 N N . VAL A 1 389 ? 5.143 -9.682 -13.970 1.00 98.38 389 VAL A N 1
ATOM 3056 C CA . VAL A 1 389 ? 4.005 -10.295 -14.686 1.00 98.38 389 VAL A CA 1
ATOM 3057 C C . VAL A 1 389 ? 3.959 -11.809 -14.454 1.00 98.38 389 VAL A C 1
ATOM 3059 O O . VAL A 1 389 ? 2.914 -12.338 -14.072 1.00 98.38 389 VAL A O 1
ATOM 3062 N N . GLY A 1 390 ? 5.095 -12.499 -14.583 1.00 98.12 390 GLY A N 1
ATOM 3063 C CA . GLY A 1 390 ? 5.196 -13.942 -14.359 1.00 98.12 390 GLY A CA 1
ATOM 3064 C C . GLY A 1 390 ? 4.989 -14.375 -12.901 1.00 98.12 390 GLY A C 1
ATOM 3065 O O . GLY A 1 390 ? 4.616 -15.522 -12.658 1.00 98.12 390 GLY A O 1
ATOM 3066 N N . ALA A 1 391 ? 5.212 -13.500 -11.915 1.00 98.12 391 ALA A N 1
ATOM 3067 C CA . ALA A 1 391 ? 4.836 -13.735 -10.517 1.00 98.12 391 ALA A CA 1
ATOM 3068 C C . ALA A 1 391 ? 3.333 -13.505 -10.295 1.00 98.12 391 ALA A C 1
ATOM 3070 O O . ALA A 1 391 ? 2.656 -14.363 -9.731 1.00 98.12 391 ALA A O 1
ATOM 3071 N N . LEU A 1 392 ? 2.781 -12.409 -10.822 1.00 97.19 392 LEU A N 1
ATOM 3072 C CA . LEU A 1 392 ? 1.351 -12.102 -10.752 1.00 97.19 392 LEU A CA 1
ATOM 3073 C C . LEU A 1 392 ? 0.500 -13.207 -11.392 1.00 97.19 392 LEU A C 1
ATOM 3075 O O . LEU A 1 392 ? -0.470 -13.649 -10.787 1.00 97.19 392 LEU A O 1
ATOM 3079 N N . GLN A 1 393 ? 0.884 -13.721 -12.564 1.00 96.56 393 GLN A N 1
ATOM 3080 C CA . GLN A 1 393 ? 0.186 -14.832 -13.231 1.00 96.56 393 GLN A CA 1
ATOM 3081 C C . GLN A 1 393 ? 0.137 -16.128 -12.399 1.00 96.56 393 GLN A C 1
ATOM 3083 O O . GLN A 1 393 ? -0.765 -16.936 -12.609 1.00 96.56 393 GLN A O 1
ATOM 3088 N N . ARG A 1 394 ? 1.059 -16.321 -11.445 1.00 96.62 394 ARG A N 1
ATOM 3089 C CA . ARG A 1 394 ? 1.056 -17.457 -10.505 1.00 96.62 394 ARG A CA 1
ATOM 3090 C C . ARG A 1 394 ? 0.187 -17.227 -9.261 1.00 96.62 394 ARG A C 1
ATOM 3092 O O . ARG A 1 394 ? -0.161 -18.205 -8.605 1.00 96.62 394 ARG A O 1
ATOM 3099 N N . ILE A 1 395 ? -0.192 -15.983 -8.952 1.00 95.38 395 ILE A N 1
ATOM 3100 C CA . ILE A 1 395 ? -1.196 -15.672 -7.920 1.00 95.38 395 ILE A CA 1
ATOM 3101 C C . ILE A 1 395 ? -2.581 -15.962 -8.499 1.00 95.38 395 ILE A C 1
ATOM 3103 O O . ILE A 1 395 ? -2.975 -15.371 -9.517 1.00 95.38 395 ILE A O 1
ATOM 3107 N N . ARG A 1 396 ? -3.333 -16.847 -7.839 1.00 92.44 396 ARG A N 1
ATOM 3108 C CA . ARG A 1 396 ? -4.652 -17.297 -8.316 1.00 92.44 396 ARG A CA 1
ATOM 3109 C C . ARG A 1 396 ? -5.653 -16.128 -8.392 1.00 92.44 396 ARG A C 1
ATOM 3111 O O . ARG A 1 396 ? -5.607 -15.266 -7.513 1.00 92.44 396 ARG A O 1
ATOM 3118 N N . PRO A 1 397 ? -6.578 -16.078 -9.373 1.00 87.19 397 PRO A N 1
ATOM 3119 C CA . PRO A 1 397 ? -7.527 -14.962 -9.509 1.00 87.19 397 PRO A CA 1
ATOM 3120 C C . PRO A 1 397 ? -8.462 -14.768 -8.304 1.00 87.19 397 PRO A C 1
ATOM 3122 O O . PRO A 1 397 ? -8.840 -13.643 -7.999 1.00 87.19 397 PRO A O 1
ATOM 3125 N N . ASP A 1 398 ? -8.802 -15.851 -7.600 1.00 85.75 398 ASP A N 1
ATOM 3126 C CA . ASP A 1 398 ? -9.663 -15.860 -6.409 1.00 85.75 398 ASP A CA 1
ATOM 3127 C C . ASP A 1 398 ? -8.930 -15.479 -5.109 1.00 85.75 398 ASP A C 1
ATOM 3129 O O . ASP A 1 398 ? -9.558 -15.296 -4.066 1.00 85.75 398 ASP A O 1
ATOM 3133 N N . SER A 1 399 ? -7.596 -15.388 -5.137 1.00 89.81 399 SER A N 1
ATOM 3134 C CA . SER A 1 399 ? -6.800 -15.219 -3.924 1.00 89.81 399 SER A CA 1
ATOM 3135 C C . SER A 1 399 ? -6.901 -13.805 -3.354 1.00 89.81 399 SER A C 1
ATOM 3137 O O . SER A 1 399 ? -6.701 -12.814 -4.058 1.00 89.81 399 SER A O 1
ATOM 3139 N N . VAL A 1 400 ? -7.096 -13.701 -2.038 1.00 87.88 400 VAL A N 1
ATOM 3140 C CA . VAL A 1 400 ? -7.053 -12.421 -1.306 1.00 87.88 400 VAL A CA 1
ATOM 3141 C C . VAL A 1 400 ? -5.675 -11.742 -1.378 1.00 87.88 400 VAL A C 1
ATOM 3143 O O . VAL A 1 400 ? -5.571 -10.531 -1.194 1.00 87.88 400 VAL A O 1
ATOM 3146 N N . ALA A 1 401 ? -4.625 -12.490 -1.745 1.00 91.00 401 ALA A N 1
ATOM 3147 C CA . ALA A 1 401 ? -3.292 -11.965 -2.042 1.00 91.00 401 ALA A CA 1
ATOM 3148 C C . ALA A 1 401 ? -3.274 -10.944 -3.198 1.00 91.00 401 ALA A C 1
ATOM 3150 O O . ALA A 1 401 ? -2.351 -10.132 -3.276 1.00 91.00 401 ALA A O 1
ATOM 3151 N N . ASN A 1 402 ? -4.291 -10.947 -4.074 1.00 90.00 402 ASN A N 1
ATOM 3152 C CA . ASN A 1 402 ? -4.418 -9.960 -5.149 1.00 90.00 402 ASN A CA 1
ATOM 3153 C C . ASN A 1 402 ? -4.541 -8.525 -4.629 1.00 90.00 402 ASN A C 1
ATOM 3155 O O . ASN A 1 402 ? -4.107 -7.611 -5.316 1.00 90.00 402 ASN A O 1
ATOM 3159 N N . ILE A 1 403 ? -5.094 -8.311 -3.433 1.00 88.88 403 ILE A N 1
ATOM 3160 C CA . ILE A 1 403 ? -5.290 -6.959 -2.894 1.00 88.88 403 ILE A CA 1
ATOM 3161 C C . ILE A 1 403 ? -3.930 -6.281 -2.641 1.00 88.88 403 ILE A C 1
ATOM 3163 O O . ILE A 1 403 ? -3.746 -5.128 -3.009 1.00 88.88 403 ILE A O 1
ATOM 3167 N N . LEU A 1 404 ? -2.945 -7.030 -2.127 1.00 91.88 404 LEU A N 1
ATOM 3168 C CA . LEU A 1 404 ? -1.617 -6.516 -1.757 1.00 91.88 404 LEU A CA 1
ATOM 3169 C C . LEU A 1 404 ? -0.720 -6.140 -2.947 1.00 91.88 404 LEU A C 1
ATOM 3171 O O . LEU A 1 404 ? 0.282 -5.455 -2.767 1.00 91.88 404 LEU A O 1
ATOM 3175 N N . VAL A 1 405 ? -1.013 -6.608 -4.165 1.00 94.88 405 VAL A N 1
ATOM 3176 C CA . VAL A 1 405 ? -0.126 -6.398 -5.326 1.00 94.88 405 VAL A CA 1
ATOM 3177 C C . VAL A 1 405 ? -0.417 -5.111 -6.106 1.00 94.88 405 VAL A C 1
ATOM 3179 O O . VAL A 1 405 ? 0.063 -4.971 -7.231 1.00 94.88 405 VAL A O 1
ATOM 3182 N N . LEU A 1 406 ? -1.137 -4.141 -5.528 1.00 94.75 406 LEU A N 1
ATOM 3183 C CA . LEU A 1 406 ? -1.513 -2.906 -6.230 1.00 94.75 406 LEU A CA 1
ATOM 3184 C C . LEU A 1 406 ? -0.291 -2.146 -6.763 1.00 94.75 406 LEU A C 1
ATOM 3186 O O . LEU A 1 406 ? -0.259 -1.787 -7.942 1.00 94.75 406 LEU A O 1
ATOM 3190 N N . TRP A 1 407 ? 0.740 -1.958 -5.932 1.00 95.75 407 TRP A N 1
ATOM 3191 C CA . TRP A 1 407 ? 1.987 -1.330 -6.370 1.00 95.75 407 TRP A CA 1
ATOM 3192 C C . TRP A 1 407 ? 2.724 -2.129 -7.464 1.00 95.75 407 TRP A C 1
ATOM 3194 O O . TRP A 1 407 ? 2.963 -1.536 -8.521 1.00 95.75 407 TRP A O 1
ATOM 3204 N N . PRO A 1 408 ? 3.040 -3.435 -7.305 1.00 97.38 408 PRO A N 1
ATOM 3205 C CA . PRO A 1 408 ? 3.625 -4.241 -8.379 1.00 97.38 408 PRO A CA 1
ATOM 3206 C C . PRO A 1 408 ? 2.841 -4.212 -9.699 1.00 97.38 408 PRO A C 1
ATOM 3208 O O . PRO A 1 408 ? 3.448 -4.027 -10.754 1.00 97.38 408 PRO A O 1
ATOM 3211 N N . VAL A 1 409 ? 1.507 -4.345 -9.657 1.00 97.19 409 VAL A N 1
ATOM 3212 C CA . VAL A 1 409 ? 0.652 -4.309 -10.859 1.00 97.19 409 VAL A CA 1
ATOM 3213 C C . VAL A 1 409 ? 0.728 -2.935 -11.533 1.00 97.19 409 VAL A C 1
ATOM 3215 O O . VAL A 1 409 ? 0.933 -2.864 -12.745 1.00 97.19 409 VAL A O 1
ATOM 3218 N N . PHE A 1 410 ? 0.632 -1.846 -10.761 1.00 96.94 410 PHE A N 1
ATOM 3219 C CA . PHE A 1 410 ? 0.717 -0.479 -11.282 1.00 96.94 410 PHE A CA 1
ATOM 3220 C C . PHE A 1 410 ? 2.084 -0.183 -11.916 1.00 96.94 410 PHE A C 1
ATOM 3222 O O . PHE A 1 410 ? 2.151 0.259 -13.064 1.00 96.94 410 PHE A O 1
ATOM 3229 N N . THR A 1 411 ? 3.191 -0.457 -11.211 1.00 95.62 411 THR A N 1
ATOM 3230 C CA . THR A 1 411 ? 4.522 -0.110 -11.734 1.00 95.62 411 THR A CA 1
ATOM 3231 C C . THR A 1 411 ? 4.929 -0.972 -12.929 1.00 95.62 411 THR A C 1
ATOM 3233 O O . THR A 1 411 ? 5.599 -0.455 -13.820 1.00 95.62 411 THR A O 1
ATOM 3236 N N . ALA A 1 412 ? 4.514 -2.242 -12.998 1.00 97.56 412 ALA A N 1
ATOM 3237 C CA . ALA A 1 412 ? 4.710 -3.052 -14.202 1.00 97.56 412 ALA A CA 1
ATOM 3238 C C . ALA A 1 412 ? 3.835 -2.554 -15.365 1.00 97.56 412 ALA A C 1
ATOM 3240 O O . ALA A 1 412 ? 4.285 -2.559 -16.507 1.00 97.56 412 ALA A O 1
ATOM 3241 N N . GLY A 1 413 ? 2.617 -2.077 -15.080 1.00 97.06 413 GLY A N 1
ATOM 3242 C CA . GLY A 1 413 ? 1.697 -1.544 -16.084 1.00 97.06 413 GLY A CA 1
ATOM 3243 C C . GLY A 1 413 ? 2.226 -0.280 -16.754 1.00 97.06 413 GLY A C 1
ATOM 3244 O O . GLY A 1 413 ? 2.202 -0.178 -17.979 1.00 97.06 413 GLY A O 1
ATOM 3245 N N . CYS A 1 414 ? 2.774 0.659 -15.982 1.00 96.19 414 CYS A N 1
ATOM 3246 C CA . CYS A 1 414 ? 3.414 1.853 -16.535 1.00 96.19 414 CYS A CA 1
ATOM 3247 C C . CYS A 1 414 ? 4.705 1.538 -17.319 1.00 96.19 414 CYS A C 1
ATOM 3249 O O . CYS A 1 414 ? 4.969 2.146 -18.356 1.00 96.19 414 CYS A O 1
ATOM 3251 N N . GLU A 1 415 ? 5.515 0.586 -16.856 1.00 95.75 415 GLU A N 1
ATOM 3252 C CA . GLU A 1 415 ? 6.826 0.306 -17.457 1.00 95.75 415 GLU A CA 1
ATOM 3253 C C . GLU A 1 415 ? 6.809 -0.802 -18.528 1.00 95.75 415 GLU A C 1
ATOM 3255 O O . GLU A 1 415 ? 7.869 -1.158 -19.043 1.00 95.75 415 GLU A O 1
ATOM 3260 N N . THR A 1 416 ? 5.630 -1.318 -18.904 1.00 94.88 416 THR A N 1
ATOM 3261 C CA . THR A 1 416 ? 5.454 -2.221 -20.052 1.00 94.88 416 THR A CA 1
ATOM 3262 C C . THR A 1 416 ? 4.763 -1.540 -21.231 1.00 94.88 416 THR A C 1
ATOM 3264 O O . THR A 1 416 ? 3.772 -0.819 -21.084 1.00 94.88 416 THR A O 1
ATOM 3267 N N . ASP A 1 417 ? 5.260 -1.822 -22.432 1.00 93.12 417 ASP A N 1
ATOM 3268 C CA . ASP A 1 417 ? 4.670 -1.383 -23.700 1.00 93.12 417 ASP A CA 1
ATOM 3269 C C . ASP A 1 417 ? 4.102 -2.565 -24.515 1.00 93.12 417 ASP A C 1
ATOM 3271 O O . ASP A 1 417 ? 3.586 -2.377 -25.613 1.00 93.12 417 ASP A O 1
ATOM 3275 N N . ASP A 1 418 ? 4.134 -3.780 -23.952 1.00 94.88 418 ASP A N 1
ATOM 3276 C CA . ASP A 1 418 ? 3.520 -4.989 -24.511 1.00 94.88 418 ASP A CA 1
ATOM 3277 C C . ASP A 1 418 ? 1.991 -4.983 -24.271 1.00 94.88 418 ASP A C 1
ATOM 3279 O O . ASP A 1 418 ? 1.552 -5.033 -23.113 1.00 94.88 418 ASP A O 1
ATOM 3283 N N . PRO A 1 419 ? 1.146 -4.971 -25.326 1.00 94.94 419 PRO A N 1
ATOM 3284 C CA . PRO A 1 419 ? -0.311 -4.951 -25.181 1.00 94.94 419 PRO A CA 1
ATOM 3285 C C . PRO A 1 419 ? -0.894 -6.168 -24.446 1.00 94.94 419 PRO A C 1
ATOM 3287 O O . PRO A 1 419 ? -1.955 -6.058 -23.829 1.00 94.94 419 PRO A O 1
ATOM 3290 N N . S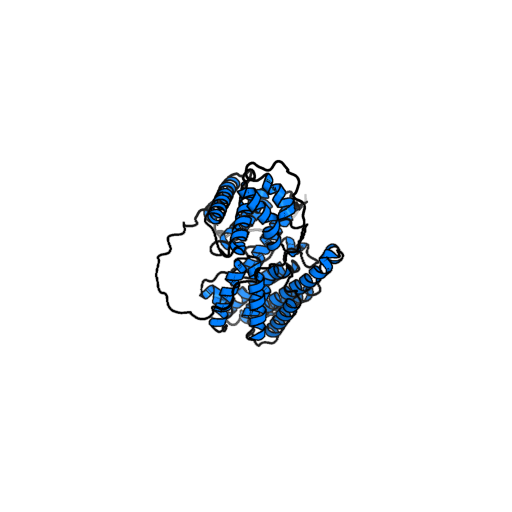ER A 1 420 ? -0.223 -7.324 -24.490 1.00 96.25 420 SER A N 1
ATOM 3291 C CA . SER A 1 420 ? -0.657 -8.528 -23.773 1.00 96.25 420 SER A CA 1
ATOM 3292 C C . SER A 1 420 ? -0.427 -8.391 -22.265 1.00 96.25 420 SER A C 1
ATOM 3294 O O . SER A 1 420 ? -1.326 -8.688 -21.477 1.00 96.25 420 SER A O 1
ATOM 3296 N N . GLN A 1 421 ? 0.720 -7.835 -21.861 1.00 96.00 421 GLN A N 1
ATOM 3297 C CA . GLN A 1 421 ? 1.028 -7.543 -20.460 1.00 96.00 421 GLN A CA 1
ATOM 3298 C C . GLN A 1 421 ? 0.115 -6.442 -19.915 1.00 96.00 421 GLN A C 1
ATOM 3300 O O . GLN A 1 421 ? -0.454 -6.612 -18.835 1.00 96.00 421 GLN A O 1
ATOM 3305 N N . ARG A 1 422 ? -0.105 -5.355 -20.676 1.00 95.50 422 ARG A N 1
ATOM 3306 C CA . ARG A 1 422 ? -1.055 -4.293 -20.293 1.00 95.50 422 ARG A CA 1
ATOM 3307 C C . ARG A 1 422 ? -2.453 -4.860 -20.027 1.00 95.50 422 ARG A C 1
ATOM 3309 O O . ARG A 1 422 ? -3.032 -4.537 -18.993 1.00 95.50 422 ARG A O 1
ATOM 3316 N N . ARG A 1 423 ? -2.952 -5.767 -20.881 1.00 95.44 423 ARG A N 1
ATOM 3317 C CA . ARG A 1 423 ? -4.235 -6.464 -20.667 1.00 95.44 423 ARG A CA 1
ATOM 3318 C C . ARG A 1 423 ? -4.253 -7.267 -19.361 1.00 95.44 423 ARG A C 1
ATOM 3320 O O . ARG A 1 423 ? -5.126 -7.028 -18.535 1.00 95.44 423 ARG A O 1
ATOM 3327 N N . ILE A 1 424 ? -3.272 -8.147 -19.137 1.00 95.00 424 ILE A N 1
ATOM 3328 C CA . ILE A 1 424 ? -3.184 -8.992 -17.924 1.00 95.00 424 ILE A CA 1
ATOM 3329 C C . ILE A 1 424 ? -3.182 -8.142 -16.640 1.00 95.00 424 ILE A C 1
ATOM 3331 O O . ILE A 1 424 ? -3.801 -8.501 -15.635 1.00 95.00 424 ILE A O 1
ATOM 3335 N N . LEU A 1 425 ? -2.480 -7.007 -16.662 1.00 96.06 425 LEU A N 1
ATOM 3336 C CA . LEU A 1 425 ? -2.368 -6.092 -15.525 1.00 96.06 425 LEU A CA 1
ATOM 3337 C C . LEU A 1 425 ? -3.663 -5.286 -15.313 1.00 96.06 425 LEU A C 1
ATOM 3339 O O . LEU A 1 425 ? -4.098 -5.108 -14.174 1.00 96.06 425 LEU A O 1
ATOM 3343 N N . GLN A 1 426 ? -4.326 -4.870 -16.397 1.00 94.56 426 GLN A N 1
ATOM 3344 C CA . GLN A 1 426 ? -5.627 -4.196 -16.367 1.00 94.56 426 GLN A CA 1
ATOM 3345 C C . GLN A 1 426 ? -6.742 -5.114 -15.837 1.00 94.56 426 GLN A C 1
ATOM 3347 O O . GLN A 1 426 ? -7.480 -4.715 -14.936 1.00 94.56 426 GLN A O 1
ATOM 3352 N N . GLU A 1 427 ? -6.830 -6.350 -16.334 1.00 92.56 427 GLU A N 1
ATOM 3353 C CA . GLU A 1 427 ? -7.776 -7.380 -15.872 1.00 92.56 427 GLU A CA 1
ATOM 3354 C C . GLU A 1 427 ? -7.573 -7.698 -14.381 1.00 92.56 427 GLU A C 1
ATOM 3356 O O . GLU A 1 427 ? -8.542 -7.846 -13.626 1.00 92.56 427 GLU A O 1
ATOM 3361 N N . ARG A 1 428 ? -6.314 -7.723 -13.913 1.00 92.88 428 ARG A N 1
ATOM 3362 C CA . ARG A 1 428 ? -6.012 -7.901 -12.486 1.00 92.88 428 ARG A CA 1
ATOM 3363 C C . ARG A 1 428 ? -6.451 -6.701 -11.647 1.00 92.88 428 ARG A C 1
ATOM 3365 O O . ARG A 1 428 ? -7.097 -6.916 -10.628 1.00 92.88 428 ARG A O 1
ATOM 3372 N N . MET A 1 429 ? -6.214 -5.459 -12.081 1.00 92.62 429 MET A N 1
ATOM 3373 C CA . MET A 1 429 ? -6.747 -4.278 -11.377 1.00 92.62 429 MET A CA 1
ATOM 3374 C C . MET A 1 429 ? -8.280 -4.233 -11.346 1.00 92.62 429 MET A C 1
ATOM 3376 O O . MET A 1 429 ? -8.861 -3.844 -10.336 1.00 92.62 429 MET A O 1
ATOM 3380 N N . GLN A 1 430 ? -8.951 -4.654 -12.420 1.00 89.69 430 GLN A N 1
ATOM 3381 C CA . GLN A 1 430 ? -10.415 -4.755 -12.451 1.00 89.69 430 GLN A CA 1
ATOM 3382 C C . GLN A 1 430 ? -10.920 -5.803 -11.448 1.00 89.69 430 GLN A C 1
ATOM 3384 O O . GLN A 1 430 ? -11.861 -5.534 -10.701 1.00 89.69 430 GLN A O 1
ATOM 3389 N N . SER A 1 431 ? -10.235 -6.947 -11.359 1.00 87.94 431 SER A N 1
ATOM 3390 C CA . SER A 1 431 ? -10.497 -7.981 -10.348 1.00 87.94 431 SER A CA 1
ATOM 3391 C C . SER A 1 431 ? -10.250 -7.466 -8.922 1.00 87.94 431 SER A C 1
ATOM 3393 O O . SER A 1 431 ? -11.043 -7.720 -8.022 1.00 87.94 431 SER A O 1
ATOM 3395 N N . MET A 1 432 ? -9.192 -6.677 -8.711 1.00 89.94 432 MET A N 1
ATOM 3396 C CA . MET A 1 432 ? -8.893 -6.042 -7.422 1.00 89.94 432 MET A CA 1
ATOM 3397 C C . MET A 1 432 ? -9.953 -5.008 -7.009 1.00 89.94 432 MET A C 1
ATOM 3399 O O . MET A 1 432 ? -10.313 -4.929 -5.836 1.00 89.94 432 MET A O 1
ATOM 3403 N N . ALA A 1 433 ? -10.503 -4.245 -7.959 1.00 87.38 433 ALA A N 1
ATOM 3404 C CA . ALA A 1 433 ? -11.552 -3.262 -7.684 1.00 87.38 433 ALA A CA 1
ATOM 3405 C C . ALA A 1 433 ? -12.874 -3.905 -7.212 1.00 87.38 433 ALA A C 1
ATOM 3407 O O . ALA A 1 433 ? -13.660 -3.249 -6.525 1.00 87.38 433 ALA A O 1
ATOM 3408 N N . ALA A 1 434 ? -13.106 -5.191 -7.508 1.00 86.81 434 ALA A N 1
ATOM 3409 C CA . ALA A 1 434 ? -14.255 -5.941 -6.994 1.00 86.81 434 ALA A CA 1
ATOM 3410 C C . ALA A 1 434 ? -14.219 -6.138 -5.463 1.00 86.81 434 ALA A C 1
ATOM 3412 O O . ALA A 1 434 ? -15.270 -6.332 -4.857 1.00 86.81 434 ALA A O 1
ATOM 3413 N N . PHE A 1 435 ? -13.051 -6.002 -4.819 1.00 88.50 435 PHE A N 1
ATOM 3414 C CA . PHE A 1 435 ? -12.913 -5.969 -3.354 1.00 88.50 435 PHE A CA 1
ATOM 3415 C C . PHE A 1 435 ? -13.236 -4.590 -2.739 1.00 88.50 435 PHE A C 1
ATOM 3417 O O . PHE A 1 435 ? -12.881 -4.331 -1.595 1.00 88.50 435 PHE A O 1
ATOM 3424 N N . GLY A 1 436 ? -13.864 -3.669 -3.480 1.00 87.62 436 GLY A N 1
ATOM 3425 C CA . GLY A 1 436 ? -14.363 -2.392 -2.949 1.00 87.62 436 GLY A CA 1
ATOM 3426 C C . GLY A 1 436 ? -13.294 -1.337 -2.625 1.00 87.62 436 GLY A C 1
ATOM 3427 O O . GLY A 1 436 ? -13.635 -0.235 -2.196 1.00 87.62 436 GLY A O 1
ATOM 3428 N N . MET A 1 437 ? -12.013 -1.622 -2.850 1.00 87.75 437 MET A N 1
ATOM 3429 C CA . MET A 1 437 ? -10.899 -0.725 -2.523 1.00 87.75 437 MET A CA 1
ATOM 3430 C C . MET A 1 437 ? -10.812 0.454 -3.508 1.00 87.75 437 MET A C 1
ATOM 3432 O O . MET A 1 437 ? -10.415 0.299 -4.663 1.00 87.75 437 MET A O 1
ATOM 3436 N N . GLY A 1 438 ? -11.203 1.656 -3.067 1.00 88.69 438 GLY A N 1
ATOM 3437 C CA . GLY A 1 438 ? -11.309 2.845 -3.921 1.00 88.69 438 GLY A CA 1
ATOM 3438 C C . GLY A 1 438 ? -9.987 3.318 -4.531 1.00 88.69 438 GLY A C 1
ATOM 3439 O O . GLY A 1 438 ? -9.975 3.770 -5.676 1.00 88.69 438 GLY A O 1
ATOM 3440 N N . ASN A 1 439 ? -8.868 3.146 -3.825 1.00 90.69 439 ASN A N 1
ATOM 3441 C CA . ASN A 1 439 ? -7.536 3.472 -4.335 1.00 90.69 439 ASN A CA 1
ATOM 3442 C C . ASN A 1 439 ? -7.127 2.638 -5.565 1.00 90.69 439 ASN A C 1
ATOM 3444 O O . ASN A 1 439 ? -6.423 3.161 -6.429 1.00 90.69 439 ASN A O 1
ATOM 3448 N N . VAL A 1 440 ? -7.627 1.402 -5.707 1.00 92.00 440 VAL A N 1
ATOM 3449 C CA . VAL A 1 440 ? -7.429 0.579 -6.917 1.00 92.00 440 VAL A CA 1
ATOM 3450 C C . VAL A 1 440 ? -8.045 1.260 -8.141 1.00 92.00 440 VAL A C 1
ATOM 3452 O O . VAL A 1 440 ? -7.431 1.297 -9.205 1.00 92.00 440 VAL A O 1
ATOM 3455 N N . ASN A 1 441 ? -9.236 1.852 -8.004 1.00 90.25 441 ASN A N 1
ATOM 3456 C CA . ASN A 1 441 ? -9.878 2.569 -9.105 1.00 90.25 441 ASN A CA 1
ATOM 3457 C C . ASN A 1 441 ? -9.118 3.850 -9.479 1.00 90.25 441 ASN A C 1
ATOM 3459 O O . ASN A 1 441 ? -8.952 4.114 -10.669 1.00 90.25 441 ASN A O 1
ATOM 3463 N N . SER A 1 442 ? -8.614 4.604 -8.497 1.00 90.31 442 SER A N 1
ATOM 3464 C CA . SER A 1 442 ? -7.777 5.788 -8.748 1.00 90.31 442 SER A CA 1
ATOM 3465 C C . SER A 1 442 ? -6.461 5.415 -9.445 1.00 90.31 442 SER A C 1
ATOM 3467 O O . SER A 1 442 ? -6.071 6.063 -10.415 1.00 90.31 442 SER A O 1
ATOM 3469 N N . ALA A 1 443 ? -5.811 4.327 -9.015 1.00 93.12 443 ALA A N 1
ATOM 3470 C CA . ALA A 1 443 ? -4.602 3.797 -9.645 1.00 93.12 443 ALA A CA 1
ATOM 3471 C C . ALA A 1 443 ? -4.858 3.310 -11.084 1.00 93.12 443 ALA A C 1
ATOM 3473 O O . ALA A 1 443 ? -4.083 3.629 -11.984 1.00 93.12 443 ALA A O 1
ATOM 3474 N N . LEU A 1 444 ? -5.969 2.607 -11.329 1.00 92.94 444 LEU A N 1
ATOM 3475 C CA . LEU A 1 444 ? -6.362 2.164 -12.669 1.00 92.94 444 LEU A CA 1
ATOM 3476 C C . LEU A 1 444 ? -6.612 3.355 -13.609 1.00 92.94 444 LEU A C 1
ATOM 3478 O O . LEU A 1 444 ? -6.088 3.368 -14.719 1.00 92.94 444 LEU A O 1
ATOM 3482 N N . GLN A 1 445 ? -7.332 4.388 -13.157 1.00 92.31 445 GLN A N 1
ATOM 3483 C CA . GLN A 1 445 ? -7.544 5.615 -13.941 1.00 92.31 445 GLN A CA 1
ATOM 3484 C C . GLN A 1 445 ? -6.229 6.350 -14.245 1.00 92.31 445 GLN A C 1
ATOM 3486 O O . GLN A 1 445 ? -6.032 6.822 -15.365 1.00 92.31 445 GLN A O 1
ATOM 3491 N N . ALA A 1 446 ? -5.321 6.436 -13.268 1.00 93.44 446 ALA A N 1
ATOM 3492 C CA . ALA A 1 446 ? -3.999 7.034 -13.440 1.00 93.44 446 ALA A CA 1
ATOM 3493 C C . ALA A 1 446 ? -3.136 6.257 -14.454 1.00 93.44 446 ALA A C 1
ATOM 3495 O O . ALA A 1 446 ? -2.482 6.867 -15.301 1.00 93.44 446 ALA A O 1
ATOM 3496 N N . MET A 1 447 ? -3.179 4.920 -14.411 1.00 95.06 447 MET A N 1
ATOM 3497 C CA . MET A 1 447 ? -2.467 4.039 -15.341 1.00 95.06 447 MET A CA 1
ATOM 3498 C C . MET A 1 447 ? -3.015 4.151 -16.771 1.00 95.06 447 MET A C 1
ATOM 3500 O O . MET A 1 447 ? -2.228 4.280 -17.706 1.00 95.06 447 MET A O 1
ATOM 3504 N N . THR A 1 448 ? -4.343 4.175 -16.946 1.00 93.69 448 THR A N 1
ATOM 3505 C CA . THR A 1 448 ? -4.978 4.376 -18.261 1.00 93.69 448 THR A CA 1
ATOM 3506 C C . THR A 1 448 ? -4.581 5.724 -18.866 1.00 93.69 448 THR A C 1
ATOM 3508 O O . THR A 1 448 ? -4.006 5.738 -19.948 1.00 93.69 448 THR A O 1
ATOM 3511 N N . LYS A 1 449 ? -4.722 6.834 -18.125 1.00 94.06 449 LYS A N 1
ATOM 3512 C CA . LYS A 1 449 ? -4.295 8.172 -18.588 1.00 94.06 449 LYS A CA 1
ATOM 3513 C C . LYS A 1 449 ? -2.820 8.232 -18.999 1.00 94.06 449 LYS A C 1
ATOM 3515 O O . LYS A 1 449 ? -2.471 8.922 -19.953 1.00 94.06 449 LYS A O 1
ATOM 3520 N N . TYR A 1 450 ? -1.949 7.525 -18.279 1.00 95.06 450 TYR A N 1
ATOM 3521 C CA . TYR A 1 450 ? -0.527 7.440 -18.608 1.00 95.06 450 TYR A CA 1
ATOM 3522 C C . TYR A 1 450 ? -0.267 6.641 -19.900 1.00 95.06 450 TYR A C 1
ATOM 3524 O O . TYR A 1 450 ? 0.618 7.006 -20.677 1.00 95.06 450 TYR A O 1
ATOM 3532 N N . TRP A 1 451 ? -1.048 5.588 -20.169 1.00 94.62 451 TRP A N 1
ATOM 3533 C CA . TRP A 1 451 ? -1.018 4.873 -21.450 1.00 94.62 451 TRP A CA 1
ATOM 3534 C C . TRP A 1 451 ? -1.568 5.715 -22.606 1.00 94.62 451 TRP A C 1
ATOM 3536 O O . TRP A 1 451 ? -0.955 5.715 -23.674 1.00 94.62 451 TRP A O 1
ATOM 3546 N N . ASP A 1 452 ? -2.661 6.452 -22.391 1.00 93.69 452 ASP A N 1
ATOM 3547 C CA . ASP A 1 452 ? -3.279 7.337 -23.391 1.00 93.69 452 ASP A CA 1
ATOM 3548 C C . ASP A 1 452 ? -2.331 8.483 -23.790 1.00 93.69 452 ASP A C 1
ATOM 3550 O O . ASP A 1 452 ? -2.242 8.856 -24.958 1.00 93.69 452 ASP A O 1
ATOM 3554 N N . ALA A 1 453 ? -1.537 8.983 -22.836 1.00 93.38 453 ALA A N 1
ATOM 3555 C CA . ALA A 1 453 ? -0.449 9.937 -23.067 1.00 93.38 453 ALA A CA 1
ATOM 3556 C C . ALA A 1 453 ? 0.812 9.320 -23.723 1.00 93.38 453 ALA A C 1
ATOM 3558 O O . ALA A 1 453 ? 1.859 9.967 -23.796 1.00 93.38 453 ALA A O 1
ATOM 3559 N N . GLY A 1 454 ? 0.754 8.060 -24.166 1.00 90.81 454 GLY A N 1
ATOM 3560 C CA . GLY A 1 454 ? 1.845 7.348 -24.838 1.00 90.81 454 GLY A CA 1
ATOM 3561 C C . GLY A 1 454 ? 2.959 6.826 -23.921 1.00 90.81 454 GLY A C 1
ATOM 3562 O O . GLY A 1 454 ? 3.840 6.113 -24.393 1.00 90.81 454 GLY A O 1
ATOM 3563 N N . GLY A 1 455 ? 2.931 7.135 -22.619 1.00 86.44 455 GLY A N 1
ATOM 3564 C CA . GLY A 1 455 ? 3.853 6.586 -21.618 1.00 86.44 455 GLY A CA 1
ATOM 3565 C C . GLY A 1 455 ? 5.346 6.822 -21.889 1.00 86.44 455 GLY A C 1
ATOM 3566 O O . GLY A 1 455 ? 6.157 5.937 -21.601 1.00 86.44 455 GLY A O 1
ATOM 3567 N N . SER A 1 456 ? 5.702 7.969 -22.479 1.00 84.38 456 SER A N 1
ATOM 3568 C CA . SER A 1 456 ? 7.070 8.314 -22.903 1.00 84.38 456 SER A CA 1
ATOM 3569 C C . SER A 1 456 ? 7.962 8.818 -21.761 1.00 84.38 456 SER A C 1
ATOM 3571 O O . SER A 1 456 ? 9.124 8.423 -21.662 1.00 84.38 456 SER A O 1
ATOM 3573 N N . GLU A 1 457 ? 7.428 9.659 -20.871 1.00 89.31 457 GLU A N 1
ATOM 3574 C CA . GLU A 1 457 ? 8.104 10.066 -19.634 1.00 89.31 457 GLU A CA 1
ATOM 3575 C C . GLU A 1 457 ? 7.934 9.015 -18.520 1.00 89.31 457 GLU A C 1
ATOM 3577 O O . GLU A 1 457 ? 7.149 8.069 -18.633 1.00 89.31 457 GLU A O 1
ATOM 3582 N N . ARG A 1 458 ? 8.671 9.161 -17.413 1.00 91.69 458 ARG A N 1
ATOM 3583 C CA . ARG A 1 458 ? 8.535 8.265 -16.254 1.00 91.69 458 ARG A CA 1
ATOM 3584 C C . ARG A 1 458 ? 7.241 8.584 -15.495 1.00 91.69 458 ARG A C 1
ATOM 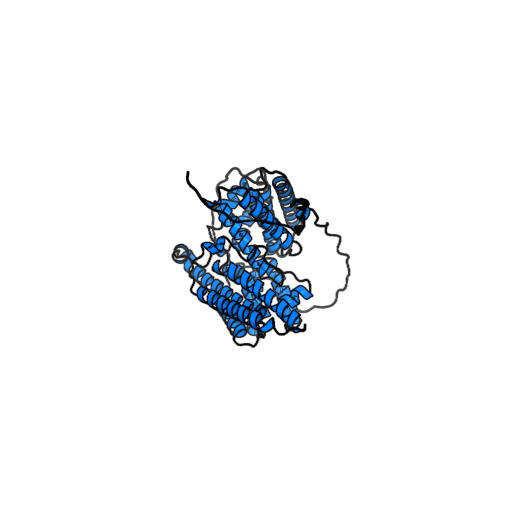3586 O O . ARG A 1 458 ? 6.923 9.751 -15.277 1.00 91.69 458 ARG A O 1
ATOM 3593 N N . TRP A 1 459 ? 6.492 7.556 -15.094 1.00 93.38 459 TRP A N 1
ATOM 3594 C CA . TRP A 1 459 ? 5.118 7.717 -14.597 1.00 93.38 459 TRP A CA 1
ATOM 3595 C C . TRP A 1 459 ? 4.990 8.612 -13.355 1.00 93.38 459 TRP A C 1
ATOM 3597 O O . TRP A 1 459 ? 3.993 9.311 -13.203 1.00 93.38 459 TRP A O 1
ATOM 3607 N N . ASP A 1 460 ? 5.996 8.634 -12.479 1.00 91.12 460 ASP A N 1
ATOM 3608 C CA . ASP A 1 460 ? 6.008 9.468 -11.273 1.00 91.12 460 ASP A CA 1
ATOM 3609 C C . ASP A 1 460 ? 6.141 10.962 -11.599 1.00 91.12 460 ASP A C 1
ATOM 3611 O O . ASP A 1 460 ? 5.602 11.784 -10.863 1.00 91.12 460 ASP A O 1
ATOM 3615 N N . VAL A 1 461 ? 6.811 11.300 -12.705 1.00 91.06 461 VAL A N 1
ATOM 3616 C CA . VAL A 1 461 ? 6.893 12.665 -13.245 1.00 91.06 461 VAL A CA 1
ATOM 3617 C C . VAL A 1 461 ? 5.587 13.034 -13.947 1.00 91.06 461 VAL A C 1
ATOM 3619 O O . VAL A 1 461 ? 5.038 14.096 -13.667 1.00 91.06 461 VAL A O 1
ATOM 3622 N N . PHE A 1 462 ? 5.034 12.130 -14.768 1.00 93.25 462 PHE A N 1
ATOM 3623 C CA . PHE A 1 462 ? 3.736 12.335 -15.422 1.00 93.25 462 PHE A CA 1
ATOM 3624 C C . PHE A 1 462 ? 2.628 12.651 -14.410 1.00 93.25 462 PHE A C 1
ATOM 3626 O O . PHE A 1 462 ? 1.897 13.622 -14.588 1.00 93.25 462 PHE A O 1
ATOM 3633 N N . LEU A 1 463 ? 2.491 11.854 -13.345 1.00 91.75 463 LEU A N 1
ATOM 3634 C CA . LEU A 1 463 ? 1.411 12.044 -12.375 1.00 91.75 463 LEU A CA 1
ATOM 3635 C C . LEU A 1 463 ? 1.558 13.340 -11.574 1.00 91.75 463 LEU A C 1
ATOM 3637 O O . LEU A 1 463 ? 0.573 14.060 -11.422 1.00 91.75 463 LEU A O 1
ATOM 3641 N N . ASP A 1 464 ? 2.770 13.675 -11.124 1.00 88.94 464 ASP A N 1
ATOM 3642 C CA . ASP A 1 464 ? 3.034 14.923 -10.396 1.00 88.94 464 ASP A CA 1
ATOM 3643 C C . ASP A 1 464 ? 2.750 16.148 -11.291 1.00 88.94 464 ASP A C 1
ATOM 3645 O O . ASP A 1 464 ? 2.029 17.063 -10.887 1.00 88.94 464 ASP A O 1
ATOM 3649 N N . ARG A 1 465 ? 3.174 16.092 -12.565 1.00 90.19 465 ARG A N 1
ATOM 3650 C CA . ARG A 1 465 ? 2.926 17.115 -13.602 1.00 90.19 465 ARG A CA 1
ATOM 3651 C C . ARG A 1 465 ? 1.442 17.331 -13.931 1.00 90.19 465 ARG A C 1
ATOM 3653 O O . ARG A 1 465 ? 1.081 18.423 -14.361 1.00 90.19 465 ARG A O 1
ATOM 3660 N N . HIS A 1 466 ? 0.588 16.328 -13.717 1.00 88.88 466 HIS A N 1
ATOM 3661 C CA . HIS A 1 466 ? -0.871 16.417 -13.901 1.00 88.88 466 HIS A CA 1
ATOM 3662 C C . HIS A 1 466 ? -1.651 16.503 -12.572 1.00 88.88 466 HIS A C 1
ATOM 3664 O O . HIS A 1 466 ? -2.877 16.388 -12.569 1.00 88.88 466 HIS A O 1
ATOM 3670 N N . GLY A 1 467 ? -0.967 16.695 -11.436 1.00 85.50 467 GLY A N 1
ATOM 3671 C CA . GLY A 1 467 ? -1.596 16.819 -10.116 1.00 85.50 467 GLY A CA 1
ATOM 3672 C C . GLY A 1 467 ? -2.323 15.557 -9.631 1.00 85.50 467 GLY A C 1
ATOM 3673 O O . GLY A 1 467 ? -3.214 15.647 -8.789 1.00 85.50 467 GLY A O 1
ATOM 3674 N N . HIS A 1 468 ? -1.993 14.381 -10.167 1.00 84.62 468 HIS A N 1
ATOM 3675 C CA . HIS A 1 468 ? -2.648 13.118 -9.828 1.00 84.62 468 HIS A CA 1
ATOM 3676 C C . HIS A 1 468 ? -1.936 12.416 -8.669 1.00 84.62 468 HIS A C 1
ATOM 3678 O O . HIS A 1 468 ? -0.863 11.842 -8.839 1.00 84.62 468 HIS A O 1
ATOM 3684 N N . ASP A 1 469 ? -2.554 12.433 -7.485 1.00 83.50 469 ASP A N 1
ATOM 3685 C CA . ASP A 1 469 ? -2.103 11.614 -6.359 1.00 83.50 469 ASP A CA 1
ATOM 3686 C C . ASP A 1 469 ? -2.684 10.188 -6.429 1.00 83.50 469 ASP A C 1
ATOM 3688 O O . ASP A 1 469 ? -3.803 9.974 -6.897 1.00 83.50 469 ASP A O 1
ATOM 3692 N N . ILE A 1 470 ? -1.914 9.211 -5.950 1.00 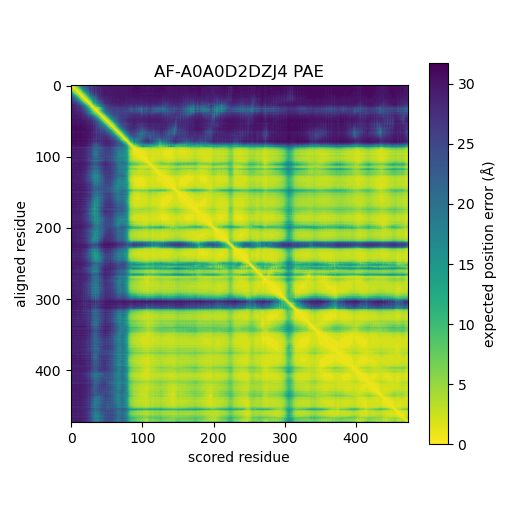87.38 470 ILE A N 1
ATOM 3693 C CA . ILE A 1 470 ? -2.260 7.786 -5.906 1.00 87.38 470 ILE A CA 1
ATOM 3694 C C . ILE A 1 470 ? -1.747 7.144 -4.611 1.00 87.38 470 ILE A C 1
ATOM 3696 O O . ILE A 1 470 ? -0.739 7.564 -4.038 1.00 87.38 470 ILE A O 1
ATOM 3700 N N . VAL A 1 471 ? -2.426 6.082 -4.168 1.00 86.44 471 VAL A N 1
ATOM 3701 C CA . VAL A 1 471 ? -2.018 5.262 -3.016 1.00 86.44 471 VAL A CA 1
ATOM 3702 C C . VAL A 1 471 ? -1.983 3.812 -3.442 1.00 86.44 471 VAL A C 1
ATOM 3704 O O . VAL A 1 471 ? -3.028 3.200 -3.641 1.00 86.44 471 VAL A O 1
ATOM 3707 N N . LEU A 1 472 ? -0.781 3.265 -3.588 1.00 87.06 472 LEU A N 1
ATOM 3708 C CA . LEU A 1 472 ? -0.573 1.909 -4.093 1.00 87.06 472 LEU A CA 1
ATOM 3709 C C . LEU A 1 472 ? -0.452 0.852 -2.973 1.00 87.06 472 LEU A C 1
ATOM 3711 O O . LEU A 1 472 ? 0.301 -0.107 -3.128 1.00 87.06 472 LEU A O 1
ATOM 3715 N N . PHE A 1 473 ? -1.166 1.078 -1.862 1.00 78.31 473 PHE A N 1
ATOM 3716 C CA . PHE A 1 473 ? -1.375 0.144 -0.744 1.00 78.31 473 PHE A CA 1
ATOM 3717 C C . PHE A 1 473 ? -2.416 -0.919 -1.115 1.00 78.31 473 PHE A C 1
ATOM 3719 O O . PHE A 1 473 ? -3.511 -0.501 -1.564 1.00 78.31 473 PHE A O 1
#

Foldseek 3Di:
DDDDDDDDDDDDDDDDPPDDDPPDPPPPDDDLVCLVPVDDDDDDDDDDDDDDDDPDDDDDPPDDPDQPPPPPVDDDPPDDPFAPQCPDPLLVVLLCLLLPFVLCLQQVLCPPVRVVNPDQVVVCSVAVLLSLLSSLLSLLLVCLLVVHDDPVSVVSNVVSNVRNVVSLSVLCVDPVRLLDLSSLSSLLSNLVSCQLNLNDPCSVSSLLSSVVSLVVSVVVPPPCVPPPDPSNLVSLVSSLLQLLLVCLQFLDHRPPPLLPRPNLVPWQAQDSGQLATCVVSNLSNLLSVLLVLQVVLVVCVVPDDDPVNPVSPVVSVCSLVVSLVSLVVRLPGAHDPVQCVPPVCVLVRLLSSLSHQLSSLLSQLSSCCRRVVDALPDPSNVVSLVSNLVSVVSNDLSRSSLSSCLSSLLSSLLSDPDPVSVVSSLVSLVSNSSSSRNLSVLSSVLSVVCVVVVSPDDSSCVCVVVVRGGRSD

pLDDT: mean 78.76, std 24.61, range [22.53, 98.75]

Organism: NCBI:txid215243

InterPro domains:
  IPR021858 Fungal transcription factor [PF11951] (94-473)